Protein AF-0000000084446158 (afdb_homodimer)

Structure (mmCIF, N/CA/C/O backbone):
data_AF-0000000084446158-model_v1
#
loop_
_entity.id
_entity.type
_entity.pdbx_description
1 polymer 'Amino acid ABC transporter'
#
loop_
_atom_site.group_PDB
_atom_site.id
_atom_site.type_symbol
_atom_site.label_atom_id
_atom_site.label_alt_id
_atom_site.label_comp_id
_atom_site.label_asym_id
_atom_site.label_entity_id
_atom_site.label_seq_id
_atom_site.pdbx_PDB_ins_code
_atom_site.Cartn_x
_atom_site.Cartn_y
_atom_site.Cartn_z
_atom_site.occupancy
_atom_site.B_iso_or_equiv
_atom_site.auth_seq_id
_atom_site.auth_comp_id
_atom_site.auth_asym_id
_atom_site.auth_atom_id
_atom_site.pdbx_PDB_model_num
ATOM 1 N N . MET A 1 1 ? 21.828 -7.801 -21.734 1 71.94 1 MET A N 1
ATOM 2 C CA . MET A 1 1 ? 20.5 -8.109 -22.266 1 71.94 1 MET A CA 1
ATOM 3 C C . MET A 1 1 ? 20.578 -8.398 -23.766 1 71.94 1 MET A C 1
ATOM 5 O O . MET A 1 1 ? 21.031 -7.559 -24.547 1 71.94 1 MET A O 1
ATOM 9 N N . ASP A 1 2 ? 20.297 -9.625 -24.062 1 83.06 2 ASP A N 1
ATOM 10 C CA . ASP A 1 2 ? 20.484 -10.047 -25.453 1 83.06 2 ASP A CA 1
ATOM 11 C C . ASP A 1 2 ? 19.312 -9.594 -26.328 1 83.06 2 ASP A C 1
ATOM 13 O O . ASP A 1 2 ? 18.234 -9.32 -25.828 1 83.06 2 ASP A O 1
ATOM 17 N N . ALA A 1 3 ? 19.578 -9.367 -27.562 1 87.44 3 ALA A N 1
ATOM 18 C CA . ALA A 1 3 ? 18.609 -8.898 -28.562 1 87.44 3 ALA A CA 1
ATOM 19 C C . ALA A 1 3 ? 17.406 -9.82 -28.609 1 87.44 3 ALA A C 1
ATOM 21 O O . ALA A 1 3 ? 16.266 -9.359 -28.781 1 87.44 3 ALA A O 1
ATOM 22 N N . ALA A 1 4 ? 17.641 -11.031 -28.5 1 87 4 ALA A N 1
ATOM 23 C CA . ALA A 1 4 ? 16.562 -12.016 -28.531 1 87 4 ALA A CA 1
ATOM 24 C C . ALA A 1 4 ? 15.609 -11.82 -27.344 1 87 4 ALA A C 1
ATOM 26 O O . ALA A 1 4 ? 14.391 -11.922 -27.516 1 87 4 ALA A O 1
ATOM 27 N N . PHE A 1 5 ? 16.125 -11.531 -26.203 1 91.12 5 PHE A N 1
ATOM 28 C CA . PHE A 1 5 ? 15.328 -11.266 -25 1 91.12 5 PHE A CA 1
ATOM 29 C C . PHE A 1 5 ? 14.453 -10.039 -25.203 1 91.12 5 PHE A C 1
ATOM 31 O O . PHE A 1 5 ? 13.25 -10.078 -24.906 1 91.12 5 PHE A O 1
ATOM 38 N N . LEU A 1 6 ? 15.031 -9.008 -25.719 1 89.94 6 LEU A N 1
ATOM 39 C CA . LEU A 1 6 ? 14.289 -7.766 -25.906 1 89.94 6 LEU A CA 1
ATOM 40 C C . LEU A 1 6 ? 13.164 -7.938 -26.922 1 89.94 6 LEU A C 1
ATOM 42 O O . LEU A 1 6 ? 12.102 -7.336 -26.781 1 89.94 6 LEU A O 1
ATOM 46 N N . ALA A 1 7 ? 13.422 -8.75 -27.922 1 89.31 7 ALA A N 1
ATOM 47 C CA . ALA A 1 7 ? 12.422 -9 -28.953 1 89.31 7 ALA A CA 1
ATOM 48 C C . ALA A 1 7 ? 11.188 -9.68 -28.359 1 89.31 7 ALA A C 1
ATOM 50 O O . ALA A 1 7 ? 10.062 -9.438 -28.812 1 89.31 7 ALA A O 1
ATOM 51 N N . GLU A 1 8 ? 11.375 -10.43 -27.438 1 89.5 8 GLU A N 1
ATOM 52 C CA . GLU A 1 8 ? 10.273 -11.125 -26.781 1 89.5 8 GLU A CA 1
ATOM 53 C C . GLU A 1 8 ? 9.664 -10.273 -25.672 1 89.5 8 GLU A C 1
ATOM 55 O O . GLU A 1 8 ? 8.438 -10.172 -25.562 1 89.5 8 GLU A O 1
ATOM 60 N N . ALA A 1 9 ? 10.492 -9.695 -24.906 1 92.75 9 ALA A N 1
ATOM 61 C CA . ALA A 1 9 ? 10.086 -9.039 -23.672 1 92.75 9 ALA A CA 1
ATOM 62 C C . ALA A 1 9 ? 9.375 -7.723 -23.953 1 92.75 9 ALA A C 1
ATOM 64 O O . ALA A 1 9 ? 8.336 -7.426 -23.359 1 92.75 9 ALA A O 1
ATOM 65 N N . TRP A 1 10 ? 9.844 -7.051 -24.906 1 93.31 10 TRP A N 1
ATOM 66 C CA . TRP A 1 10 ? 9.383 -5.684 -25.125 1 93.31 10 TRP A CA 1
ATOM 67 C C . TRP A 1 10 ? 7.922 -5.66 -25.547 1 93.31 10 TRP A C 1
ATOM 69 O O . TRP A 1 10 ? 7.102 -4.973 -24.938 1 93.31 10 TRP A O 1
ATOM 79 N N . PRO A 1 11 ? 7.547 -6.426 -26.594 1 94.25 11 PRO A N 1
ATOM 80 C CA . PRO A 1 11 ? 6.137 -6.395 -26.984 1 94.25 11 PRO A CA 1
ATOM 81 C C . PRO A 1 11 ? 5.211 -6.91 -25.891 1 94.25 11 PRO A C 1
ATOM 83 O O . PRO A 1 11 ? 4.109 -6.383 -25.703 1 94.25 11 PRO A O 1
ATOM 86 N N . ALA A 1 12 ? 5.625 -7.922 -25.219 1 95.44 12 ALA A N 1
ATOM 87 C CA . ALA A 1 12 ? 4.816 -8.508 -24.156 1 95.44 12 ALA A CA 1
ATOM 88 C C . ALA A 1 12 ? 4.609 -7.516 -23.016 1 95.44 12 ALA A C 1
ATOM 90 O O . ALA A 1 12 ? 3.506 -7.402 -22.469 1 95.44 12 ALA A O 1
ATOM 91 N N . LEU A 1 13 ? 5.637 -6.777 -22.672 1 97.06 13 LEU A N 1
ATOM 92 C CA . LEU A 1 13 ? 5.547 -5.836 -21.562 1 97.06 13 LEU A CA 1
ATOM 93 C C . LEU A 1 13 ? 4.781 -4.582 -21.969 1 97.06 13 LEU A C 1
ATOM 95 O O . LEU A 1 13 ? 4.078 -3.986 -21.156 1 97.06 13 LEU A O 1
ATOM 99 N N . LEU A 1 14 ? 4.875 -4.215 -23.219 1 96.5 14 LEU A N 1
ATOM 100 C CA . LEU A 1 14 ? 4.102 -3.076 -23.703 1 96.5 14 LEU A CA 1
ATOM 101 C C . LEU A 1 14 ? 2.609 -3.387 -23.688 1 96.5 14 LEU A C 1
ATOM 103 O O . LEU A 1 14 ? 1.801 -2.545 -23.281 1 96.5 14 LEU A O 1
ATOM 107 N N . ARG A 1 15 ? 2.303 -4.574 -24.125 1 96.44 15 ARG A N 1
ATOM 108 C CA . ARG A 1 15 ? 0.91 -5 -24.047 1 96.44 15 ARG A CA 1
ATOM 109 C C . ARG A 1 15 ? 0.457 -5.094 -22.594 1 96.44 15 ARG A C 1
ATOM 111 O O . ARG A 1 15 ? -0.66 -4.695 -22.25 1 96.44 15 ARG A O 1
ATOM 118 N N . GLY A 1 16 ? 1.32 -5.66 -21.75 1 98.31 16 GLY A N 1
ATOM 119 C CA . GLY A 1 16 ? 1.039 -5.719 -20.328 1 98.31 16 GLY A CA 1
ATOM 120 C C . GLY A 1 16 ? 0.826 -4.352 -19.703 1 98.31 16 GLY A C 1
ATOM 121 O O . GLY A 1 16 ? -0.018 -4.191 -18.828 1 98.31 16 GLY A O 1
ATOM 122 N N . ALA A 1 17 ? 1.606 -3.383 -20.203 1 98.56 17 ALA A N 1
ATOM 123 C CA . ALA A 1 17 ? 1.463 -2.014 -19.719 1 98.56 17 ALA A CA 1
ATOM 124 C C . ALA A 1 17 ? 0.073 -1.465 -20.016 1 98.56 17 ALA A C 1
ATOM 126 O O . ALA A 1 17 ? -0.506 -0.738 -19.203 1 98.56 17 ALA A O 1
ATOM 127 N N . GLY A 1 18 ? -0.433 -1.786 -21.156 1 98.44 18 GLY A N 1
ATOM 128 C CA . GLY A 1 18 ? -1.796 -1.401 -21.5 1 98.44 18 GLY A CA 1
ATOM 129 C C . GLY A 1 18 ? -2.82 -1.917 -20.5 1 98.44 18 GLY A C 1
ATOM 130 O O . GLY A 1 18 ? -3.67 -1.159 -20.031 1 98.44 18 GLY A O 1
ATOM 131 N N . ASN A 1 19 ? -2.748 -3.191 -20.172 1 98.56 19 ASN A N 1
ATOM 132 C CA . ASN A 1 19 ? -3.676 -3.785 -19.219 1 98.56 19 ASN A CA 1
ATOM 133 C C . ASN A 1 19 ? -3.473 -3.221 -17.812 1 98.56 19 ASN A C 1
ATOM 135 O O . ASN A 1 19 ? -4.434 -3.062 -17.062 1 98.56 19 ASN A O 1
ATOM 139 N N . THR A 1 20 ? -2.189 -2.967 -17.453 1 98.81 20 THR A N 1
ATOM 140 C CA . THR A 1 20 ? -1.894 -2.324 -16.172 1 98.81 20 THR A CA 1
ATOM 141 C C . THR A 1 20 ? -2.57 -0.96 -16.078 1 98.81 20 THR A C 1
ATOM 143 O O . THR A 1 20 ? -3.219 -0.646 -15.086 1 98.81 20 THR A O 1
ATOM 146 N N . ILE A 1 21 ? -2.475 -0.165 -17.141 1 98.69 21 ILE A N 1
ATOM 147 C CA . ILE A 1 21 ? -3.076 1.163 -17.188 1 98.69 21 ILE A CA 1
ATOM 148 C C . ILE A 1 21 ? -4.598 1.045 -17.094 1 98.69 21 ILE A C 1
ATOM 150 O O . ILE A 1 21 ? -5.242 1.761 -16.328 1 98.69 21 ILE A O 1
ATOM 154 N N . LEU A 1 22 ? -5.129 0.111 -17.797 1 98.62 22 LEU A N 1
ATOM 155 C CA . LEU A 1 22 ? -6.578 -0.047 -17.859 1 98.62 22 LEU A CA 1
ATOM 156 C C . LEU A 1 22 ? -7.137 -0.478 -16.5 1 98.62 22 LEU A C 1
ATOM 158 O O . LEU A 1 22 ? -8.125 0.086 -16.031 1 98.62 22 LEU A O 1
ATOM 162 N N . VAL A 1 23 ? -6.551 -1.466 -15.93 1 98.69 23 VAL A N 1
ATOM 163 C CA . VAL A 1 23 ? -7.035 -1.961 -14.641 1 98.69 23 VAL A CA 1
ATOM 164 C C . VAL A 1 23 ? -6.879 -0.877 -13.578 1 98.69 23 VAL A C 1
ATOM 166 O O . VAL A 1 23 ? -7.754 -0.705 -12.727 1 98.69 23 VAL A O 1
ATOM 169 N N . SER A 1 24 ? -5.777 -0.161 -13.609 1 98.81 24 SER A N 1
ATOM 170 C CA . SER A 1 24 ? -5.527 0.897 -12.633 1 98.81 24 SER A CA 1
ATOM 171 C C . SER A 1 24 ? -6.527 2.039 -12.789 1 98.81 24 SER A C 1
ATOM 173 O O . SER A 1 24 ? -7.113 2.494 -11.805 1 98.81 24 SER A O 1
ATOM 175 N N . LEU A 1 25 ? -6.719 2.506 -14 1 98.62 25 LEU A N 1
ATOM 176 C CA . LEU A 1 25 ? -7.629 3.617 -14.25 1 98.62 25 LEU A CA 1
ATOM 177 C C . LEU A 1 25 ? -9.062 3.242 -13.883 1 98.62 25 LEU A C 1
ATOM 179 O O . LEU A 1 25 ? -9.797 4.059 -13.32 1 98.62 25 LEU A O 1
ATOM 183 N N . ALA A 1 26 ? -9.438 2.057 -14.25 1 98.88 26 ALA A N 1
ATOM 184 C CA . ALA A 1 26 ? -10.781 1.596 -13.898 1 98.88 26 ALA A CA 1
ATOM 185 C C . ALA A 1 26 ? -10.945 1.49 -12.391 1 98.88 26 ALA A C 1
ATOM 187 O O . ALA A 1 26 ? -11.969 1.908 -11.844 1 98.88 26 ALA A O 1
ATOM 188 N N . GLY A 1 27 ? -9.953 0.885 -11.711 1 98.88 27 GLY A N 1
ATOM 189 C CA . GLY A 1 27 ? -9.992 0.81 -10.258 1 98.88 27 GLY A CA 1
ATOM 190 C C . GLY A 1 27 ? -10.047 2.172 -9.594 1 98.88 27 GLY A C 1
ATOM 191 O O . GLY A 1 27 ? -10.805 2.375 -8.648 1 98.88 27 GLY A O 1
ATOM 192 N N . ILE A 1 28 ? -9.258 3.113 -10.094 1 98.69 28 ILE A N 1
ATOM 193 C CA . ILE A 1 28 ? -9.219 4.473 -9.562 1 98.69 28 ILE A CA 1
ATOM 194 C C . ILE A 1 28 ? -10.562 5.156 -9.781 1 98.69 28 ILE A C 1
ATOM 196 O O . ILE A 1 28 ? -11.094 5.801 -8.875 1 98.69 28 ILE A O 1
ATOM 200 N N . ALA A 1 29 ? -11.117 5.012 -10.969 1 98.75 29 ALA A N 1
ATOM 201 C CA . ALA A 1 29 ? -12.398 5.633 -11.289 1 98.75 29 ALA A CA 1
ATOM 202 C C . ALA A 1 29 ? -13.5 5.133 -10.359 1 98.75 29 ALA A C 1
ATOM 204 O O . ALA A 1 29 ? -14.258 5.93 -9.805 1 98.75 29 ALA A O 1
ATOM 205 N N . ILE A 1 30 ? -13.547 3.875 -10.203 1 98.81 30 ILE A N 1
ATOM 206 C CA . ILE A 1 30 ? -14.531 3.281 -9.305 1 98.81 30 ILE A CA 1
ATOM 207 C C . ILE A 1 30 ? -14.258 3.723 -7.867 1 98.81 30 ILE A C 1
ATOM 209 O O . ILE A 1 30 ? -15.172 4.145 -7.152 1 98.81 30 ILE A O 1
ATOM 213 N N . GLY A 1 31 ? -13.031 3.611 -7.492 1 98.88 31 GLY A N 1
ATOM 214 C CA . GLY A 1 31 ? -12.633 3.938 -6.133 1 98.88 31 GLY A CA 1
ATOM 215 C C . GLY A 1 31 ? -12.914 5.379 -5.758 1 98.88 31 GLY A C 1
ATOM 216 O O . GLY A 1 31 ? -13.445 5.652 -4.68 1 98.88 31 GLY A O 1
ATOM 217 N N . PHE A 1 32 ? -12.562 6.293 -6.621 1 98.25 32 PHE A N 1
ATOM 218 C CA . PHE A 1 32 ? -12.766 7.707 -6.32 1 98.25 32 PHE A CA 1
ATOM 219 C C . PHE A 1 32 ? -14.25 8.055 -6.312 1 98.25 32 PHE A C 1
ATOM 221 O O . PHE A 1 32 ? -14.703 8.844 -5.48 1 98.25 32 PHE A O 1
ATOM 228 N N . SER A 1 33 ? -15 7.48 -7.191 1 98.06 33 SER A N 1
ATOM 229 C CA . SER A 1 33 ? -16.438 7.703 -7.219 1 98.06 33 SER A CA 1
ATOM 230 C C . SER A 1 33 ? -17.109 7.16 -5.961 1 98.06 33 SER A C 1
ATOM 232 O O . SER A 1 33 ? -17.859 7.871 -5.289 1 98.06 33 SER A O 1
ATOM 234 N N . LEU A 1 34 ? -16.781 5.949 -5.652 1 98.69 34 LEU A N 1
ATOM 235 C CA . LEU A 1 34 ? -17.375 5.328 -4.473 1 98.69 34 LEU A CA 1
ATOM 236 C C . LEU A 1 34 ? -16.812 5.941 -3.195 1 98.69 34 LEU A C 1
ATOM 238 O O . LEU A 1 34 ? -17.469 5.957 -2.16 1 98.69 34 LEU A O 1
ATOM 242 N N . GLY A 1 35 ? -15.523 6.371 -3.281 1 98.69 35 GLY A N 1
ATOM 243 C CA . GLY A 1 35 ? -14.914 7.027 -2.137 1 98.69 35 GLY A CA 1
ATOM 244 C C . GLY A 1 35 ? -15.664 8.266 -1.691 1 98.69 35 GLY A C 1
ATOM 245 O O . GLY A 1 35 ? -15.812 8.516 -0.493 1 98.69 35 GLY A O 1
ATOM 246 N N . ALA A 1 36 ? -16.156 9.008 -2.619 1 97.38 36 ALA A N 1
ATOM 247 C CA . ALA A 1 36 ? -16.969 10.18 -2.311 1 97.38 36 ALA A CA 1
ATOM 248 C C . ALA A 1 36 ? -18.25 9.773 -1.577 1 97.38 36 ALA A C 1
ATOM 250 O O . ALA A 1 36 ? -18.672 10.453 -0.633 1 97.38 36 ALA A O 1
ATOM 251 N N . LEU A 1 37 ? -18.797 8.695 -2.012 1 97.88 37 LEU A N 1
ATOM 252 C CA . LEU A 1 37 ? -20 8.203 -1.374 1 97.88 37 LEU A CA 1
ATOM 253 C C . LEU A 1 37 ? -19.719 7.715 0.041 1 97.88 37 LEU A C 1
ATOM 255 O O . LEU A 1 37 ? -20.516 7.938 0.954 1 97.88 37 LEU A O 1
ATOM 259 N N . ILE A 1 38 ? -18.625 7.082 0.22 1 98.5 38 ILE A N 1
ATOM 260 C CA . ILE A 1 38 ? -18.234 6.59 1.538 1 98.5 38 ILE A CA 1
ATOM 261 C C . ILE A 1 38 ? -17.984 7.77 2.475 1 98.5 38 ILE A C 1
ATOM 263 O O . ILE A 1 38 ? -18.375 7.742 3.643 1 98.5 38 ILE A O 1
ATOM 267 N N . ALA A 1 39 ? -17.328 8.773 1.952 1 97.88 39 ALA A N 1
ATOM 268 C CA . ALA A 1 39 ? -17.094 9.977 2.752 1 97.88 39 ALA A CA 1
ATOM 269 C C . ALA A 1 39 ? -18.406 10.625 3.162 1 97.88 39 ALA A C 1
ATOM 271 O O . ALA A 1 39 ? -18.562 11.07 4.301 1 97.88 39 ALA A O 1
ATOM 272 N N . ALA A 1 40 ? -19.344 10.664 2.264 1 96.44 40 ALA A N 1
ATOM 273 C CA . ALA A 1 40 ? -20.672 11.203 2.561 1 96.44 40 ALA A CA 1
ATOM 274 C C . ALA A 1 40 ? -21.359 10.383 3.646 1 96.44 40 ALA A C 1
ATOM 276 O O . ALA A 1 40 ? -21.938 10.945 4.578 1 96.44 40 ALA A O 1
ATOM 277 N N . ALA A 1 41 ? -21.297 9.133 3.514 1 97.5 41 ALA A N 1
ATOM 278 C CA . ALA A 1 41 ? -21.922 8.242 4.488 1 97.5 41 ALA A CA 1
ATOM 279 C C . ALA A 1 41 ? -21.281 8.391 5.863 1 97.5 41 ALA A C 1
ATOM 281 O O . ALA A 1 41 ? -21.969 8.367 6.883 1 97.5 41 ALA A O 1
ATOM 282 N N . ALA A 1 42 ? -20.016 8.57 5.855 1 97.12 42 ALA A N 1
ATOM 283 C CA . ALA A 1 42 ? -19.266 8.648 7.109 1 97.12 42 ALA A CA 1
ATOM 284 C C . ALA A 1 42 ? -19.625 9.914 7.879 1 97.12 42 ALA A C 1
ATOM 286 O O . ALA A 1 42 ? -19.422 9.992 9.094 1 97.12 42 ALA A O 1
ATOM 287 N N . THR A 1 43 ? -20.125 10.906 7.176 1 93.69 43 THR A N 1
ATOM 288 C CA . THR A 1 43 ? -20.422 12.18 7.82 1 93.69 43 THR A CA 1
ATOM 289 C C . THR A 1 43 ? -21.922 12.453 7.801 1 93.69 43 THR A C 1
ATOM 291 O O . THR A 1 43 ? -22.359 13.578 8.039 1 93.69 43 THR A O 1
ATOM 294 N N . ALA A 1 44 ? -22.688 11.484 7.473 1 93.69 44 ALA A N 1
ATOM 295 C CA . ALA A 1 44 ? -24.141 11.625 7.398 1 93.69 44 ALA A CA 1
ATOM 296 C C . ALA A 1 44 ? -24.75 11.727 8.789 1 93.69 44 ALA A C 1
ATOM 298 O O . ALA A 1 44 ? -24.109 11.398 9.789 1 93.69 44 ALA A O 1
ATOM 299 N N . ARG A 1 45 ? -25.969 12.234 8.867 1 91.06 45 ARG A N 1
ATOM 300 C CA . ARG A 1 45 ? -26.703 12.312 10.125 1 91.06 45 ARG A CA 1
ATOM 301 C C . ARG A 1 45 ? -27.172 10.938 10.578 1 91.06 45 ARG A C 1
ATOM 303 O O . ARG A 1 45 ? -27.234 10.648 11.773 1 91.06 45 ARG A O 1
ATOM 310 N N . SER A 1 46 ? -27.422 10.109 9.695 1 95.25 46 SER A N 1
ATOM 311 C CA . SER A 1 46 ? -27.922 8.773 9.969 1 95.25 46 SER A CA 1
ATOM 312 C C . SER A 1 46 ? -26.844 7.895 10.594 1 95.25 46 SER A C 1
ATOM 314 O O . SER A 1 46 ? -25.766 7.734 10.031 1 95.25 46 SER A O 1
ATOM 316 N N . ALA A 1 47 ? -27.203 7.305 11.664 1 97.25 47 ALA A N 1
ATOM 317 C CA . ALA A 1 47 ? -26.281 6.398 12.344 1 97.25 47 ALA A CA 1
ATOM 318 C C . ALA A 1 47 ? -26 5.16 11.5 1 97.25 47 ALA A C 1
ATOM 320 O O . ALA A 1 47 ? -24.891 4.617 11.531 1 97.25 47 ALA A O 1
ATOM 321 N N . GLY A 1 48 ? -26.984 4.738 10.844 1 98.06 48 GLY A N 1
ATOM 322 C CA . GLY A 1 48 ? -26.812 3.586 9.977 1 98.06 48 GLY A CA 1
ATOM 323 C C . GLY A 1 48 ? -25.812 3.816 8.859 1 98.06 48 GLY A C 1
ATOM 324 O O . GLY A 1 48 ? -25 2.939 8.562 1 98.06 48 GLY A O 1
ATOM 325 N N . ALA A 1 49 ? -25.859 4.949 8.312 1 97.75 49 ALA A N 1
ATOM 326 C CA . ALA A 1 49 ? -24.906 5.309 7.254 1 97.75 49 ALA A CA 1
ATOM 327 C C . ALA A 1 49 ? -23.484 5.398 7.797 1 97.75 49 ALA A C 1
ATOM 329 O O . ALA A 1 49 ? -22.547 4.926 7.16 1 97.75 49 ALA A O 1
ATOM 330 N N . ARG A 1 50 ? -23.344 5.922 8.898 1 97.94 50 ARG A N 1
ATOM 331 C CA . ARG A 1 50 ? -22.031 6.051 9.523 1 97.94 50 ARG A CA 1
ATOM 332 C C . ARG A 1 50 ? -21.453 4.68 9.875 1 97.94 50 ARG A C 1
ATOM 334 O O . ARG A 1 50 ? -20.266 4.438 9.695 1 97.94 50 ARG A O 1
ATOM 341 N N . LEU A 1 51 ? -22.328 3.859 10.367 1 98.12 51 LEU A N 1
ATOM 342 C CA . LEU A 1 51 ? -21.906 2.512 10.719 1 98.12 51 LEU A CA 1
ATOM 343 C C . LEU A 1 51 ? -21.469 1.735 9.477 1 98.12 51 LEU A C 1
ATOM 345 O O . LEU A 1 51 ? -20.469 1.009 9.516 1 98.12 51 LEU A O 1
ATOM 349 N N . PHE A 1 52 ? -22.219 1.879 8.461 1 98.38 52 PHE A N 1
ATOM 350 C CA . PHE A 1 52 ? -21.859 1.218 7.215 1 98.38 52 PHE A CA 1
ATOM 351 C C . PHE A 1 52 ? -20.484 1.67 6.742 1 98.38 52 PHE A C 1
ATOM 353 O O . PHE A 1 52 ? -19.625 0.843 6.395 1 98.38 52 PHE A O 1
ATOM 360 N N . ALA A 1 53 ? -20.266 2.955 6.699 1 98.62 53 ALA A N 1
ATOM 361 C CA . ALA A 1 53 ? -18.984 3.496 6.266 1 98.62 53 ALA A CA 1
ATOM 362 C C . ALA A 1 53 ? -17.844 2.979 7.141 1 98.62 53 ALA A C 1
ATOM 364 O O . ALA A 1 53 ? -16.781 2.602 6.633 1 98.62 53 ALA A O 1
ATOM 365 N N . ARG A 1 54 ? -18.078 2.908 8.383 1 97.69 54 ARG A N 1
ATOM 366 C CA . ARG A 1 54 ? -17.062 2.449 9.32 1 97.69 54 ARG A CA 1
ATOM 367 C C . ARG A 1 54 ? -16.719 0.986 9.07 1 97.69 54 ARG A C 1
ATOM 369 O O . ARG A 1 54 ? -15.539 0.616 9.078 1 97.69 54 ARG A O 1
ATOM 376 N N . LEU A 1 55 ? -17.688 0.163 8.898 1 97.69 55 LEU A N 1
ATOM 377 C CA . LEU A 1 55 ? -17.469 -1.259 8.664 1 97.69 55 LEU A CA 1
ATOM 378 C C . LEU A 1 55 ? -16.797 -1.487 7.316 1 97.69 55 LEU A C 1
ATOM 380 O O . LEU A 1 55 ? -15.898 -2.332 7.203 1 97.69 55 LEU A O 1
ATOM 384 N N . TYR A 1 56 ? -17.281 -0.757 6.352 1 98.38 56 TYR A N 1
ATOM 385 C CA . TYR A 1 56 ? -16.703 -0.843 5.02 1 98.38 56 TYR A CA 1
ATOM 386 C C . TYR A 1 56 ? -15.219 -0.503 5.047 1 98.38 56 TYR A C 1
ATOM 388 O O . TYR A 1 56 ? -14.391 -1.27 4.551 1 98.38 56 TYR A O 1
ATOM 396 N N . VAL A 1 57 ? -14.875 0.602 5.656 1 98.38 57 VAL A N 1
ATOM 397 C CA . VAL A 1 57 ? -13.5 1.087 5.711 1 98.38 57 VAL A CA 1
ATOM 398 C C . VAL A 1 57 ? -12.648 0.135 6.555 1 98.38 57 VAL A C 1
ATOM 400 O O . VAL A 1 57 ? -11.516 -0.173 6.195 1 98.38 57 VAL A O 1
ATOM 403 N N . SER A 1 58 ? -13.195 -0.343 7.656 1 96.94 58 SER A N 1
ATOM 404 C CA . SER A 1 58 ? -12.469 -1.263 8.523 1 96.94 58 SER A CA 1
ATOM 405 C C . SER A 1 58 ? -12.07 -2.533 7.777 1 96.94 58 SER A C 1
ATOM 407 O O . SER A 1 58 ? -10.945 -3.018 7.922 1 96.94 58 SER A O 1
ATOM 409 N N . PHE A 1 59 ? -12.945 -3.02 6.969 1 97.38 59 PHE A N 1
ATOM 410 C CA . PHE A 1 59 ? -12.68 -4.246 6.23 1 97.38 59 PHE A CA 1
ATOM 411 C C . PHE A 1 59 ? -11.648 -4.004 5.133 1 97.38 59 PHE A C 1
ATOM 413 O O . PHE A 1 59 ? -10.609 -4.664 5.09 1 97.38 59 PHE A O 1
ATOM 420 N N . PHE A 1 60 ? -11.883 -3.035 4.293 1 98.5 60 PHE A N 1
ATOM 421 C CA . PHE A 1 60 ? -11.094 -2.875 3.078 1 98.5 60 PHE A CA 1
ATOM 422 C C . PHE A 1 60 ? -9.734 -2.277 3.395 1 98.5 60 PHE A C 1
ATOM 424 O O . PHE A 1 60 ? -8.773 -2.471 2.643 1 98.5 60 PHE A O 1
ATOM 431 N N . ARG A 1 61 ? -9.586 -1.59 4.508 1 97.88 61 ARG A N 1
ATOM 432 C CA . ARG A 1 61 ? -8.281 -1.063 4.895 1 97.88 61 ARG A CA 1
ATOM 433 C C . ARG A 1 61 ? -7.594 -1.985 5.898 1 97.88 61 ARG A C 1
ATOM 435 O O . ARG A 1 61 ? -6.402 -1.826 6.184 1 97.88 61 ARG A O 1
ATOM 442 N N . GLY A 1 62 ? -8.344 -2.973 6.41 1 97.5 62 GLY A N 1
ATOM 443 C CA . GLY A 1 62 ? -7.789 -3.857 7.422 1 97.5 62 GLY A CA 1
ATOM 444 C C . GLY A 1 62 ? -7.32 -5.188 6.855 1 97.5 62 GLY A C 1
ATOM 445 O O . GLY A 1 62 ? -6.465 -5.852 7.445 1 97.5 62 GLY A O 1
ATOM 446 N N . VAL A 1 63 ? -7.895 -5.613 5.789 1 98.44 63 VAL A N 1
ATOM 447 C CA . VAL A 1 63 ? -7.547 -6.867 5.125 1 98.44 63 VAL A CA 1
ATOM 448 C C . VAL A 1 63 ? -6.586 -6.59 3.971 1 98.44 63 VAL A C 1
ATOM 450 O O . VAL A 1 63 ? -6.816 -5.684 3.164 1 98.44 63 VAL A O 1
ATOM 453 N N . PRO A 1 64 ? -5.488 -7.348 3.91 1 98.75 64 PRO A N 1
ATOM 454 C CA . PRO A 1 64 ? -4.57 -7.141 2.789 1 98.75 64 PRO A CA 1
ATOM 455 C C . PRO A 1 64 ? -5.262 -7.242 1.432 1 98.75 64 PRO A C 1
ATOM 457 O O . PRO A 1 64 ? -6.121 -8.109 1.237 1 98.75 64 PRO A O 1
ATOM 460 N N . LEU A 1 65 ? -4.898 -6.371 0.542 1 98.69 65 LEU A N 1
ATOM 461 C CA . LEU A 1 65 ? -5.512 -6.336 -0.78 1 98.69 65 LEU A CA 1
ATOM 462 C C . LEU A 1 65 ? -5.336 -7.672 -1.495 1 98.69 65 LEU A C 1
ATOM 464 O O . LEU A 1 65 ? -6.234 -8.117 -2.213 1 98.69 65 LEU A O 1
ATOM 468 N N . LEU A 1 66 ? -4.176 -8.297 -1.332 1 98.69 66 LEU A N 1
ATOM 469 C CA . LEU A 1 66 ? -3.963 -9.609 -1.929 1 98.69 66 LEU A CA 1
ATOM 470 C C . LEU A 1 66 ? -5.027 -10.594 -1.462 1 98.69 66 LEU A C 1
ATOM 472 O O . LEU A 1 66 ? -5.586 -11.344 -2.27 1 98.69 66 LEU A O 1
ATOM 476 N N . VAL A 1 67 ? -5.344 -10.586 -0.21 1 98.62 67 VAL A N 1
ATOM 477 C CA . VAL A 1 67 ? -6.336 -11.5 0.356 1 98.62 67 VAL A CA 1
ATOM 478 C C . VAL A 1 67 ? -7.723 -11.148 -0.179 1 98.62 67 VAL A C 1
ATOM 480 O O . VAL A 1 67 ? -8.523 -12.039 -0.465 1 98.62 67 VAL A O 1
ATOM 483 N N . GLN A 1 68 ? -8.008 -9.891 -0.298 1 98.62 68 GLN A N 1
ATOM 484 C CA . GLN A 1 68 ? -9.266 -9.453 -0.89 1 98.62 68 GLN A CA 1
ATOM 485 C C . GLN A 1 68 ? -9.422 -9.984 -2.311 1 98.62 68 GLN A C 1
ATOM 487 O O . GLN A 1 68 ? -10.508 -10.43 -2.695 1 98.62 68 GLN A O 1
ATOM 492 N N . LEU A 1 69 ? -8.359 -9.922 -3.014 1 98.31 69 LEU A N 1
ATOM 493 C CA . LEU A 1 69 ? -8.375 -10.383 -4.398 1 98.31 69 LEU A CA 1
ATOM 494 C C . LEU A 1 69 ? -8.586 -11.891 -4.465 1 98.31 69 LEU A C 1
ATOM 496 O O . LEU A 1 69 ? -9.359 -12.375 -5.293 1 98.31 69 LEU A O 1
ATOM 500 N N . LEU A 1 70 ? -7.918 -12.625 -3.611 1 97.81 70 LEU A N 1
ATOM 501 C CA . LEU A 1 70 ? -8.086 -14.07 -3.555 1 97.81 70 LEU A CA 1
ATOM 502 C C . LEU A 1 70 ? -9.516 -14.438 -3.17 1 97.81 70 LEU A C 1
ATOM 504 O O . LEU A 1 70 ? -10.102 -15.367 -3.736 1 97.81 70 LEU A O 1
ATOM 508 N N . LEU A 1 71 ? -10.055 -13.695 -2.258 1 97.5 71 LEU A N 1
ATOM 509 C CA . LEU A 1 71 ? -11.438 -13.891 -1.845 1 97.5 71 LEU A CA 1
ATOM 510 C C . LEU A 1 71 ? -12.391 -13.648 -3.008 1 97.5 71 LEU A C 1
ATOM 512 O O . LEU A 1 71 ? -13.281 -14.461 -3.27 1 97.5 71 LEU A O 1
ATOM 516 N N . SER A 1 72 ? -12.188 -12.586 -3.691 1 97.31 72 SER A N 1
ATOM 517 C CA . SER A 1 72 ? -13.102 -12.164 -4.746 1 97.31 72 SER A CA 1
ATOM 518 C C . SER A 1 72 ? -13.07 -13.133 -5.926 1 97.31 72 SER A C 1
ATOM 520 O O . SER A 1 72 ? -14.109 -13.43 -6.52 1 97.31 72 SER A O 1
ATOM 522 N N . TYR A 1 73 ? -11.875 -13.656 -6.262 1 97.19 73 TYR A N 1
ATOM 523 C CA . TYR A 1 73 ? -11.75 -14.445 -7.48 1 97.19 73 TYR A CA 1
ATOM 524 C C . TYR A 1 73 ? -11.922 -15.93 -7.191 1 97.19 73 TYR A C 1
ATOM 526 O O . TYR A 1 73 ? -12.562 -16.656 -7.957 1 97.19 73 TYR A O 1
ATOM 534 N N . TYR A 1 74 ? -11.438 -16.391 -6.102 1 95.75 74 TYR A N 1
ATOM 535 C CA . TYR A 1 74 ? -11.383 -17.828 -5.887 1 95.75 74 TYR A CA 1
ATOM 536 C C . TYR A 1 74 ? -12.438 -18.266 -4.879 1 95.75 74 TYR A C 1
ATOM 538 O O . TYR A 1 74 ? -12.805 -19.438 -4.824 1 95.75 74 TYR A O 1
ATOM 546 N N . ALA A 1 75 ? -12.969 -17.391 -4.066 1 95.12 75 ALA A N 1
ATOM 547 C CA . ALA A 1 75 ? -13.844 -17.781 -2.967 1 95.12 75 ALA A CA 1
ATOM 548 C C . ALA A 1 75 ? -15.305 -17.5 -3.307 1 95.12 75 ALA A C 1
ATOM 550 O O . ALA A 1 75 ? -16.188 -18.297 -2.98 1 95.12 75 ALA A O 1
ATOM 551 N N . LEU A 1 76 ? -15.594 -16.484 -4.031 1 94.56 76 LEU A N 1
ATOM 552 C CA . 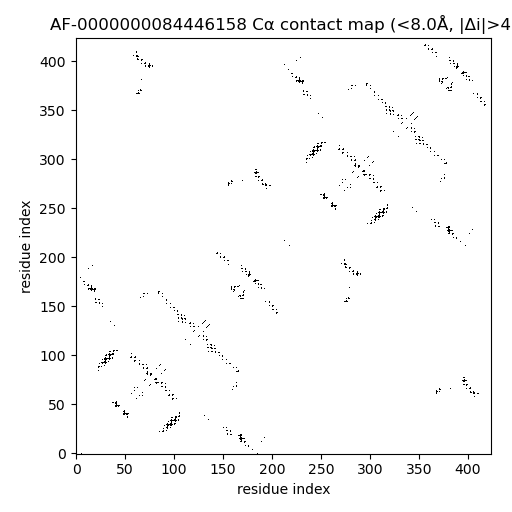LEU A 1 76 ? -16.969 -16.047 -4.277 1 94.56 76 LEU A CA 1
ATOM 553 C C . LEU A 1 76 ? -17.719 -17.062 -5.129 1 94.56 76 LEU A C 1
ATOM 555 O O . LEU A 1 76 ? -18.938 -17.188 -5.02 1 94.56 76 LEU A O 1
ATOM 559 N N . PRO A 1 77 ? -17.016 -17.812 -5.98 1 92.88 77 PRO A N 1
ATOM 560 C CA . PRO A 1 77 ? -17.734 -18.844 -6.738 1 92.88 77 PRO A CA 1
ATOM 561 C C . PRO A 1 77 ? -18.469 -19.828 -5.836 1 92.88 77 PRO A C 1
ATOM 563 O O . PRO A 1 77 ? -19.5 -20.391 -6.223 1 92.88 77 PRO A O 1
ATOM 566 N N . PHE A 1 78 ? -18.016 -20.016 -4.668 1 92.12 78 PHE A N 1
ATOM 567 C CA . PHE A 1 78 ? -18.625 -20.969 -3.74 1 92.12 78 PHE A CA 1
ATOM 568 C C . PHE A 1 78 ? -19.875 -20.391 -3.1 1 92.12 78 PHE A C 1
ATOM 570 O O . PHE A 1 78 ? -20.641 -21.109 -2.461 1 92.12 78 PHE A O 1
ATOM 577 N N . LEU A 1 79 ? -20.094 -19.141 -3.346 1 93.62 79 LEU A N 1
ATOM 578 C CA . LEU A 1 79 ? -21.359 -18.5 -2.982 1 93.62 79 LEU A CA 1
ATOM 579 C C . LEU A 1 79 ? -22.25 -18.328 -4.203 1 93.62 79 LEU A C 1
ATOM 581 O O . LEU A 1 79 ? -23.281 -17.656 -4.137 1 93.62 79 LEU A O 1
ATOM 585 N N . GLY A 1 80 ? -21.781 -18.859 -5.34 1 94.31 80 GLY A N 1
ATOM 586 C CA . GLY A 1 80 ? -22.562 -18.797 -6.559 1 94.31 80 GLY A CA 1
ATOM 587 C C . GLY A 1 80 ? -22.234 -17.594 -7.426 1 94.31 80 GLY A C 1
ATOM 588 O O . GLY A 1 80 ? -22.859 -17.391 -8.469 1 94.31 80 GLY A O 1
ATOM 589 N N . LEU A 1 81 ? -21.219 -16.812 -7.066 1 94.88 81 LEU A N 1
ATOM 590 C CA . LEU A 1 81 ? -20.828 -15.625 -7.809 1 94.88 81 LEU A CA 1
ATOM 591 C C . LEU A 1 81 ? -19.547 -15.867 -8.586 1 94.88 81 LEU A C 1
ATOM 593 O O . LEU A 1 81 ? -18.453 -15.812 -8.016 1 94.88 81 LEU A O 1
ATOM 597 N N . HIS A 1 82 ? -19.703 -16.062 -9.883 1 94.94 82 HIS A N 1
ATOM 598 C CA . HIS A 1 82 ? -18.547 -16.297 -10.758 1 94.94 82 HIS A CA 1
ATOM 599 C C . HIS A 1 82 ? -18.141 -15.016 -11.469 1 94.94 82 HIS A C 1
ATOM 601 O O . HIS A 1 82 ? -18.766 -14.625 -12.469 1 94.94 82 HIS A O 1
ATOM 607 N N . LEU A 1 83 ? -17.125 -14.469 -11.008 1 95.94 83 LEU A N 1
ATOM 608 C CA . LEU A 1 83 ? -16.625 -13.234 -11.602 1 95.94 83 LEU A CA 1
ATOM 609 C C . LEU A 1 83 ? -15.531 -13.523 -12.617 1 95.94 83 LEU A C 1
ATOM 611 O O . LEU A 1 83 ? -14.695 -14.406 -12.398 1 95.94 83 LEU A O 1
ATOM 615 N N . SER A 1 84 ? -15.586 -12.852 -13.758 1 97.56 84 SER A N 1
ATOM 616 C CA . SER A 1 84 ? -14.422 -12.891 -14.641 1 97.56 84 SER A CA 1
ATOM 617 C C . SER A 1 84 ? -13.188 -12.305 -13.961 1 97.56 84 SER A C 1
ATOM 619 O O . SER A 1 84 ? -13.312 -11.539 -13 1 97.56 84 SER A O 1
ATOM 621 N N . PRO A 1 85 ? -11.992 -12.695 -14.414 1 97.56 85 PRO A N 1
ATOM 622 C CA . PRO A 1 85 ? -10.766 -12.117 -13.844 1 97.56 85 PRO A CA 1
ATOM 623 C C . PRO A 1 85 ? -10.781 -10.586 -13.852 1 97.56 85 PRO A C 1
ATOM 625 O O . PRO A 1 85 ? -10.383 -9.961 -12.867 1 97.56 85 PRO A O 1
ATOM 628 N N . TRP A 1 86 ? -11.289 -9.984 -14.859 1 98.12 86 TRP A N 1
ATOM 629 C CA . TRP A 1 86 ? -11.312 -8.531 -15.008 1 98.12 86 TRP A CA 1
ATOM 630 C C . TRP A 1 86 ? -12.234 -7.891 -13.977 1 98.12 86 TRP A C 1
ATOM 632 O O . TRP A 1 86 ? -11.859 -6.902 -13.336 1 98.12 86 TRP A O 1
ATOM 642 N N . VAL A 1 87 ? -13.391 -8.43 -13.773 1 98.19 87 VAL A N 1
ATOM 643 C CA . VAL A 1 87 ? -14.352 -7.883 -12.82 1 98.19 87 VAL A CA 1
ATOM 644 C C . VAL A 1 87 ? -13.812 -8.047 -11.398 1 98.19 87 VAL A C 1
ATOM 646 O O . VAL A 1 87 ? -13.93 -7.137 -10.578 1 98.19 87 VAL A O 1
ATOM 649 N N . ALA A 1 88 ? -13.219 -9.234 -11.141 1 98.31 88 ALA A N 1
ATOM 650 C CA . ALA A 1 88 ? -12.648 -9.469 -9.82 1 98.31 88 ALA A CA 1
ATOM 651 C C . ALA A 1 88 ? -11.516 -8.492 -9.531 1 98.31 88 ALA A C 1
ATOM 653 O O . ALA A 1 88 ? -11.43 -7.926 -8.438 1 98.31 88 ALA A O 1
ATOM 654 N N . ALA A 1 89 ? -10.664 -8.312 -10.547 1 98.56 89 ALA A N 1
ATOM 655 C CA . ALA A 1 89 ? -9.5 -7.441 -10.398 1 98.56 89 ALA A CA 1
ATOM 656 C C . ALA A 1 89 ? -9.914 -5.984 -10.203 1 98.56 89 ALA A C 1
ATOM 658 O O . ALA A 1 89 ? -9.602 -5.375 -9.18 1 98.56 89 ALA A O 1
ATOM 659 N N . VAL A 1 90 ? -10.695 -5.457 -11.109 1 98.75 90 VAL A N 1
ATOM 660 C CA . VAL A 1 90 ? -11.102 -4.055 -11.109 1 98.75 90 VAL A CA 1
ATOM 661 C C . VAL A 1 90 ? -12.023 -3.781 -9.922 1 98.75 90 VAL A C 1
ATOM 663 O O . VAL A 1 90 ? -11.914 -2.744 -9.266 1 98.75 90 VAL A O 1
ATOM 666 N N . GLY A 1 91 ? -12.914 -4.66 -9.711 1 98.75 91 GLY A N 1
ATOM 667 C CA . GLY A 1 91 ? -13.82 -4.504 -8.586 1 98.75 91 GLY A CA 1
ATOM 668 C C . GLY A 1 91 ? -13.102 -4.445 -7.25 1 98.75 91 GLY A C 1
ATOM 669 O O . GLY A 1 91 ? -13.367 -3.562 -6.43 1 98.75 91 GLY A O 1
ATOM 670 N N . THR A 1 92 ? -12.195 -5.41 -7.043 1 98.81 92 THR A N 1
ATOM 671 C CA . THR A 1 92 ? -11.469 -5.473 -5.777 1 98.81 92 THR A CA 1
ATOM 672 C C . THR A 1 92 ? -10.586 -4.238 -5.605 1 98.81 92 THR A C 1
ATOM 674 O O . THR A 1 92 ? -10.578 -3.621 -4.539 1 98.81 92 THR A O 1
ATOM 677 N N . LEU A 1 93 ? -9.836 -3.84 -6.645 1 98.88 93 LEU A N 1
ATOM 678 C CA . LEU A 1 93 ? -9.008 -2.637 -6.602 1 98.88 93 LEU A CA 1
ATOM 679 C C . LEU A 1 93 ? -9.859 -1.402 -6.324 1 98.88 93 LEU A C 1
ATOM 681 O O . LEU A 1 93 ? -9.492 -0.557 -5.508 1 98.88 93 LEU A O 1
ATOM 685 N N . GLY A 1 94 ? -10.953 -1.328 -7.008 1 98.94 94 GLY A N 1
ATOM 686 C CA . GLY A 1 94 ? -11.836 -0.18 -6.859 1 98.94 94 GLY A CA 1
ATOM 687 C C . GLY A 1 94 ? -12.453 -0.076 -5.48 1 98.94 94 GLY A C 1
ATOM 688 O O . GLY A 1 94 ? -12.492 1.007 -4.891 1 98.94 94 GLY A O 1
ATOM 689 N N . LEU A 1 95 ? -12.969 -1.166 -5 1 98.94 95 LEU A N 1
ATOM 690 C CA . LEU A 1 95 ? -13.602 -1.164 -3.684 1 98.94 95 LEU A CA 1
ATOM 691 C C . LEU A 1 95 ? -12.586 -0.846 -2.594 1 98.94 95 LEU A C 1
ATOM 693 O O . LEU A 1 95 ? -12.891 -0.129 -1.64 1 98.94 95 LEU A O 1
ATOM 697 N N . CYS A 1 96 ? -11.383 -1.387 -2.752 1 98.88 96 CYS A N 1
ATOM 698 C CA . CYS A 1 96 ? -10.32 -1.056 -1.813 1 98.88 96 CYS A CA 1
ATOM 699 C C . CYS A 1 96 ? -9.953 0.422 -1.901 1 98.88 96 CYS A C 1
ATOM 701 O O . CYS A 1 96 ? -9.875 1.106 -0.88 1 98.88 96 CYS A O 1
ATOM 703 N N . CYS A 1 97 ? -9.766 0.888 -3.07 1 98.94 97 CYS A N 1
ATOM 704 C CA . CYS A 1 97 ? -9.461 2.295 -3.309 1 98.94 97 CYS A CA 1
ATOM 705 C C . CYS A 1 97 ? -10.531 3.193 -2.695 1 98.94 97 CYS A C 1
ATOM 707 O O . CYS A 1 97 ? -10.219 4.258 -2.162 1 98.94 97 CYS A O 1
ATOM 709 N N . ALA A 1 98 ? -11.742 2.801 -2.781 1 98.94 98 ALA A N 1
ATOM 710 C CA . ALA A 1 98 ? -12.852 3.588 -2.254 1 98.94 98 ALA A CA 1
ATOM 711 C C . ALA A 1 98 ? -12.711 3.801 -0.75 1 98.94 98 ALA A C 1
ATOM 713 O O . ALA A 1 98 ? -13.031 4.875 -0.235 1 98.94 98 ALA A O 1
ATOM 714 N N . ALA A 1 99 ? -12.312 2.795 -0.086 1 98.88 99 ALA A N 1
ATOM 715 C CA . ALA A 1 99 ? -12.133 2.908 1.359 1 98.88 99 ALA A CA 1
ATOM 716 C C . ALA A 1 99 ? -11.055 3.934 1.698 1 98.88 99 ALA A C 1
ATOM 718 O O . ALA A 1 99 ? -11.25 4.785 2.568 1 98.88 99 ALA A O 1
ATOM 719 N N . TYR A 1 100 ? -9.977 3.854 1.006 1 98.62 100 TYR A N 1
ATOM 720 C CA . TYR A 1 100 ? -8.883 4.789 1.25 1 98.62 100 TYR A CA 1
ATOM 721 C C . TYR A 1 100 ? -9.266 6.195 0.808 1 98.62 100 TYR A C 1
ATOM 723 O O . TYR A 1 100 ? -9.055 7.164 1.545 1 98.62 100 TYR A O 1
ATOM 731 N N . ALA A 1 101 ? -9.828 6.281 -0.342 1 98.75 101 ALA A N 1
ATOM 732 C CA . ALA A 1 101 ? -10.258 7.582 -0.851 1 98.75 101 ALA A CA 1
ATOM 733 C C . ALA A 1 101 ? -11.32 8.203 0.055 1 98.75 101 ALA A C 1
ATOM 735 O O . ALA A 1 101 ? -11.305 9.406 0.3 1 98.75 101 ALA A O 1
ATOM 736 N N . GLY A 1 102 ? -12.242 7.383 0.492 1 98.62 102 GLY A N 1
ATOM 737 C CA . GLY A 1 102 ? -13.258 7.859 1.411 1 98.62 102 GLY A CA 1
ATOM 738 C C . GLY A 1 102 ? -12.688 8.445 2.686 1 98.62 102 GLY A C 1
ATOM 739 O O . GLY A 1 102 ? -13.133 9.5 3.15 1 98.62 102 GLY A O 1
ATOM 740 N N . GLU A 1 103 ? -11.719 7.797 3.236 1 97.81 103 GLU A N 1
ATOM 741 C CA . GLU A 1 103 ? -11.086 8.289 4.457 1 97.81 103 GLU A CA 1
ATOM 742 C C . GLU A 1 103 ? -10.312 9.578 4.195 1 97.81 103 GLU A C 1
ATOM 744 O O . GLU A 1 103 ? -10.305 10.484 5.031 1 97.81 103 GLU A O 1
ATOM 749 N N . ILE A 1 104 ? -9.609 9.625 3.084 1 97.69 104 ILE A N 1
ATOM 750 C CA . ILE A 1 104 ? -8.898 10.836 2.693 1 97.69 104 ILE A CA 1
ATOM 751 C C . ILE A 1 104 ? -9.883 12.008 2.598 1 97.69 104 ILE A C 1
ATOM 753 O O . ILE A 1 104 ? -9.641 13.078 3.164 1 97.69 104 ILE A O 1
ATOM 757 N N . LEU A 1 105 ? -10.984 11.734 1.988 1 98 105 LEU A N 1
ATOM 758 C CA . LEU A 1 105 ? -11.977 12.789 1.781 1 98 105 LEU A CA 1
ATOM 759 C C . LEU A 1 105 ? -12.672 13.148 3.09 1 98 105 LEU A C 1
ATOM 761 O O . LEU A 1 105 ? -12.977 14.312 3.34 1 98 105 LEU A O 1
ATOM 765 N N . ARG A 1 106 ? -12.992 12.148 3.834 1 96.94 106 ARG A N 1
ATOM 766 C CA . ARG A 1 106 ? -13.578 12.43 5.145 1 96.94 106 ARG A CA 1
ATOM 767 C C . ARG A 1 106 ? -12.688 13.375 5.945 1 96.94 106 ARG A C 1
ATOM 769 O O . ARG A 1 106 ? -13.18 14.32 6.57 1 96.94 106 ARG A O 1
ATOM 776 N N . GLY A 1 107 ? -11.375 13.102 5.918 1 95.38 107 GLY A N 1
ATOM 777 C CA . GLY A 1 107 ? -10.438 13.992 6.582 1 95.38 107 GLY A CA 1
ATOM 778 C C . GLY A 1 107 ? -10.422 15.391 6.004 1 95.38 107 GLY A C 1
ATOM 779 O O . GLY A 1 107 ? -10.273 16.375 6.734 1 95.38 107 GLY A O 1
ATOM 780 N N . GLY A 1 108 ? -10.617 15.477 4.734 1 95.81 108 GLY A N 1
ATOM 781 C CA . GLY A 1 108 ? -10.633 16.766 4.051 1 95.81 108 GLY A CA 1
ATOM 782 C C . GLY A 1 108 ? -11.898 17.562 4.301 1 95.81 108 GLY A C 1
ATOM 783 O O . GLY A 1 108 ? -11.898 18.781 4.168 1 95.81 108 GLY A O 1
ATOM 784 N N . LEU A 1 109 ? -12.906 16.938 4.629 1 95.19 109 LEU A N 1
ATOM 785 C CA . LEU A 1 109 ? -14.18 17.609 4.844 1 95.19 109 LEU A CA 1
ATOM 786 C C . LEU A 1 109 ? -14.125 18.516 6.078 1 95.19 109 LEU A C 1
ATOM 788 O O . LEU A 1 109 ? -14.867 19.484 6.172 1 95.19 109 LEU A O 1
ATOM 792 N N . SER A 1 110 ? -13.258 18.156 6.902 1 91.19 110 SER A N 1
ATOM 793 C CA . SER A 1 110 ? -13.109 18.938 8.117 1 91.19 110 SER A CA 1
ATOM 794 C C . SER A 1 110 ? -12.383 20.25 7.844 1 91.19 110 SER A C 1
ATOM 796 O O . SER A 1 110 ? -12.406 21.172 8.672 1 91.19 110 SER A O 1
ATOM 798 N N . THR A 1 111 ? -11.766 20.328 6.707 1 92.19 111 THR A N 1
ATOM 799 C CA . THR A 1 111 ? -11 21.516 6.379 1 92.19 111 THR A CA 1
ATOM 800 C C . THR A 1 111 ? -11.906 22.594 5.77 1 92.19 111 THR A C 1
ATOM 802 O O . THR A 1 111 ? -11.484 23.734 5.578 1 92.19 111 THR A O 1
ATOM 805 N N . VAL A 1 112 ? -13.125 22.328 5.492 1 94.38 112 VAL A N 1
ATOM 806 C CA . VAL A 1 112 ? -14.047 23.266 4.863 1 94.38 112 VAL A CA 1
ATOM 807 C C . VAL A 1 112 ? -14.367 24.406 5.832 1 94.38 112 VAL A C 1
ATOM 809 O O . VAL A 1 112 ? -14.828 24.172 6.949 1 94.38 112 VAL A O 1
ATOM 812 N N . PRO A 1 113 ? -14.156 25.656 5.352 1 95.88 113 PRO A N 1
ATOM 813 C CA . PRO A 1 113 ? -14.367 26.797 6.25 1 95.88 113 PRO A CA 1
ATOM 814 C C . PRO A 1 113 ? -15.836 26.969 6.648 1 95.88 113 PRO A C 1
ATOM 816 O O . PRO A 1 113 ? -16.734 26.781 5.816 1 95.88 113 PRO A O 1
ATOM 819 N N . ARG A 1 114 ? -16.031 27.375 7.77 1 94.5 114 ARG A N 1
ATOM 820 C CA . ARG A 1 114 ? -17.359 27.562 8.336 1 94.5 114 ARG A CA 1
ATOM 821 C C . ARG A 1 114 ? -18.141 28.625 7.566 1 94.5 114 ARG A C 1
ATOM 823 O O . ARG A 1 114 ? -19.328 28.453 7.305 1 94.5 114 ARG A O 1
ATOM 830 N N . PRO A 1 115 ? -17.422 29.688 7.211 1 95.69 115 PRO A N 1
ATOM 831 C CA . PRO A 1 115 ? -18.172 30.719 6.477 1 95.69 115 PRO A CA 1
ATOM 832 C C . PRO A 1 115 ? -18.797 30.172 5.191 1 95.69 115 PRO A C 1
ATOM 834 O O . PRO A 1 115 ? -19.891 30.594 4.816 1 95.69 115 PRO A O 1
ATOM 837 N N . ALA A 1 116 ? -18.094 29.266 4.527 1 95.44 116 ALA A N 1
ATOM 838 C CA . ALA A 1 116 ? -18.625 28.688 3.303 1 95.44 116 ALA A CA 1
ATOM 839 C C . ALA A 1 116 ? -19.906 27.891 3.59 1 95.44 116 ALA A C 1
ATOM 841 O O . ALA A 1 116 ? -20.859 27.922 2.816 1 95.44 116 ALA A O 1
ATOM 842 N N . LEU A 1 117 ? -19.938 27.297 4.684 1 94.38 117 LEU A N 1
ATOM 843 C CA . LEU A 1 117 ? -21.094 26.484 5.07 1 94.38 117 LEU A CA 1
ATOM 844 C C . LEU A 1 117 ? -22.25 27.391 5.516 1 94.38 117 LEU A C 1
ATOM 846 O O . LEU A 1 117 ? -23.406 27.094 5.227 1 94.38 117 LEU A O 1
ATOM 850 N N . GLU A 1 118 ? -21.859 28.422 6.199 1 95.75 118 GLU A N 1
ATOM 851 C CA . GLU A 1 118 ? -22.875 29.391 6.633 1 95.75 118 GLU A CA 1
ATOM 852 C C . GLU A 1 118 ? -23.516 30.078 5.434 1 95.75 118 GLU A C 1
ATOM 854 O O . GLU A 1 118 ? -24.734 30.281 5.418 1 95.75 118 GLU A O 1
ATOM 859 N N . ALA A 1 119 ? -22.719 30.406 4.504 1 96.75 119 ALA A N 1
ATOM 860 C CA . ALA A 1 119 ? -23.234 31.031 3.285 1 96.75 119 ALA A CA 1
ATOM 861 C C . ALA A 1 119 ? -24.188 30.094 2.545 1 96.75 119 ALA A C 1
ATOM 863 O O . ALA A 1 119 ? -25.188 30.547 1.99 1 96.75 119 ALA A O 1
ATOM 864 N N . ALA A 1 120 ? -23.828 28.844 2.535 1 95.25 120 ALA A N 1
ATOM 865 C CA . ALA A 1 120 ? -24.688 27.859 1.887 1 95.25 120 ALA A CA 1
ATOM 866 C C . ALA A 1 120 ? -26.047 27.781 2.578 1 95.25 120 ALA A C 1
ATOM 868 O O . ALA A 1 120 ? -27.094 27.688 1.917 1 95.25 120 ALA A O 1
ATOM 869 N N . LEU A 1 121 ? -26.016 27.797 3.854 1 93.38 121 LEU A N 1
ATOM 870 C CA . LEU A 1 121 ? -27.234 27.75 4.645 1 93.38 121 LEU A CA 1
ATOM 871 C C . LEU A 1 121 ? -28.094 28.984 4.375 1 93.38 121 LEU A C 1
ATOM 873 O O . LEU A 1 121 ? -29.312 28.875 4.23 1 93.38 121 LEU A O 1
ATOM 877 N N . LEU A 1 122 ? -27.438 30.094 4.359 1 96.88 122 LEU A N 1
ATOM 878 C CA . LEU A 1 122 ? -28.141 31.359 4.117 1 96.88 122 LEU A CA 1
ATOM 879 C C . LEU A 1 122 ? -28.75 31.375 2.721 1 96.88 122 LEU A C 1
ATOM 881 O O . LEU A 1 122 ? -29.812 31.969 2.512 1 96.88 122 LEU A O 1
ATOM 885 N N . ALA A 1 123 ? -28.094 30.75 1.755 1 97.06 123 ALA A N 1
ATOM 886 C CA . ALA A 1 123 ? -28.562 30.688 0.373 1 97.06 123 ALA A CA 1
ATOM 887 C C . ALA A 1 123 ? -29.703 29.672 0.222 1 97.06 123 ALA A C 1
ATOM 889 O O . ALA A 1 123 ? -30.297 29.562 -0.848 1 97.06 123 ALA A O 1
ATOM 890 N N . GLY A 1 124 ? -29.984 28.906 1.307 1 96.44 124 GLY A N 1
ATOM 891 C CA . GLY A 1 124 ? -31.109 27.969 1.295 1 96.44 124 GLY A CA 1
ATOM 892 C C . GLY A 1 124 ? -30.766 26.641 0.67 1 96.44 124 GLY A C 1
ATOM 893 O O . GLY A 1 124 ? -31.641 25.906 0.219 1 96.44 124 GLY A O 1
ATOM 894 N N . LEU A 1 125 ? -29.547 26.312 0.626 1 96.44 125 LEU A N 1
ATOM 895 C CA . LEU A 1 125 ? -29.156 25.031 0.056 1 96.44 125 LEU A CA 1
ATOM 896 C C . LEU A 1 125 ? -29.5 23.891 1 1 96.44 125 LEU A C 1
ATOM 898 O O . LEU A 1 125 ? -29.359 24.016 2.219 1 96.44 125 LEU A O 1
ATOM 902 N N . THR A 1 126 ? -29.938 22.797 0.407 1 95.06 126 THR A N 1
ATOM 903 C CA . THR A 1 126 ? -30.172 21.578 1.174 1 95.06 126 THR A CA 1
ATOM 904 C C . THR A 1 126 ? -28.844 20.922 1.587 1 95.06 126 THR A C 1
ATOM 906 O O . THR A 1 126 ? -27.797 21.25 1.039 1 95.06 126 THR A O 1
ATOM 909 N N . PRO A 1 127 ? -28.922 20.031 2.537 1 91.5 127 PRO A N 1
ATOM 910 C CA . PRO A 1 127 ? -27.688 19.328 2.947 1 91.5 127 PRO A CA 1
ATOM 911 C C . PRO A 1 127 ? -27.016 18.594 1.793 1 91.5 127 PRO A C 1
ATOM 913 O O . PRO A 1 127 ? -25.781 18.594 1.698 1 91.5 127 PRO A O 1
ATOM 916 N N . ARG A 1 128 ? -27.781 18.016 0.99 1 92.62 128 ARG A N 1
ATOM 917 C CA . ARG A 1 128 ? -27.234 17.312 -0.168 1 92.62 128 ARG A CA 1
ATOM 918 C C . ARG A 1 128 ? -26.578 18.281 -1.136 1 92.62 128 ARG A C 1
ATOM 920 O O . ARG A 1 128 ? -25.484 18.016 -1.646 1 92.62 128 ARG A O 1
ATOM 927 N N . GLN A 1 129 ? -27.203 19.391 -1.345 1 95.44 129 GLN A N 1
ATOM 928 C CA . GLN A 1 129 ? -26.641 20.406 -2.215 1 95.44 129 GLN A CA 1
ATOM 929 C C . GLN A 1 129 ? -25.359 20.984 -1.631 1 95.44 129 GLN A C 1
ATOM 931 O O . GLN A 1 129 ? -24.375 21.188 -2.352 1 95.44 129 GLN A O 1
ATOM 936 N N . THR A 1 130 ? -25.438 21.25 -0.34 1 95.25 130 THR A N 1
ATOM 937 C CA . THR A 1 130 ? -24.266 21.781 0.345 1 95.25 130 THR A CA 1
ATOM 938 C C . THR A 1 130 ? -23.094 20.812 0.238 1 95.25 130 THR A C 1
ATOM 940 O O . THR A 1 130 ? -21.953 21.234 -0.009 1 95.25 130 THR A O 1
ATOM 943 N N . PHE A 1 131 ? -23.359 19.562 0.39 1 94.44 131 PHE A N 1
ATOM 944 C CA . PHE A 1 131 ? -22.312 18.547 0.312 1 94.44 131 PHE A CA 1
ATOM 945 C C . PHE A 1 131 ? -21.719 18.484 -1.093 1 94.44 131 PHE A C 1
ATOM 947 O O . PHE A 1 131 ? -20.5 18.547 -1.264 1 94.44 131 PHE A O 1
ATOM 954 N N . LEU A 1 132 ? -22.516 18.359 -2.129 1 94.69 132 LEU A N 1
ATOM 955 C CA . LEU A 1 132 ? -22.094 18.062 -3.49 1 94.69 132 LEU A CA 1
ATOM 956 C C . LEU A 1 132 ? -21.484 19.312 -4.141 1 94.69 132 LEU A C 1
ATOM 958 O O . LEU A 1 132 ? -20.562 19.203 -4.957 1 94.69 132 LEU A O 1
ATOM 962 N N . ARG A 1 133 ? -21.953 20.531 -3.678 1 96.06 133 ARG A N 1
ATOM 963 C CA . ARG A 1 133 ? -21.578 21.734 -4.41 1 96.06 133 ARG A CA 1
ATOM 964 C C . ARG A 1 133 ? -20.531 22.531 -3.65 1 96.06 133 ARG A C 1
ATOM 966 O O . ARG A 1 133 ? -19.828 23.375 -4.234 1 96.06 133 ARG A O 1
ATOM 973 N N . ILE A 1 134 ? -20.375 22.281 -2.389 1 96.25 134 ILE A N 1
ATOM 974 C CA . ILE A 1 134 ? -19.484 23.125 -1.594 1 96.25 134 ILE A CA 1
ATOM 975 C C . ILE A 1 134 ? -18.453 22.266 -0.871 1 96.25 134 ILE A C 1
ATOM 977 O O . ILE A 1 134 ? -17.281 22.281 -1.216 1 96.25 134 ILE A O 1
ATOM 981 N N . ARG A 1 135 ? -18.969 21.375 -0.022 1 96.12 135 ARG A N 1
ATOM 982 C CA . ARG A 1 135 ? -18.078 20.625 0.856 1 96.12 135 ARG A CA 1
ATOM 983 C C . ARG A 1 135 ? -17.156 19.719 0.053 1 96.12 135 ARG A C 1
ATOM 985 O O . ARG A 1 135 ? -15.945 19.719 0.242 1 96.12 135 ARG A O 1
ATOM 992 N N . LEU A 1 136 ? -17.719 19 -0.843 1 96.31 136 LEU A N 1
ATOM 993 C CA . LEU A 1 136 ? -16.984 17.969 -1.571 1 96.31 136 LEU A CA 1
ATOM 994 C C . LEU A 1 136 ? -15.961 18.609 -2.508 1 96.31 136 LEU A C 1
ATOM 996 O O . LEU A 1 136 ? -14.789 18.203 -2.512 1 96.31 136 LEU A O 1
ATOM 1000 N N . PRO A 1 137 ? -16.375 19.594 -3.281 1 96.38 137 PRO A N 1
ATOM 1001 C CA . PRO A 1 137 ? -15.391 20.219 -4.164 1 96.38 137 PRO A CA 1
ATOM 1002 C C . PRO A 1 137 ? -14.227 20.844 -3.396 1 96.38 137 PRO A C 1
ATOM 1004 O O . PRO A 1 137 ? -13.078 20.75 -3.83 1 96.38 137 PRO A O 1
ATOM 1007 N N . ILE A 1 138 ? -14.469 21.453 -2.285 1 96.75 138 ILE A N 1
ATOM 1008 C CA . ILE A 1 138 ? -13.422 22.062 -1.479 1 96.75 138 ILE A CA 1
ATOM 1009 C C . ILE A 1 138 ? -12.516 20.984 -0.904 1 96.75 138 ILE A C 1
ATOM 1011 O O . ILE A 1 138 ? -11.289 21.094 -0.953 1 96.75 138 ILE A O 1
ATOM 1015 N N . ALA A 1 139 ? -13.133 19.922 -0.449 1 96.62 139 ALA A N 1
ATOM 1016 C CA . ALA A 1 139 ? -12.367 18.812 0.11 1 96.62 139 ALA A CA 1
ATOM 1017 C C . ALA A 1 139 ? -11.508 18.141 -0.96 1 96.62 139 ALA A C 1
ATOM 1019 O O . ALA A 1 139 ? -10.359 17.781 -0.707 1 96.62 139 ALA A O 1
ATOM 1020 N N . LEU A 1 140 ? -12.078 17.953 -2.148 1 96.31 140 LEU A N 1
ATOM 1021 C CA . LEU A 1 140 ? -11.359 17.344 -3.262 1 96.31 140 LEU A CA 1
ATOM 1022 C C . LEU A 1 140 ? -10.117 18.156 -3.621 1 96.31 140 LEU A C 1
ATOM 1024 O O . LEU A 1 140 ? -9.047 17.594 -3.848 1 96.31 140 LEU A O 1
ATOM 1028 N N . ALA A 1 141 ? -10.297 19.422 -3.639 1 94.94 141 ALA A N 1
ATOM 1029 C CA . ALA A 1 141 ? -9.18 20.312 -3.967 1 94.94 141 ALA A CA 1
ATOM 1030 C C . ALA A 1 141 ? -8.117 20.297 -2.871 1 94.94 141 ALA A C 1
ATOM 1032 O O . ALA A 1 141 ? -6.922 20.234 -3.16 1 94.94 141 ALA A O 1
ATOM 1033 N N . ALA A 1 142 ? -8.617 20.281 -1.67 1 94.94 142 ALA A N 1
ATOM 1034 C CA . ALA A 1 142 ? -7.707 20.312 -0.528 1 94.94 142 ALA A CA 1
ATOM 1035 C C . ALA A 1 142 ? -6.93 19.016 -0.397 1 94.94 142 ALA A C 1
ATOM 1037 O O . ALA A 1 142 ? -5.777 19 0.044 1 94.94 142 ALA A O 1
ATOM 1038 N N . MET A 1 143 ? -7.496 17.891 -0.858 1 96.38 143 MET A N 1
ATOM 1039 C CA . MET A 1 143 ? -6.895 16.578 -0.63 1 96.38 143 MET A CA 1
ATOM 1040 C C . MET A 1 143 ? -6.254 16.047 -1.907 1 96.38 143 MET A C 1
ATOM 1042 O O . MET A 1 143 ? -5.941 14.859 -1.999 1 96.38 143 MET A O 1
ATOM 1046 N N . ARG A 1 144 ? -6.062 16.891 -2.803 1 95.88 144 ARG A N 1
ATOM 1047 C CA . ARG A 1 144 ? -5.559 16.484 -4.109 1 95.88 144 ARG A CA 1
ATOM 1048 C C . ARG A 1 144 ? -4.25 15.719 -3.977 1 95.88 144 ARG A C 1
ATOM 1050 O O . ARG A 1 144 ? -4.09 14.648 -4.57 1 95.88 144 ARG A O 1
ATOM 1057 N N . PRO A 1 145 ? -3.238 16.188 -3.203 1 94.19 145 PRO A N 1
ATOM 1058 C CA . PRO A 1 145 ? -1.985 15.438 -3.096 1 94.19 145 PRO A CA 1
ATOM 1059 C C . PRO A 1 145 ? -2.184 14.031 -2.533 1 94.19 145 PRO A C 1
ATOM 1061 O O . PRO A 1 145 ? -1.583 13.078 -3.027 1 94.19 145 PRO A O 1
ATOM 1064 N N . ALA A 1 146 ? -3.037 13.906 -1.56 1 95.62 146 ALA A N 1
ATOM 1065 C CA . ALA A 1 146 ? -3.305 12.602 -0.953 1 95.62 146 ALA A CA 1
ATOM 1066 C C . ALA A 1 146 ? -4.012 11.672 -1.937 1 95.62 146 ALA A C 1
ATOM 1068 O O . ALA A 1 146 ? -3.75 10.469 -1.956 1 95.62 146 ALA A O 1
ATOM 1069 N N . LEU A 1 147 ? -4.875 12.25 -2.738 1 97.31 147 LEU A N 1
ATOM 1070 C CA . LEU A 1 147 ? -5.602 11.453 -3.719 1 97.31 147 LEU A CA 1
ATOM 1071 C C . LEU A 1 147 ? -4.68 11 -4.848 1 97.31 147 LEU A C 1
ATOM 1073 O O . LEU A 1 147 ? -4.836 9.898 -5.375 1 97.31 147 LEU A O 1
ATOM 1077 N N . VAL A 1 148 ? -3.758 11.859 -5.211 1 96.88 148 VAL A N 1
ATOM 1078 C CA . VAL A 1 148 ? -2.748 11.461 -6.188 1 96.88 148 VAL A CA 1
ATOM 1079 C C . VAL A 1 148 ? -1.905 10.32 -5.625 1 96.88 148 VAL A C 1
ATOM 1081 O O . VAL A 1 148 ? -1.577 9.367 -6.34 1 96.88 148 VAL A O 1
ATOM 1084 N N . GLY A 1 149 ? -1.572 10.414 -4.336 1 96.5 149 GLY A N 1
ATOM 1085 C CA . GLY A 1 149 ? -0.887 9.32 -3.672 1 96.5 149 GLY A CA 1
ATOM 1086 C C . GLY A 1 149 ? -1.659 8.016 -3.725 1 96.5 149 GLY A C 1
ATOM 1087 O O . GLY A 1 149 ? -1.079 6.953 -3.969 1 96.5 149 GLY A O 1
ATOM 1088 N N . GLU A 1 150 ? -2.945 8.156 -3.496 1 97.94 150 GLU A N 1
ATOM 1089 C CA . GLU A 1 150 ? -3.795 6.973 -3.547 1 97.94 150 GLU A CA 1
ATOM 1090 C C . GLU A 1 150 ? -3.842 6.387 -4.957 1 97.94 150 GLU A C 1
ATOM 1092 O O . GLU A 1 150 ? -3.832 5.168 -5.129 1 97.94 150 GLU A O 1
ATOM 1097 N N . ALA A 1 151 ? -3.875 7.199 -5.934 1 98.31 151 ALA A N 1
ATOM 1098 C CA . ALA A 1 151 ? -3.869 6.738 -7.32 1 98.31 151 ALA A CA 1
ATOM 1099 C C . ALA A 1 151 ? -2.586 5.973 -7.637 1 98.31 151 ALA A C 1
ATOM 1101 O O . ALA A 1 151 ? -2.623 4.93 -8.289 1 98.31 151 ALA A O 1
ATOM 1102 N N . THR A 1 152 ? -1.463 6.492 -7.219 1 97.94 152 THR A N 1
ATOM 1103 C CA . THR A 1 152 ? -0.194 5.816 -7.465 1 97.94 152 THR A CA 1
ATOM 1104 C C . THR A 1 152 ? -0.133 4.488 -6.719 1 97.94 152 THR A C 1
ATOM 1106 O O . THR A 1 152 ? 0.472 3.525 -7.199 1 97.94 152 THR A O 1
ATOM 1109 N N . MET A 1 153 ? -0.755 4.457 -5.594 1 98.06 153 MET A N 1
ATOM 1110 C CA . MET A 1 153 ? -0.822 3.209 -4.836 1 98.06 153 MET A CA 1
ATOM 1111 C C . MET A 1 153 ? -1.616 2.154 -5.602 1 98.06 153 MET A C 1
ATOM 1113 O O . MET A 1 153 ? -1.241 0.98 -5.617 1 98.06 153 MET A O 1
ATOM 1117 N N . ILE A 1 154 ? -2.684 2.564 -6.199 1 98.81 154 ILE A N 1
ATOM 1118 C CA . ILE A 1 154 ? -3.51 1.622 -6.945 1 98.81 154 ILE A CA 1
ATOM 1119 C C . ILE A 1 154 ? -2.746 1.128 -8.172 1 98.81 154 ILE A C 1
ATOM 1121 O O . ILE A 1 154 ? -2.834 -0.048 -8.531 1 98.81 154 ILE A O 1
ATOM 1125 N N . LEU A 1 155 ? -2.035 2.018 -8.812 1 98.75 155 LEU A N 1
ATOM 1126 C CA . LEU A 1 155 ? -1.195 1.608 -9.93 1 98.75 155 LEU A CA 1
ATOM 1127 C C . LEU A 1 155 ? -0.205 0.531 -9.5 1 98.75 155 LEU A C 1
ATOM 1129 O O . LEU A 1 155 ? -0.061 -0.49 -10.18 1 98.75 155 LEU A O 1
ATOM 1133 N N . LYS A 1 156 ? 0.425 0.732 -8.43 1 98.56 156 LYS A N 1
ATOM 1134 C CA . LYS A 1 156 ? 1.378 -0.254 -7.93 1 98.56 156 LYS A CA 1
ATOM 1135 C C . LYS A 1 156 ? 0.666 -1.524 -7.473 1 98.56 156 LYS A C 1
ATOM 1137 O O . LYS A 1 156 ? 1.155 -2.633 -7.699 1 98.56 156 LYS A O 1
ATOM 1142 N N . ALA A 1 157 ? -0.477 -1.325 -6.883 1 98.62 157 ALA A N 1
ATOM 1143 C CA . ALA A 1 157 ? -1.256 -2.467 -6.41 1 98.62 157 ALA A CA 1
ATOM 1144 C C . ALA A 1 157 ? -1.763 -3.307 -7.582 1 98.62 157 ALA A C 1
ATOM 1146 O O . ALA A 1 157 ? -2.09 -4.484 -7.414 1 98.62 157 ALA A O 1
ATOM 1147 N N . SER A 1 158 ? -1.814 -2.715 -8.734 1 98.75 158 SER A N 1
ATOM 1148 C CA . SER A 1 158 ? -2.273 -3.447 -9.914 1 98.75 158 SER A CA 1
ATOM 1149 C C . SER A 1 158 ? -1.366 -4.637 -10.219 1 98.75 158 SER A C 1
ATOM 1151 O O . SER A 1 158 ? -1.772 -5.574 -10.898 1 98.75 158 SER A O 1
ATOM 1153 N N . ALA A 1 159 ? -0.147 -4.586 -9.742 1 98.81 159 ALA A N 1
ATOM 1154 C CA . ALA A 1 159 ? 0.743 -5.73 -9.922 1 98.81 159 ALA A CA 1
ATOM 1155 C C . ALA A 1 159 ? 0.139 -6.992 -9.32 1 98.81 159 ALA A C 1
ATOM 1157 O O . ALA A 1 159 ? 0.411 -8.102 -9.781 1 98.81 159 ALA A O 1
ATOM 1158 N N . LEU A 1 160 ? -0.739 -6.875 -8.367 1 98.69 160 LEU A N 1
ATOM 1159 C CA . LEU A 1 160 ? -1.315 -7.992 -7.633 1 98.69 160 LEU A CA 1
ATOM 1160 C C . LEU A 1 160 ? -2.309 -8.758 -8.5 1 98.69 160 LEU A C 1
ATOM 1162 O O . LEU A 1 160 ? -2.584 -9.938 -8.25 1 98.69 160 LEU A O 1
ATOM 1166 N N . VAL A 1 161 ? -2.885 -8.133 -9.5 1 98.5 161 VAL A N 1
ATOM 1167 C CA . VAL A 1 161 ? -3.912 -8.812 -10.289 1 98.5 161 VAL A CA 1
ATOM 1168 C C . VAL A 1 161 ? -3.271 -9.898 -11.141 1 98.5 161 VAL A C 1
ATOM 1170 O O . VAL A 1 161 ? -3.973 -10.727 -11.734 1 98.5 161 VAL A O 1
ATOM 1173 N N . SER A 1 162 ? -1.943 -9.961 -11.172 1 97.75 162 SER A N 1
ATOM 1174 C CA . SER A 1 162 ? -1.223 -11.055 -11.812 1 97.75 162 SER A CA 1
ATOM 1175 C C . SER A 1 162 ? -1.655 -12.406 -11.25 1 97.75 162 SER A C 1
ATOM 1177 O O . SER A 1 162 ? -1.617 -13.422 -11.953 1 97.75 162 SER A O 1
ATOM 1179 N N . VAL A 1 163 ? -2.137 -12.422 -10.016 1 94.75 163 VAL A N 1
ATOM 1180 C CA . VAL A 1 163 ? -2.434 -13.672 -9.32 1 94.75 163 VAL A CA 1
ATOM 1181 C C . VAL A 1 163 ? -3.768 -14.234 -9.812 1 94.75 163 VAL A C 1
ATOM 1183 O O . VAL A 1 163 ? -4.082 -15.398 -9.57 1 94.75 163 VAL A O 1
ATOM 1186 N N . VAL A 1 164 ? -4.531 -13.398 -10.453 1 95.44 164 VAL A N 1
ATOM 1187 C CA . VAL A 1 164 ? -5.82 -13.883 -10.93 1 95.44 164 VAL A CA 1
ATOM 1188 C C . VAL A 1 164 ? -5.797 -14.008 -12.453 1 95.44 164 VAL A C 1
ATOM 1190 O O . VAL A 1 164 ? -6.848 -14.07 -13.094 1 95.44 164 VAL A O 1
ATOM 1193 N N . GLY A 1 165 ? -4.656 -13.891 -13.055 1 94 165 GLY A N 1
ATOM 1194 C CA . GLY A 1 165 ? -4.48 -14.328 -14.43 1 94 165 GLY A CA 1
ATOM 1195 C C . GLY A 1 165 ? -4.566 -13.195 -15.43 1 94 165 GLY A C 1
ATOM 1196 O O . GLY A 1 165 ? -4.68 -13.43 -16.641 1 94 165 GLY A O 1
ATOM 1197 N N . ILE A 1 166 ? -4.613 -11.969 -14.992 1 97.25 166 ILE A N 1
ATOM 1198 C CA . ILE A 1 166 ? -4.598 -10.836 -15.914 1 97.25 166 ILE A CA 1
ATOM 1199 C C . ILE A 1 166 ? -3.191 -10.656 -16.484 1 97.25 166 ILE A C 1
ATOM 1201 O O . ILE A 1 166 ? -2.213 -10.625 -15.727 1 97.25 166 ILE A O 1
ATOM 1205 N N . SER A 1 167 ? -3.115 -10.562 -17.812 1 97.75 167 SER A N 1
ATOM 1206 C CA . SER A 1 167 ? -1.825 -10.414 -18.484 1 97.75 167 SER A CA 1
ATOM 1207 C C . SER A 1 167 ? -1.364 -8.961 -18.469 1 97.75 167 SER A C 1
ATOM 1209 O O . SER A 1 167 ? -1.37 -8.297 -19.5 1 97.75 167 SER A O 1
ATOM 1211 N N . GLU A 1 168 ? -0.989 -8.547 -17.312 1 98.56 168 GLU A N 1
ATOM 1212 C CA . GLU A 1 168 ? -0.413 -7.219 -17.125 1 98.56 168 GLU A CA 1
ATOM 1213 C C . GLU A 1 168 ? 1.097 -7.297 -16.922 1 98.56 168 GLU A C 1
ATOM 1215 O O . GLU A 1 168 ? 1.72 -8.312 -17.234 1 98.56 168 GLU A O 1
ATOM 1220 N N . ILE A 1 169 ? 1.793 -6.27 -16.547 1 98.69 169 ILE A N 1
ATOM 1221 C CA . ILE A 1 169 ? 3.246 -6.152 -16.562 1 98.69 169 ILE A CA 1
ATOM 1222 C C . ILE A 1 169 ? 3.865 -7.273 -15.734 1 98.69 169 ILE A C 1
ATOM 1224 O O . ILE A 1 169 ? 4.742 -7.996 -16.219 1 98.69 169 ILE A O 1
ATOM 1228 N N . THR A 1 170 ? 3.436 -7.438 -14.539 1 98.56 170 THR A N 1
ATOM 1229 C CA . THR A 1 170 ? 4.039 -8.414 -13.633 1 98.56 170 THR A CA 1
ATOM 1230 C C . THR A 1 170 ? 3.82 -9.828 -14.148 1 98.56 170 THR A C 1
ATOM 1232 O O . THR A 1 170 ? 4.758 -10.633 -14.203 1 98.56 170 THR A O 1
ATOM 1235 N N . ARG A 1 171 ? 2.621 -10.141 -14.539 1 98.12 171 ARG A N 1
ATOM 1236 C CA . ARG A 1 171 ? 2.32 -11.469 -15.062 1 98.12 171 ARG A CA 1
ATOM 1237 C C . ARG A 1 171 ? 3.168 -11.781 -16.281 1 98.12 171 ARG A C 1
ATOM 1239 O O . ARG A 1 171 ? 3.721 -12.875 -16.406 1 98.12 171 ARG A O 1
ATOM 1246 N N . ASN A 1 172 ? 3.191 -10.852 -17.172 1 98.19 172 ASN A N 1
ATOM 1247 C CA . ASN A 1 172 ? 3.984 -11.055 -18.375 1 98.19 172 ASN A CA 1
ATOM 1248 C C . ASN A 1 172 ? 5.469 -11.203 -18.047 1 98.19 172 ASN A C 1
ATOM 1250 O O . ASN A 1 172 ? 6.176 -11.984 -18.688 1 98.19 172 ASN A O 1
ATOM 1254 N N . SER A 1 173 ? 5.93 -10.43 -17.109 1 97.81 173 SER A N 1
ATOM 1255 C CA . SER A 1 173 ? 7.328 -10.531 -16.719 1 97.81 173 SER A CA 1
ATOM 1256 C C . SER A 1 173 ? 7.637 -11.891 -16.109 1 97.81 173 SER A C 1
ATOM 1258 O O . SER A 1 173 ? 8.719 -12.438 -16.312 1 97.81 173 SER A O 1
ATOM 1260 N N . GLN A 1 174 ? 6.707 -12.422 -15.352 1 96.94 174 GLN A N 1
ATOM 1261 C CA . GLN A 1 174 ? 6.867 -13.766 -14.805 1 96.94 174 GLN A CA 1
ATOM 1262 C C . GLN A 1 174 ? 6.938 -14.805 -15.914 1 96.94 174 GLN A C 1
ATOM 1264 O O . GLN A 1 174 ? 7.758 -15.727 -15.867 1 96.94 174 GLN A O 1
ATOM 1269 N N . ALA A 1 175 ? 6.082 -14.672 -16.859 1 96.81 175 ALA A N 1
ATOM 1270 C CA . ALA A 1 175 ? 6.066 -15.602 -17.984 1 96.81 175 ALA A CA 1
ATOM 1271 C C . ALA A 1 175 ? 7.375 -15.531 -18.766 1 96.81 175 ALA A C 1
ATOM 1273 O O . ALA A 1 175 ? 7.93 -16.562 -19.156 1 96.81 175 ALA A O 1
ATOM 1274 N N . ILE A 1 176 ? 7.84 -14.328 -19.047 1 96.31 176 ILE A N 1
ATOM 1275 C CA . ILE A 1 176 ? 9.086 -14.125 -19.766 1 96.31 176 ILE A CA 1
ATOM 1276 C C . ILE A 1 176 ? 10.25 -14.719 -18.984 1 96.31 176 ILE A C 1
ATOM 1278 O O . ILE A 1 176 ? 11.125 -15.375 -19.547 1 96.31 176 ILE A O 1
ATOM 1282 N N . ALA A 1 177 ? 10.289 -14.484 -17.656 1 95.75 177 ALA A N 1
ATOM 1283 C CA . ALA A 1 177 ? 11.328 -15.047 -16.797 1 95.75 177 ALA A CA 1
ATOM 1284 C C . ALA A 1 177 ? 11.344 -16.578 -16.891 1 95.75 177 ALA A C 1
ATOM 1286 O O . ALA A 1 177 ? 12.414 -17.188 -16.953 1 95.75 177 ALA A O 1
ATOM 1287 N N . ALA A 1 178 ? 10.219 -17.156 -16.938 1 94.06 178 ALA A N 1
ATOM 1288 C CA . ALA A 1 178 ? 10.094 -18.609 -16.969 1 94.06 178 ALA A CA 1
ATOM 1289 C C . ALA A 1 178 ? 10.516 -19.172 -18.328 1 94.06 178 ALA A C 1
ATOM 1291 O O . ALA A 1 178 ? 11.156 -20.234 -18.391 1 94.06 178 ALA A O 1
ATOM 1292 N N . SER A 1 179 ? 10.164 -18.469 -19.375 1 93.69 179 SER A N 1
ATOM 1293 C CA . SER A 1 179 ? 10.422 -18.984 -20.719 1 93.69 179 SER A CA 1
ATOM 1294 C C . SER A 1 179 ? 11.852 -18.703 -21.141 1 93.69 179 SER A C 1
ATOM 1296 O O . SER A 1 179 ? 12.438 -19.469 -21.906 1 93.69 179 SER A O 1
ATOM 1298 N N . THR A 1 180 ? 12.445 -17.609 -20.641 1 92.56 180 THR A N 1
ATOM 1299 C CA . THR A 1 180 ? 13.773 -17.203 -21.109 1 92.56 180 THR A CA 1
ATOM 1300 C C . THR A 1 180 ? 14.836 -17.578 -20.078 1 92.56 180 THR A C 1
ATOM 1302 O O . THR A 1 180 ? 16.031 -17.531 -20.359 1 92.56 180 THR A O 1
ATOM 1305 N N . PHE A 1 181 ? 14.391 -17.844 -18.844 1 92.69 181 PHE A N 1
ATOM 1306 C CA . PHE A 1 181 ? 15.273 -18.141 -17.719 1 92.69 181 PHE A CA 1
ATOM 1307 C C . PHE A 1 181 ? 16.156 -16.938 -17.391 1 92.69 181 PHE A C 1
ATOM 1309 O O . PHE A 1 181 ? 17.328 -17.094 -17.062 1 92.69 181 PHE A O 1
ATOM 1316 N N . MET A 1 182 ? 15.641 -15.812 -17.688 1 94.44 182 MET A N 1
ATOM 1317 C CA . MET A 1 182 ? 16.328 -14.562 -17.375 1 94.44 182 MET A CA 1
ATOM 1318 C C . MET A 1 182 ? 15.5 -13.711 -16.422 1 94.44 182 MET A C 1
ATOM 1320 O O . MET A 1 182 ? 15.039 -12.625 -16.781 1 94.44 182 MET A O 1
ATOM 1324 N N . PRO A 1 183 ? 15.43 -14.148 -15.156 1 95.38 183 PRO A N 1
ATOM 1325 C CA . PRO A 1 183 ? 14.594 -13.438 -14.18 1 95.38 183 PRO A CA 1
ATOM 1326 C C . PRO A 1 183 ? 15.109 -12.039 -13.859 1 95.38 183 PRO A C 1
ATOM 1328 O O . PRO A 1 183 ? 14.32 -11.117 -13.648 1 95.38 183 PRO A O 1
ATOM 1331 N N . LEU A 1 184 ? 16.391 -11.836 -13.836 1 95.5 184 LEU A N 1
ATOM 1332 C CA . LEU A 1 184 ? 16.953 -10.523 -13.531 1 95.5 184 LEU A CA 1
ATOM 1333 C C . LEU A 1 184 ? 16.484 -9.484 -14.539 1 95.5 184 LEU A C 1
ATOM 1335 O O . LEU A 1 184 ? 15.945 -8.438 -14.156 1 95.5 184 LEU A O 1
ATOM 1339 N N . GLU A 1 185 ? 16.672 -9.805 -15.773 1 95.62 185 GLU A N 1
ATOM 1340 C CA . GLU A 1 185 ? 16.281 -8.883 -16.828 1 95.62 185 GLU A CA 1
ATOM 1341 C C . GLU A 1 185 ? 14.766 -8.672 -16.859 1 95.62 185 GLU A C 1
ATOM 1343 O O . GLU A 1 185 ? 14.289 -7.551 -17.062 1 95.62 185 GLU A O 1
ATOM 1348 N N . SER A 1 186 ? 14.008 -9.789 -16.672 1 97.12 186 SER A N 1
ATOM 1349 C CA . SER A 1 186 ? 12.547 -9.742 -16.766 1 97.12 186 SER A CA 1
ATOM 1350 C C . SER A 1 186 ? 11.961 -8.859 -15.672 1 97.12 186 SER A C 1
ATOM 1352 O O . SER A 1 186 ? 11.172 -7.953 -15.953 1 97.12 186 SER A O 1
ATOM 1354 N N . TYR A 1 187 ? 12.383 -9.039 -14.453 1 97.19 187 TYR A N 1
ATOM 1355 C CA . TYR A 1 187 ? 11.797 -8.305 -13.344 1 97.19 187 TYR A CA 1
ATOM 1356 C C . TYR A 1 187 ? 12.375 -6.895 -13.258 1 97.19 187 TYR A C 1
ATOM 1358 O O . TYR A 1 187 ? 11.695 -5.965 -12.82 1 97.19 187 TYR A O 1
ATOM 1366 N N . ALA A 1 188 ? 13.602 -6.676 -13.633 1 96.38 188 ALA A N 1
ATOM 1367 C CA . ALA A 1 188 ? 14.148 -5.324 -13.719 1 96.38 188 ALA A CA 1
ATOM 1368 C C . ALA A 1 188 ? 13.367 -4.48 -14.719 1 96.38 188 ALA A C 1
ATOM 1370 O O . ALA A 1 188 ? 13.07 -3.314 -14.461 1 96.38 188 ALA A O 1
ATOM 1371 N N . LEU A 1 189 ? 13.07 -5.094 -15.828 1 96.62 189 LEU A N 1
ATOM 1372 C CA . LEU A 1 189 ? 12.297 -4.383 -16.844 1 96.62 189 LEU A CA 1
ATOM 1373 C C . LEU A 1 189 ? 10.898 -4.07 -16.344 1 96.62 189 LEU A C 1
ATOM 1375 O O . LEU A 1 189 ? 10.359 -2.994 -16.609 1 96.62 189 LEU A O 1
ATOM 1379 N N . ALA A 1 190 ? 10.273 -5.035 -15.656 1 98.06 190 ALA A N 1
ATOM 1380 C CA . ALA A 1 190 ? 8.977 -4.777 -15.039 1 98.06 190 ALA A CA 1
ATOM 1381 C C . ALA A 1 190 ? 9.039 -3.566 -14.109 1 98.06 190 ALA A C 1
ATOM 1383 O O . ALA A 1 190 ? 8.172 -2.689 -14.164 1 98.06 190 ALA A O 1
ATOM 1384 N N . GLY A 1 191 ? 10.094 -3.574 -13.25 1 98.12 191 GLY A N 1
ATOM 1385 C CA . GLY A 1 191 ? 10.289 -2.443 -12.352 1 98.12 191 GLY A CA 1
ATOM 1386 C C . GLY A 1 191 ? 10.406 -1.119 -13.086 1 98.12 191 GLY A C 1
ATOM 1387 O O . GLY A 1 191 ? 9.828 -0.117 -12.664 1 98.12 191 GLY A O 1
ATOM 1388 N N . LEU A 1 192 ? 11.133 -1.108 -14.148 1 97.38 192 LEU A N 1
ATOM 1389 C CA . LEU A 1 192 ? 11.328 0.107 -14.93 1 97.38 192 LEU A CA 1
ATOM 1390 C C . LEU A 1 192 ? 10.016 0.574 -15.555 1 97.38 192 LEU A C 1
ATOM 1392 O O . LEU A 1 192 ? 9.75 1.776 -15.617 1 97.38 192 LEU A O 1
ATOM 1396 N N . PHE A 1 193 ? 9.25 -0.354 -16.047 1 98.38 193 PHE A N 1
ATOM 1397 C CA . PHE A 1 193 ? 7.949 -0.01 -16.609 1 98.38 193 PHE A CA 1
ATOM 1398 C C . PHE A 1 193 ? 7.055 0.625 -15.555 1 98.38 193 PHE A C 1
ATOM 1400 O O . PHE A 1 193 ? 6.426 1.656 -15.805 1 98.38 193 PHE A O 1
ATOM 1407 N N . TYR A 1 194 ? 7.012 0.033 -14.414 1 98.56 194 TYR A N 1
ATOM 1408 C CA . TYR A 1 194 ? 6.184 0.583 -13.344 1 98.56 194 TYR A CA 1
ATOM 1409 C C . TYR A 1 194 ? 6.684 1.958 -12.922 1 98.56 194 TYR A C 1
ATOM 1411 O O . TYR A 1 194 ? 5.883 2.857 -12.648 1 98.56 194 TYR A O 1
ATOM 1419 N N . LEU A 1 195 ? 7.992 2.117 -12.797 1 97.88 195 LEU A N 1
ATOM 1420 C CA . LEU A 1 195 ? 8.562 3.406 -12.43 1 97.88 195 LEU A CA 1
ATOM 1421 C C . LEU A 1 195 ? 8.164 4.488 -13.43 1 97.88 195 LEU A C 1
ATOM 1423 O O . LEU A 1 195 ? 7.801 5.598 -13.031 1 97.88 195 LEU A O 1
ATOM 1427 N N . ALA A 1 196 ? 8.219 4.148 -14.648 1 97.69 196 ALA A N 1
ATOM 1428 C CA . ALA A 1 196 ? 7.84 5.094 -15.695 1 97.69 196 ALA A CA 1
ATOM 1429 C C . ALA A 1 196 ? 6.367 5.477 -15.578 1 97.69 196 ALA A C 1
ATOM 1431 O O . ALA A 1 196 ? 6.02 6.66 -15.664 1 97.69 196 ALA A O 1
ATOM 1432 N N . LEU A 1 197 ? 5.523 4.504 -15.422 1 98.19 197 LEU A N 1
ATOM 1433 C CA . LEU A 1 197 ? 4.094 4.758 -15.297 1 98.19 197 LEU A CA 1
ATOM 1434 C C . LEU A 1 197 ? 3.791 5.59 -14.062 1 98.19 197 LEU A C 1
ATOM 1436 O O . LEU A 1 197 ? 2.939 6.48 -14.094 1 98.19 197 LEU A O 1
ATOM 1440 N N . ASN A 1 198 ? 4.492 5.25 -13.016 1 96.81 198 ASN A N 1
ATOM 1441 C CA . ASN A 1 198 ? 4.312 6.016 -11.781 1 96.81 198 ASN A CA 1
ATOM 1442 C C . ASN A 1 198 ? 4.727 7.473 -11.961 1 96.81 198 ASN A C 1
ATOM 1444 O O . ASN A 1 198 ? 4.062 8.375 -11.453 1 96.81 198 ASN A O 1
ATOM 1448 N N . LEU A 1 199 ? 5.816 7.711 -12.633 1 94.5 199 LEU A N 1
ATOM 1449 C CA . LEU A 1 199 ? 6.297 9.062 -12.883 1 94.5 199 LEU A CA 1
ATOM 1450 C C . LEU A 1 199 ? 5.305 9.844 -13.734 1 94.5 199 LEU A C 1
ATOM 1452 O O . LEU A 1 199 ? 5.074 11.031 -13.5 1 94.5 199 LEU A O 1
ATOM 1456 N N . VAL A 1 200 ? 4.754 9.164 -14.656 1 95.88 200 VAL A N 1
ATOM 1457 C CA . VAL A 1 200 ? 3.756 9.805 -15.508 1 95.88 200 VAL A CA 1
ATOM 1458 C C . VAL A 1 200 ? 2.535 10.188 -14.672 1 95.88 200 VAL A C 1
ATOM 1460 O O . VAL A 1 200 ? 2.031 11.305 -14.781 1 95.88 200 VAL A O 1
ATOM 1463 N N . LEU A 1 201 ? 2.1 9.266 -13.844 1 95.44 201 LEU A N 1
ATOM 1464 C CA . LEU A 1 201 ? 0.924 9.523 -13.016 1 95.44 201 LEU A CA 1
ATOM 1465 C C . LEU A 1 201 ? 1.186 10.656 -12.031 1 95.44 201 LEU A C 1
ATOM 1467 O O . LEU A 1 201 ? 0.323 11.508 -11.82 1 95.44 201 LEU A O 1
ATOM 1471 N N . LEU A 1 202 ? 2.352 10.695 -11.484 1 92.81 202 LEU A N 1
ATOM 1472 C CA . LEU A 1 202 ? 2.727 11.766 -10.562 1 92.81 202 LEU A CA 1
ATOM 1473 C C . LEU A 1 202 ? 2.775 13.109 -11.289 1 92.81 202 LEU A C 1
ATOM 1475 O O . LEU A 1 202 ? 2.365 14.133 -10.734 1 92.81 202 LEU A O 1
ATOM 1479 N N . GLY A 1 203 ? 3.307 13.141 -12.484 1 91.81 203 GLY A N 1
ATOM 1480 C CA . GLY A 1 203 ? 3.365 14.352 -13.289 1 91.81 203 GLY A CA 1
ATOM 1481 C C . GLY A 1 203 ? 1.996 14.922 -13.609 1 91.81 203 GLY A C 1
ATOM 1482 O O . GLY A 1 203 ? 1.781 16.125 -13.523 1 91.81 203 GLY A O 1
ATOM 1483 N N . ILE A 1 204 ? 1.089 14.07 -13.852 1 89.19 204 ILE A N 1
ATOM 1484 C CA . ILE A 1 204 ? -0.274 14.484 -14.172 1 89.19 204 ILE A CA 1
ATOM 1485 C C . ILE A 1 204 ? -0.948 15.055 -12.922 1 89.19 204 ILE A C 1
ATOM 1487 O O . ILE A 1 204 ? -1.659 16.062 -13 1 89.19 204 ILE A O 1
ATOM 1491 N N . GLY A 1 205 ? -0.715 14.445 -11.828 1 86.12 205 GLY A N 1
ATOM 1492 C CA . GLY A 1 205 ? -1.341 14.859 -10.586 1 86.12 205 GLY A CA 1
ATOM 1493 C C . GLY A 1 205 ? -0.791 16.172 -10.039 1 86.12 205 GLY A C 1
ATOM 1494 O O . GLY A 1 205 ? -1.514 16.922 -9.398 1 86.12 205 GLY A O 1
ATOM 1495 N N . SER A 1 206 ? 0.521 16.406 -10.25 1 77.69 206 SER A N 1
ATOM 1496 C CA . SER A 1 206 ? 1.166 17.625 -9.734 1 77.69 206 SER A CA 1
ATOM 1497 C C . SER A 1 206 ? 0.951 18.797 -10.672 1 77.69 206 SER A C 1
ATOM 1499 O O . SER A 1 206 ? 1.023 19.953 -10.242 1 77.69 206 SER A O 1
ATOM 1501 N N . ALA A 1 207 ? 0.927 18.672 -11.859 1 66.06 207 ALA A N 1
ATOM 1502 C CA . ALA A 1 207 ? 0.746 19.75 -12.828 1 66.06 207 ALA A CA 1
ATOM 1503 C C . ALA A 1 207 ? -0.553 20.5 -12.57 1 66.06 207 ALA A C 1
ATOM 1505 O O . ALA A 1 207 ? -0.629 21.719 -12.797 1 66.06 207 ALA A O 1
ATOM 1506 N N . ARG A 1 208 ? -1.503 20 -12.055 1 56.22 208 ARG A N 1
ATOM 1507 C CA . ARG A 1 208 ? -2.758 20.703 -11.852 1 56.22 208 ARG A CA 1
ATOM 1508 C C . ARG A 1 208 ? -2.674 21.625 -10.633 1 56.22 208 ARG A C 1
ATOM 1510 O O . ARG A 1 208 ? -3.549 22.469 -10.422 1 56.22 208 ARG A O 1
ATOM 1517 N N . ARG A 1 209 ? -1.721 21.5 -9.734 1 52.72 209 ARG A N 1
ATOM 1518 C CA . ARG A 1 209 ? -1.543 22.484 -8.672 1 52.72 209 ARG A CA 1
ATOM 1519 C C . ARG A 1 209 ? -1.178 23.844 -9.234 1 52.72 209 ARG A C 1
ATOM 1521 O O . ARG A 1 209 ? -1.304 24.859 -8.547 1 52.72 209 ARG A O 1
ATOM 1528 N N . ARG A 1 210 ? -0.406 23.969 -10.367 1 42.88 210 ARG A N 1
ATOM 1529 C CA . ARG A 1 210 ? 0.041 25.297 -10.805 1 42.88 210 ARG A CA 1
ATOM 1530 C C . ARG A 1 210 ? -1.099 26.062 -11.453 1 42.88 210 ARG A C 1
ATOM 1532 O O . ARG A 1 210 ? -0.865 27.062 -12.156 1 42.88 210 ARG A O 1
ATOM 1539 N N . VAL A 1 211 ? -2.295 25.656 -11.312 1 34 211 VAL A N 1
ATOM 1540 C CA . VAL A 1 211 ? -3.137 26.719 -11.867 1 34 211 VAL A CA 1
ATOM 1541 C C . VAL A 1 211 ? -3.234 27.859 -10.867 1 34 211 VAL A C 1
ATOM 1543 O O . VAL A 1 211 ? -3.588 27.656 -9.703 1 34 211 VAL A O 1
ATOM 1546 N N . PRO A 1 212 ? -2.74 29.062 -11.156 1 34.44 212 PRO A N 1
ATOM 1547 C CA . PRO A 1 212 ? -2.924 30.328 -10.43 1 34.44 212 PRO A CA 1
ATOM 1548 C C . PRO A 1 212 ? -4.387 30.594 -10.086 1 34.44 212 PRO A C 1
ATOM 1550 O O . PRO A 1 212 ? -5.289 30.172 -10.805 1 34.44 212 PRO A O 1
ATOM 1553 N N . MET B 1 1 ? -19.062 -23.906 8.398 1 72.12 1 MET B N 1
ATOM 1554 C CA . MET B 1 1 ? -17.672 -24.328 8.609 1 72.12 1 MET B CA 1
ATOM 1555 C C . MET B 1 1 ? -17.609 -25.609 9.43 1 72.12 1 MET B C 1
ATOM 1557 O O . MET B 1 1 ? -18.109 -25.656 10.555 1 72.12 1 MET B O 1
ATOM 1561 N N . ASP B 1 2 ? -17.141 -26.625 8.781 1 82.88 2 ASP B N 1
ATOM 1562 C CA . ASP B 1 2 ? -17.172 -27.938 9.422 1 82.88 2 ASP B CA 1
ATOM 1563 C C . ASP B 1 2 ? -16.031 -28.078 10.438 1 82.88 2 ASP B C 1
ATOM 1565 O O . ASP B 1 2 ? -15.039 -27.375 10.359 1 82.88 2 ASP B O 1
ATOM 1569 N N . ALA B 1 3 ? -16.266 -28.859 11.453 1 87.25 3 ALA B N 1
ATOM 1570 C CA . ALA B 1 3 ? -15.32 -29.094 12.539 1 87.25 3 ALA B CA 1
ATOM 1571 C C . ALA B 1 3 ? -13.984 -29.609 12 1 87.25 3 ALA B C 1
ATOM 1573 O O . ALA B 1 3 ? -12.922 -29.25 12.516 1 87.25 3 ALA B O 1
ATOM 1574 N N . ALA B 1 4 ? -14.031 -30.391 11.031 1 86.44 4 ALA B N 1
ATOM 1575 C CA . ALA B 1 4 ? -12.82 -30.922 10.422 1 86.44 4 ALA B CA 1
ATOM 1576 C C . ALA B 1 4 ? -11.977 -29.812 9.797 1 86.44 4 ALA B C 1
ATOM 1578 O O . ALA B 1 4 ? -10.75 -29.828 9.906 1 86.44 4 ALA B O 1
ATOM 1579 N N . PHE B 1 5 ? -12.609 -28.859 9.172 1 91.06 5 PHE B N 1
ATOM 1580 C CA . PHE B 1 5 ? -11.93 -27.719 8.57 1 91.06 5 PHE B CA 1
ATOM 1581 C C . PHE B 1 5 ? -11.227 -26.891 9.633 1 91.06 5 PHE B C 1
ATOM 1583 O O . PHE B 1 5 ? -10.055 -26.531 9.477 1 91.06 5 PHE B O 1
ATOM 1590 N N . LEU B 1 6 ? -11.914 -26.625 10.703 1 89.88 6 LEU B N 1
ATOM 1591 C CA . LEU B 1 6 ? -11.344 -25.797 11.758 1 89.88 6 LEU B CA 1
ATOM 1592 C C . LEU B 1 6 ? -10.148 -26.469 12.414 1 89.88 6 LEU B C 1
ATOM 1594 O O . LEU B 1 6 ? -9.195 -25.812 12.812 1 89.88 6 LEU B O 1
ATOM 1598 N N . ALA B 1 7 ? -10.219 -27.781 12.523 1 89.12 7 ALA B N 1
ATOM 1599 C CA . ALA B 1 7 ? -9.125 -28.547 13.125 1 89.12 7 ALA B CA 1
ATOM 1600 C C . ALA B 1 7 ? -7.848 -28.422 12.305 1 89.12 7 ALA B C 1
ATOM 1602 O O . ALA B 1 7 ? -6.746 -28.406 12.859 1 89.12 7 ALA B O 1
ATOM 1603 N N . GLU B 1 8 ? -7.988 -28.297 11.102 1 89.44 8 GLU B N 1
ATOM 1604 C CA . GLU B 1 8 ? -6.84 -28.156 10.211 1 89.44 8 GLU B CA 1
ATOM 1605 C C . GLU B 1 8 ? -6.434 -26.688 10.078 1 89.44 8 GLU B C 1
ATOM 1607 O O . GLU B 1 8 ? -5.246 -26.359 10.156 1 89.44 8 GLU B O 1
ATOM 1612 N N . ALA B 1 9 ? -7.375 -25.875 9.906 1 92.81 9 ALA B N 1
ATOM 1613 C CA . ALA B 1 9 ? -7.141 -24.484 9.531 1 92.81 9 ALA B CA 1
ATOM 1614 C C . ALA B 1 9 ? -6.605 -23.672 10.711 1 92.81 9 ALA B C 1
ATOM 1616 O O . ALA B 1 9 ? -5.66 -22.906 10.57 1 92.81 9 ALA B O 1
ATOM 1617 N N . TRP B 1 10 ? -7.117 -23.953 11.844 1 93.31 10 TRP B N 1
ATOM 1618 C CA . TRP B 1 10 ? -6.844 -23.094 12.992 1 93.31 10 TRP B CA 1
ATOM 1619 C C . TRP B 1 10 ? -5.379 -23.188 13.398 1 93.31 10 TRP B C 1
ATOM 1621 O O . TRP B 1 10 ? -4.699 -22.156 13.508 1 93.31 10 TRP B O 1
ATOM 1631 N N . PRO B 1 11 ? -4.832 -24.391 1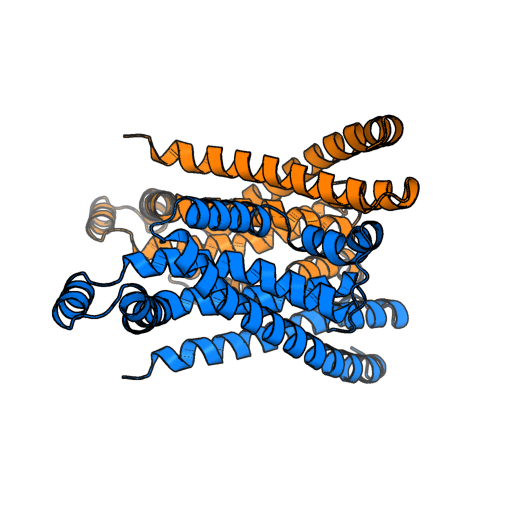3.594 1 94.25 11 PRO B N 1
ATOM 1632 C CA . PRO B 1 11 ? -3.42 -24.453 13.977 1 94.25 11 PRO B CA 1
ATOM 1633 C C . PRO B 1 11 ? -2.494 -23.906 12.891 1 94.25 11 PRO B C 1
ATOM 1635 O O . PRO B 1 11 ? -1.493 -23.25 13.203 1 94.25 11 PRO B O 1
ATOM 1638 N N . ALA B 1 12 ? -2.809 -24.188 11.688 1 95.38 12 ALA B N 1
ATOM 1639 C CA . ALA B 1 12 ? -1.991 -23.719 10.57 1 95.38 12 ALA B CA 1
ATOM 1640 C C . ALA B 1 12 ? -1.99 -22.203 10.492 1 95.38 12 ALA B C 1
ATOM 1642 O O . ALA B 1 12 ? -0.947 -21.578 10.258 1 95.38 12 ALA B O 1
ATOM 1643 N N . LEU B 1 13 ? -3.129 -21.594 10.711 1 97.06 13 LEU B N 1
ATOM 1644 C CA . LEU B 1 13 ? -3.238 -20.141 10.617 1 97.06 13 LEU B CA 1
ATOM 1645 C C . LEU B 1 13 ? -2.629 -19.469 11.836 1 97.06 13 LEU B C 1
ATOM 1647 O O . LEU B 1 13 ? -2.066 -18.375 11.727 1 97.06 13 LEU B O 1
ATOM 1651 N N . LEU B 1 14 ? -2.705 -20.094 12.969 1 96.56 14 LEU B N 1
ATOM 1652 C CA . LEU B 1 14 ? -2.068 -19.547 14.164 1 96.56 14 LEU B CA 1
ATOM 1653 C C . LEU B 1 14 ? -0.551 -19.547 14.016 1 96.56 14 LEU B C 1
ATOM 1655 O O . LEU B 1 14 ? 0.107 -18.562 14.383 1 96.56 14 LEU B O 1
ATOM 1659 N N . ARG B 1 15 ? -0.051 -20.641 13.508 1 96.44 15 ARG B N 1
ATOM 1660 C CA . ARG B 1 15 ? 1.38 -20.672 13.219 1 96.44 15 ARG B CA 1
ATOM 1661 C C . ARG B 1 15 ? 1.752 -19.641 12.164 1 96.44 15 ARG B C 1
ATOM 1663 O O . ARG B 1 15 ? 2.781 -18.969 12.273 1 96.44 15 ARG B O 1
ATOM 1670 N N . GLY B 1 16 ? 0.925 -19.562 11.125 1 98.31 16 GLY B N 1
ATOM 1671 C CA . GLY B 1 16 ? 1.127 -18.547 10.102 1 98.31 16 GLY B CA 1
ATOM 1672 C C . GLY B 1 16 ? 1.109 -17.125 10.656 1 98.31 16 GLY B C 1
ATOM 1673 O O . GLY B 1 16 ? 1.869 -16.281 10.195 1 98.31 16 GLY B O 1
ATOM 1674 N N . ALA B 1 17 ? 0.237 -16.938 11.648 1 98.56 17 ALA B N 1
ATOM 1675 C CA . ALA B 1 17 ? 0.157 -15.617 12.289 1 98.56 17 ALA B CA 1
ATOM 1676 C C . ALA B 1 17 ? 1.472 -15.266 12.977 1 98.56 17 ALA B C 1
ATOM 1678 O O . ALA B 1 17 ? 1.893 -14.102 12.961 1 98.56 17 ALA B O 1
ATOM 1679 N N . GLY B 1 18 ? 2.084 -16.234 13.57 1 98.44 18 GLY B N 1
ATOM 1680 C CA . GLY B 1 18 ? 3.396 -16 14.156 1 98.44 18 GLY B CA 1
ATOM 1681 C C . GLY B 1 18 ? 4.422 -15.508 13.148 1 98.44 18 GLY B C 1
ATOM 1682 O O . GLY B 1 18 ? 5.129 -14.531 13.414 1 98.44 18 GLY B O 1
ATOM 1683 N N . ASN B 1 19 ? 4.508 -16.172 12.016 1 98.56 19 ASN B N 1
ATOM 1684 C CA . ASN B 1 19 ? 5.449 -15.766 10.977 1 98.56 19 ASN B CA 1
ATOM 1685 C C . ASN B 1 19 ? 5.086 -14.406 10.391 1 98.56 19 ASN B C 1
ATOM 1687 O O . ASN B 1 19 ? 5.969 -13.625 10.031 1 98.56 19 ASN B O 1
ATOM 1691 N N . THR B 1 20 ? 3.76 -14.148 10.242 1 98.81 20 THR B N 1
ATOM 1692 C CA . THR B 1 20 ? 3.301 -12.844 9.789 1 98.81 20 THR B CA 1
ATOM 1693 C C . THR B 1 20 ? 3.773 -11.742 10.734 1 98.81 20 THR B C 1
ATOM 1695 O O . THR B 1 20 ? 4.309 -10.727 10.297 1 98.81 20 THR B O 1
ATOM 1698 N N . ILE B 1 21 ? 3.635 -11.961 12.031 1 98.69 21 ILE B N 1
ATOM 1699 C CA . ILE B 1 21 ? 4.047 -10.992 13.039 1 98.69 21 ILE B CA 1
ATOM 1700 C C . ILE B 1 21 ? 5.559 -10.805 12.992 1 98.69 21 ILE B C 1
ATOM 1702 O O . ILE B 1 21 ? 6.051 -9.672 13 1 98.69 21 ILE B O 1
ATOM 1706 N N . LEU B 1 22 ? 6.262 -11.867 12.844 1 98.62 22 LEU B N 1
ATOM 1707 C CA . LEU B 1 22 ? 7.719 -11.82 12.859 1 98.62 22 LEU B CA 1
ATOM 1708 C C . LEU B 1 22 ? 8.25 -11.07 11.641 1 98.62 22 LEU B C 1
ATOM 1710 O O . LEU B 1 22 ? 9.125 -10.211 11.766 1 98.62 22 LEU B O 1
ATOM 1714 N N . VAL B 1 23 ? 7.77 -11.422 10.5 1 98.69 23 VAL B N 1
ATOM 1715 C CA . VAL B 1 23 ? 8.234 -10.781 9.273 1 98.69 23 VAL B CA 1
ATOM 1716 C C . VAL B 1 23 ? 7.871 -9.297 9.297 1 98.69 23 VAL B C 1
ATOM 1718 O O . VAL B 1 23 ? 8.656 -8.445 8.875 1 98.69 23 VAL B O 1
ATOM 1721 N N . SER B 1 24 ? 6.691 -8.977 9.758 1 98.81 24 SER B N 1
ATOM 1722 C CA . SER B 1 24 ? 6.238 -7.594 9.82 1 98.81 24 SER B CA 1
ATOM 1723 C C . SER B 1 24 ? 7.078 -6.781 10.797 1 98.81 24 SER B C 1
ATOM 1725 O O . SER B 1 24 ? 7.535 -5.684 10.469 1 98.81 24 SER B O 1
ATOM 1727 N N . LEU B 1 25 ? 7.273 -7.297 12 1 98.62 25 LEU B N 1
ATOM 1728 C CA . LEU B 1 25 ? 8.039 -6.586 13.023 1 98.62 25 LEU B CA 1
ATOM 1729 C C . LEU B 1 25 ? 9.477 -6.375 12.578 1 98.62 25 LEU B C 1
ATOM 1731 O O . LEU B 1 25 ? 10.055 -5.312 12.812 1 98.62 25 LEU B O 1
ATOM 1735 N N . ALA B 1 26 ? 10.039 -7.406 12 1 98.88 26 ALA B N 1
ATOM 1736 C CA . ALA B 1 26 ? 11.406 -7.285 11.508 1 98.88 26 ALA B CA 1
ATOM 1737 C C . ALA B 1 26 ? 11.5 -6.258 10.383 1 98.88 26 ALA B C 1
ATOM 1739 O O . ALA B 1 26 ? 12.414 -5.434 10.359 1 98.88 26 ALA B O 1
ATOM 1740 N N . GLY B 1 27 ? 10.555 -6.328 9.43 1 98.88 27 GLY B N 1
ATOM 1741 C CA . GLY B 1 27 ? 10.516 -5.34 8.359 1 98.88 27 GLY B CA 1
ATOM 1742 C C . GLY B 1 27 ? 10.336 -3.922 8.867 1 98.88 27 GLY B C 1
ATOM 1743 O O . GLY B 1 27 ? 11.008 -3 8.391 1 98.88 27 GLY B O 1
ATOM 1744 N N . ILE B 1 28 ? 9.469 -3.74 9.844 1 98.69 28 ILE B N 1
ATOM 1745 C CA . ILE B 1 28 ? 9.195 -2.434 10.438 1 98.69 28 ILE B CA 1
ATOM 1746 C C . ILE B 1 28 ? 10.445 -1.927 11.156 1 98.69 28 ILE B C 1
ATOM 1748 O O . ILE B 1 28 ? 10.828 -0.762 11.008 1 98.69 28 ILE B O 1
ATOM 1752 N N . ALA B 1 29 ? 11.078 -2.791 11.914 1 98.75 29 ALA B N 1
ATOM 1753 C CA . ALA B 1 29 ? 12.281 -2.416 12.656 1 98.75 29 ALA B CA 1
ATOM 1754 C C . ALA B 1 29 ? 13.383 -1.942 11.711 1 98.75 29 ALA B C 1
ATOM 1756 O O . ALA B 1 29 ? 13.992 -0.893 11.938 1 98.75 29 ALA B O 1
ATOM 1757 N N . ILE B 1 30 ? 13.609 -2.686 10.711 1 98.81 30 ILE B N 1
ATOM 1758 C CA . ILE B 1 30 ? 14.609 -2.318 9.719 1 98.81 30 ILE B CA 1
ATOM 1759 C C . ILE B 1 30 ? 14.188 -1.032 9.008 1 98.81 30 ILE B C 1
ATOM 1761 O O . ILE B 1 30 ? 14.992 -0.108 8.859 1 98.81 30 ILE B O 1
ATOM 1765 N N . GLY B 1 31 ? 12.969 -1.011 8.594 1 98.88 31 GLY B N 1
ATOM 1766 C CA . GLY B 1 31 ? 12.445 0.125 7.852 1 98.88 31 GLY B CA 1
ATOM 1767 C C . GLY B 1 31 ? 12.508 1.425 8.633 1 98.88 31 GLY B C 1
ATOM 1768 O O . GLY B 1 31 ? 12.93 2.455 8.102 1 98.88 31 GLY B O 1
ATOM 1769 N N . PHE B 1 32 ? 12.078 1.386 9.867 1 98.25 32 PHE B N 1
ATOM 1770 C CA . PHE B 1 32 ? 12.062 2.602 10.68 1 98.25 32 PHE B CA 1
ATOM 1771 C C . PHE B 1 32 ? 13.484 3.051 11.008 1 98.25 32 PHE B C 1
ATOM 1773 O O . PHE B 1 32 ? 13.773 4.25 11.008 1 98.25 32 PHE B O 1
ATOM 1780 N N . SER B 1 33 ? 14.352 2.135 11.266 1 98.06 33 SER B N 1
ATOM 1781 C CA . SER B 1 33 ? 15.75 2.471 11.523 1 98.06 33 SER B CA 1
ATOM 1782 C C . SER B 1 33 ? 16.406 3.084 10.297 1 98.06 33 SER B C 1
ATOM 1784 O O . SER B 1 33 ? 17.016 4.156 10.383 1 98.06 33 SER B O 1
ATOM 1786 N N . LEU B 1 34 ? 16.25 2.424 9.195 1 98.69 34 LEU B N 1
ATOM 1787 C CA . LEU B 1 34 ? 16.844 2.92 7.961 1 98.69 34 LEU B CA 1
ATOM 1788 C C . LEU B 1 34 ? 16.125 4.168 7.465 1 98.69 34 LEU B C 1
ATOM 1790 O O . LEU B 1 34 ? 16.719 5.012 6.797 1 98.69 34 LEU B O 1
ATOM 1794 N N . GLY B 1 35 ? 14.797 4.227 7.762 1 98.69 35 GLY B N 1
ATOM 1795 C CA . GLY B 1 35 ? 14.039 5.41 7.391 1 98.69 35 GLY B CA 1
ATOM 1796 C C . GLY B 1 35 ? 14.578 6.688 8.008 1 98.69 35 GLY B C 1
ATOM 1797 O O . GLY B 1 35 ? 14.617 7.73 7.352 1 98.69 35 GLY B O 1
ATOM 1798 N N . ALA B 1 36 ? 15.016 6.609 9.211 1 97.31 36 ALA B N 1
ATOM 1799 C CA . ALA B 1 36 ? 15.641 7.75 9.875 1 97.31 36 ALA B CA 1
ATOM 1800 C C . ALA B 1 36 ? 16.922 8.172 9.148 1 97.31 36 ALA B C 1
ATOM 1802 O O . ALA B 1 36 ? 17.188 9.367 8.992 1 97.31 36 ALA B O 1
ATOM 1803 N N . LEU B 1 37 ? 17.641 7.199 8.719 1 97.88 37 LEU B N 1
ATOM 1804 C CA . LEU B 1 37 ? 18.875 7.48 7.988 1 97.88 37 LEU B CA 1
ATOM 1805 C C . LEU B 1 37 ? 18.562 8.109 6.633 1 97.88 37 LEU B C 1
ATOM 1807 O O . LEU B 1 37 ? 19.281 9.016 6.195 1 97.88 37 LEU B O 1
ATOM 1811 N N . ILE B 1 38 ? 17.562 7.645 5.996 1 98.5 38 ILE B N 1
ATOM 1812 C CA . ILE B 1 38 ? 17.172 8.188 4.703 1 98.5 38 ILE B CA 1
ATOM 1813 C C . ILE B 1 38 ? 16.703 9.633 4.871 1 98.5 38 ILE B C 1
ATOM 1815 O O . ILE B 1 38 ? 17.031 10.5 4.055 1 98.5 38 ILE B O 1
ATOM 1819 N N . ALA B 1 39 ? 15.938 9.859 5.914 1 97.88 39 ALA B N 1
ATOM 1820 C CA . ALA B 1 39 ? 15.492 11.227 6.191 1 97.88 39 ALA B CA 1
ATOM 1821 C C . ALA B 1 39 ? 16.688 12.148 6.441 1 97.88 39 ALA B C 1
ATOM 1823 O O . ALA B 1 39 ? 16.703 13.289 5.973 1 97.88 39 ALA B O 1
ATOM 1824 N N . ALA B 1 40 ? 17.641 11.656 7.152 1 96.44 40 ALA B N 1
ATOM 1825 C CA . ALA B 1 40 ? 18.859 12.422 7.402 1 96.44 40 ALA B CA 1
ATOM 1826 C C . ALA B 1 40 ? 19.594 12.727 6.102 1 96.44 40 ALA B C 1
ATOM 1828 O O . ALA B 1 40 ? 20.047 13.859 5.879 1 96.44 40 ALA B O 1
ATOM 1829 N N . ALA B 1 41 ? 19.703 11.766 5.297 1 97.5 41 ALA B N 1
ATOM 1830 C CA . ALA B 1 41 ? 20.391 11.938 4.02 1 97.5 41 ALA B CA 1
ATOM 1831 C C . ALA B 1 41 ? 19.656 12.93 3.127 1 97.5 41 ALA B C 1
ATOM 1833 O O . ALA B 1 41 ? 20.281 13.734 2.436 1 97.5 41 ALA B O 1
ATOM 1834 N N . ALA B 1 42 ? 18.391 12.875 3.188 1 97.12 42 ALA B N 1
ATOM 1835 C CA . ALA B 1 42 ? 17.562 13.719 2.326 1 97.12 42 ALA B CA 1
ATOM 1836 C C . ALA B 1 42 ? 17.688 15.188 2.711 1 97.12 42 ALA B C 1
ATOM 1838 O O . ALA B 1 42 ? 17.406 16.078 1.904 1 97.12 42 ALA B O 1
ATOM 1839 N N . THR B 1 43 ? 18.094 15.438 3.936 1 93.75 43 THR B N 1
ATOM 1840 C CA . THR B 1 43 ? 18.172 16.812 4.41 1 93.75 43 THR B CA 1
ATOM 1841 C C . THR B 1 43 ? 19.625 17.203 4.703 1 93.75 43 THR B C 1
ATOM 1843 O O . THR B 1 43 ? 19.875 18.203 5.371 1 93.75 43 THR B O 1
ATOM 1846 N N . ALA B 1 44 ? 20.516 16.406 4.293 1 93.75 44 ALA B N 1
ATOM 1847 C CA . ALA B 1 44 ? 21.938 16.656 4.523 1 93.75 44 ALA B CA 1
ATOM 1848 C C . ALA B 1 44 ? 22.453 17.797 3.658 1 93.75 44 ALA B C 1
ATOM 1850 O O . ALA B 1 44 ? 21.797 18.188 2.688 1 93.75 44 ALA B O 1
ATOM 1851 N N . ARG B 1 45 ? 23.594 18.391 4.035 1 91.12 45 ARG B N 1
ATOM 1852 C CA . ARG B 1 45 ? 24.234 19.438 3.256 1 91.12 45 ARG B CA 1
ATOM 1853 C C . ARG B 1 45 ? 24.859 18.875 1.985 1 91.12 45 ARG B C 1
ATOM 1855 O O . ARG B 1 45 ? 24.875 19.547 0.948 1 91.12 45 ARG B O 1
ATOM 1862 N N . SER B 1 46 ? 25.25 17.703 2.033 1 95.19 46 SER B N 1
ATOM 1863 C CA . SER B 1 46 ? 25.922 17.047 0.914 1 95.19 46 SER B CA 1
ATOM 1864 C C . SER B 1 46 ? 24.938 16.734 -0.212 1 95.19 46 SER B C 1
ATOM 1866 O O . SER B 1 46 ? 23.922 16.078 0.007 1 95.19 46 SER B O 1
ATOM 1868 N N . ALA B 1 47 ? 25.312 17.141 -1.365 1 97.25 47 ALA B N 1
ATOM 1869 C CA . ALA B 1 47 ? 24.484 16.875 -2.539 1 97.25 47 ALA B CA 1
ATOM 1870 C C . ALA B 1 47 ? 24.438 15.375 -2.848 1 97.25 47 ALA B C 1
ATOM 1872 O O . ALA B 1 47 ? 23.422 14.867 -3.316 1 97.25 47 ALA B O 1
ATOM 1873 N N . GLY B 1 48 ? 25.516 14.758 -2.619 1 98.06 48 GLY B N 1
ATOM 1874 C CA . GLY B 1 48 ? 25.562 13.32 -2.838 1 98.06 48 GLY B CA 1
ATOM 1875 C C . GLY B 1 48 ? 24.609 12.547 -1.958 1 98.06 48 GLY B C 1
ATOM 1876 O O . GLY B 1 48 ? 23.938 11.625 -2.422 1 98.06 48 GLY B O 1
ATOM 1877 N N . ALA B 1 49 ? 24.516 12.945 -0.768 1 97.75 49 ALA B N 1
ATOM 1878 C CA . ALA B 1 49 ? 23.609 12.305 0.172 1 97.75 49 ALA B CA 1
ATOM 1879 C C . ALA B 1 49 ? 22.156 12.555 -0.223 1 97.75 49 ALA B C 1
ATOM 1881 O O . ALA B 1 49 ? 21.328 11.641 -0.169 1 97.75 49 ALA B O 1
ATOM 1882 N N . ARG B 1 50 ? 21.859 13.68 -0.628 1 97.94 50 ARG B N 1
ATOM 1883 C CA . ARG B 1 50 ? 20.516 14.031 -1.052 1 97.94 50 ARG B CA 1
ATOM 1884 C C . ARG B 1 50 ? 20.109 13.258 -2.305 1 97.94 50 ARG B C 1
ATOM 1886 O O . ARG B 1 50 ? 18.984 12.797 -2.422 1 97.94 50 ARG B O 1
ATOM 1893 N N . LEU B 1 51 ? 21.062 13.156 -3.186 1 98.12 51 LEU B N 1
ATOM 1894 C CA . LEU B 1 51 ? 20.812 12.422 -4.418 1 98.12 51 LEU B CA 1
ATOM 1895 C C . LEU B 1 51 ? 20.562 10.945 -4.129 1 98.12 51 LEU B C 1
ATOM 1897 O O . LEU B 1 51 ? 19.672 10.336 -4.727 1 98.12 51 LEU B O 1
ATOM 1901 N N . PHE B 1 52 ? 21.344 10.43 -3.277 1 98.38 52 PHE B N 1
ATOM 1902 C CA . PHE B 1 52 ? 21.156 9.039 -2.893 1 98.38 52 PHE B CA 1
ATOM 1903 C C . PHE B 1 52 ? 19.766 8.82 -2.318 1 98.38 52 PHE B C 1
ATOM 1905 O O . PHE B 1 52 ? 19.062 7.883 -2.711 1 98.38 52 PHE B O 1
ATOM 1912 N N . ALA B 1 53 ? 19.375 9.641 -1.39 1 98.62 53 ALA B N 1
ATOM 1913 C CA . ALA B 1 53 ? 18.047 9.523 -0.773 1 98.62 53 ALA B CA 1
ATOM 1914 C C . ALA B 1 53 ? 16.938 9.625 -1.819 1 98.62 53 ALA B C 1
ATOM 1916 O O . ALA B 1 53 ? 15.984 8.852 -1.795 1 98.62 53 ALA B O 1
ATOM 1917 N N . ARG B 1 54 ? 17.125 10.5 -2.719 1 97.69 54 ARG B N 1
ATOM 1918 C CA . ARG B 1 54 ? 16.125 10.711 -3.76 1 97.69 54 ARG B CA 1
ATOM 1919 C C . ARG B 1 54 ? 15.992 9.477 -4.648 1 97.69 54 ARG B C 1
ATOM 1921 O O . ARG B 1 54 ? 14.883 9.055 -4.98 1 97.69 54 ARG B O 1
ATOM 1928 N N . LEU B 1 55 ? 17.094 8.93 -5.059 1 97.69 55 LEU B N 1
ATOM 1929 C CA . LEU B 1 55 ? 17.094 7.746 -5.918 1 97.69 55 LEU B CA 1
ATOM 1930 C C . LEU B 1 55 ? 16.531 6.535 -5.176 1 97.69 55 LEU B C 1
ATOM 1932 O O . LEU B 1 55 ? 15.773 5.75 -5.75 1 97.69 55 LEU B O 1
ATOM 1936 N N . TYR B 1 56 ? 16.969 6.422 -3.949 1 98.44 56 TYR B N 1
ATOM 1937 C CA . TYR B 1 56 ? 16.484 5.328 -3.109 1 98.44 56 TYR B CA 1
ATOM 1938 C C . TYR B 1 56 ? 14.969 5.375 -2.973 1 98.44 56 TYR B C 1
ATOM 1940 O O . TYR B 1 56 ? 14.289 4.375 -3.221 1 98.44 56 TYR B O 1
ATOM 1948 N N . VAL B 1 57 ? 14.438 6.523 -2.641 1 98.38 57 VAL B N 1
ATOM 1949 C CA . VAL B 1 57 ? 13.008 6.703 -2.416 1 98.38 57 VAL B CA 1
ATOM 1950 C C . VAL B 1 57 ? 12.25 6.527 -3.73 1 98.38 57 VAL B C 1
ATOM 1952 O O . VAL B 1 57 ? 11.188 5.898 -3.766 1 98.38 57 VAL B O 1
ATOM 1955 N N . SER B 1 58 ? 12.789 7.062 -4.812 1 96.94 58 SER B N 1
ATOM 1956 C CA . SER B 1 58 ? 12.148 6.949 -6.117 1 96.94 58 SER B CA 1
ATOM 1957 C C . SER B 1 58 ? 11.977 5.488 -6.523 1 96.94 58 SER B C 1
ATOM 1959 O O . SER B 1 58 ? 10.93 5.098 -7.035 1 96.94 58 SER B O 1
ATOM 1961 N N . PHE B 1 59 ? 12.969 4.707 -6.254 1 97.44 59 PHE B N 1
ATOM 1962 C CA . PHE B 1 59 ? 12.922 3.297 -6.625 1 97.44 59 PHE B CA 1
ATOM 1963 C C . PHE B 1 59 ? 11.938 2.537 -5.746 1 97.44 59 PHE B C 1
ATOM 1965 O O . PHE B 1 59 ? 11 1.908 -6.25 1 97.44 59 PHE B O 1
ATOM 1972 N N . PHE B 1 60 ? 12.078 2.635 -4.453 1 98.5 60 PHE B N 1
ATOM 1973 C CA . PHE B 1 60 ? 11.344 1.769 -3.535 1 98.5 60 PHE B CA 1
ATOM 1974 C C . PHE B 1 60 ? 9.891 2.211 -3.416 1 98.5 60 PHE B C 1
ATOM 1976 O O . PHE B 1 60 ? 9.023 1.407 -3.082 1 98.5 60 PHE B O 1
ATOM 1983 N N . ARG B 1 61 ? 9.586 3.453 -3.717 1 97.88 61 ARG B N 1
ATOM 1984 C CA . ARG B 1 61 ? 8.195 3.906 -3.689 1 97.88 61 ARG B CA 1
ATOM 1985 C C . ARG B 1 61 ? 7.59 3.889 -5.09 1 97.88 61 ARG B C 1
ATOM 1987 O O . ARG B 1 61 ? 6.375 4.035 -5.246 1 97.88 61 ARG B O 1
ATOM 1994 N N . GLY B 1 62 ? 8.445 3.686 -6.102 1 97.56 62 GLY B N 1
ATOM 1995 C CA . GLY B 1 62 ? 7.953 3.717 -7.469 1 97.56 62 GLY B CA 1
ATOM 1996 C C . GLY B 1 62 ? 7.715 2.336 -8.047 1 97.56 62 GLY B C 1
ATOM 1997 O O . GLY B 1 62 ? 6.926 2.178 -8.984 1 97.56 62 GLY B O 1
ATOM 1998 N N . VAL B 1 63 ? 8.398 1.363 -7.582 1 98.44 63 VAL B N 1
ATOM 1999 C CA . VAL B 1 63 ? 8.266 -0.02 -8.023 1 98.44 63 VAL B CA 1
ATOM 2000 C C . VAL B 1 63 ? 7.352 -0.785 -7.074 1 98.44 63 VAL B C 1
ATOM 2002 O O . VAL B 1 63 ? 7.504 -0.707 -5.855 1 98.44 63 VAL B O 1
ATOM 2005 N N . PRO B 1 64 ? 6.371 -1.498 -7.629 1 98.75 64 PRO B N 1
ATOM 2006 C CA . PRO B 1 64 ? 5.5 -2.281 -6.75 1 98.75 64 PRO B CA 1
ATOM 2007 C C . PRO B 1 64 ? 6.277 -3.223 -5.832 1 98.75 64 PRO B C 1
ATOM 2009 O O . PRO B 1 64 ? 7.258 -3.838 -6.262 1 98.75 64 PRO B O 1
ATOM 2012 N N . LEU B 1 65 ? 5.852 -3.316 -4.617 1 98.69 65 LEU B N 1
ATOM 2013 C CA . LEU B 1 65 ? 6.527 -4.148 -3.631 1 98.69 65 LEU B CA 1
ATOM 2014 C C . LEU B 1 65 ? 6.582 -5.602 -4.09 1 98.69 65 LEU B C 1
ATOM 2016 O O . LEU B 1 65 ? 7.57 -6.297 -3.852 1 98.69 65 LEU B O 1
ATOM 2020 N N . LEU B 1 66 ? 5.512 -6.07 -4.719 1 98.69 66 LEU B N 1
ATOM 2021 C CA . LEU B 1 66 ? 5.523 -7.43 -5.25 1 98.69 66 LEU B CA 1
ATOM 2022 C C . LEU B 1 66 ? 6.684 -7.629 -6.215 1 98.69 66 LEU B C 1
ATOM 2024 O O . LEU B 1 66 ? 7.387 -8.641 -6.148 1 98.69 66 LEU B O 1
ATOM 2028 N N . VAL B 1 67 ? 6.93 -6.688 -7.07 1 98.62 67 VAL B N 1
ATOM 2029 C CA . VAL B 1 67 ? 8 -6.77 -8.055 1 98.62 67 VAL B CA 1
ATOM 2030 C C . VAL B 1 67 ? 9.352 -6.719 -7.348 1 98.62 67 VAL B C 1
ATOM 2032 O O . VAL B 1 67 ? 10.289 -7.426 -7.73 1 98.62 67 VAL B O 1
ATOM 2035 N N . GLN B 1 68 ? 9.469 -5.902 -6.348 1 98.62 68 GLN B N 1
ATOM 2036 C CA . GLN B 1 68 ? 10.688 -5.844 -5.551 1 98.62 68 GLN B CA 1
ATOM 2037 C C . GLN B 1 68 ? 11 -7.203 -4.926 1 98.62 68 GLN B C 1
ATOM 2039 O O . GLN B 1 68 ? 12.156 -7.629 -4.906 1 98.62 68 GLN B O 1
ATOM 2044 N N . LEU B 1 69 ? 9.977 -7.809 -4.457 1 98.25 69 LEU B N 1
ATOM 2045 C CA . LEU B 1 69 ? 10.141 -9.109 -3.816 1 98.25 69 LEU B CA 1
ATOM 2046 C C . LEU B 1 69 ? 10.562 -10.164 -4.832 1 98.25 69 LEU B C 1
ATOM 2048 O O . LEU B 1 69 ? 11.445 -10.977 -4.551 1 98.25 69 LEU B O 1
ATOM 2052 N N . LEU B 1 70 ? 9.961 -10.148 -5.988 1 97.81 70 LEU B N 1
ATOM 2053 C CA . LEU B 1 70 ? 10.328 -11.078 -7.051 1 97.81 70 LEU B CA 1
ATOM 2054 C C . LEU B 1 70 ? 11.773 -10.859 -7.492 1 97.81 70 LEU B C 1
ATOM 2056 O O . LEU B 1 70 ? 12.516 -11.812 -7.723 1 97.81 70 LEU B O 1
ATOM 2060 N N . LEU B 1 71 ? 12.148 -9.609 -7.562 1 97.5 71 LEU B N 1
ATOM 2061 C CA . LEU B 1 71 ? 13.516 -9.258 -7.91 1 97.5 71 LEU B CA 1
ATOM 2062 C C . LEU B 1 71 ? 14.5 -9.781 -6.867 1 97.5 71 LEU B C 1
ATOM 2064 O O . LEU B 1 71 ? 15.508 -10.406 -7.211 1 97.5 71 LEU B O 1
ATOM 2068 N N . SER B 1 72 ? 14.188 -9.57 -5.641 1 97.31 72 SER B N 1
ATOM 2069 C CA . SER B 1 72 ? 15.094 -9.906 -4.551 1 97.31 72 SER B CA 1
ATOM 2070 C C . SER B 1 72 ? 15.266 -11.414 -4.414 1 97.31 72 SER B C 1
ATOM 2072 O O . SER B 1 72 ? 16.359 -11.898 -4.148 1 97.31 72 SER B O 1
ATOM 2074 N N . TYR B 1 73 ? 14.18 -12.172 -4.625 1 97.19 73 TYR B N 1
ATOM 2075 C CA . TYR B 1 73 ? 14.234 -13.602 -4.344 1 97.19 73 TYR B CA 1
ATOM 2076 C C . TYR B 1 73 ? 14.594 -14.391 -5.594 1 97.19 73 TYR B C 1
ATOM 2078 O O . TYR B 1 73 ? 15.383 -15.344 -5.531 1 97.19 73 TYR B O 1
ATOM 2086 N N . TYR B 1 74 ? 14.125 -14.008 -6.719 1 95.62 74 TYR B N 1
ATOM 2087 C CA . TYR B 1 74 ? 14.273 -14.852 -7.898 1 95.62 74 TYR B CA 1
ATOM 2088 C C . TYR B 1 74 ? 15.312 -14.281 -8.852 1 95.62 74 TYR B C 1
ATOM 2090 O O . TYR B 1 74 ? 15.852 -15 -9.695 1 95.62 74 TYR B O 1
ATOM 2098 N N . ALA B 1 75 ? 15.648 -13.016 -8.766 1 95.06 75 ALA B N 1
ATOM 2099 C CA . ALA B 1 75 ? 16.516 -12.383 -9.758 1 95.06 75 ALA B CA 1
ATOM 2100 C C . ALA B 1 75 ? 17.938 -12.234 -9.234 1 95.06 75 ALA B C 1
ATOM 2102 O O . ALA B 1 75 ? 18.906 -12.422 -9.977 1 95.06 75 ALA B O 1
ATOM 2103 N N . LEU B 1 76 ? 18.125 -12.016 -7.977 1 94.56 76 LEU B N 1
ATOM 2104 C CA . LEU B 1 76 ? 19.438 -11.695 -7.402 1 94.56 76 LEU B CA 1
ATOM 2105 C C . LEU B 1 76 ? 20.375 -12.891 -7.488 1 94.56 76 LEU B C 1
ATOM 2107 O O . LEU B 1 76 ? 21.594 -12.727 -7.582 1 94.56 76 LEU B O 1
ATOM 2111 N N . PRO B 1 77 ? 19.828 -14.109 -7.465 1 92.81 77 PRO B N 1
ATOM 2112 C CA . PRO B 1 77 ? 20.734 -15.258 -7.629 1 92.81 77 PRO B CA 1
ATOM 2113 C C . PRO B 1 77 ? 21.531 -15.195 -8.93 1 92.81 77 PRO B C 1
ATOM 2115 O O . PRO B 1 77 ? 22.656 -15.703 -8.984 1 92.81 77 PRO B O 1
ATOM 2118 N N . PHE B 1 78 ? 21.047 -14.555 -9.898 1 92.12 78 PHE B N 1
ATOM 2119 C CA . PHE B 1 78 ? 21.719 -14.461 -11.195 1 92.12 78 PHE B CA 1
ATOM 2120 C C . PHE B 1 78 ? 22.844 -13.422 -11.148 1 92.12 78 PHE B C 1
ATOM 2122 O O . PHE B 1 78 ? 23.656 -13.344 -12.062 1 92.12 78 PHE B O 1
ATOM 2129 N N . LEU B 1 79 ? 22.906 -12.711 -10.07 1 93.62 79 LEU B N 1
ATOM 2130 C CA . LEU B 1 79 ? 24.031 -11.836 -9.797 1 93.62 79 LEU B CA 1
ATOM 2131 C C . LEU B 1 79 ? 24.969 -12.461 -8.766 1 93.62 79 LEU B C 1
ATOM 2133 O O . LEU B 1 79 ? 25.891 -11.797 -8.266 1 93.62 79 LEU B O 1
ATOM 2137 N N . GLY B 1 80 ? 24.656 -13.703 -8.375 1 94.31 80 GLY B N 1
ATOM 2138 C CA . GLY B 1 80 ? 25.5 -14.422 -7.43 1 94.31 80 GLY B CA 1
ATOM 2139 C C . GLY B 1 80 ? 25.047 -14.258 -5.988 1 94.31 80 GLY B C 1
ATOM 2140 O O . GLY B 1 80 ? 25.688 -14.773 -5.07 1 94.31 80 GLY B O 1
ATOM 2141 N N . LEU B 1 81 ? 23.906 -13.602 -5.746 1 94.88 81 LEU B N 1
ATOM 2142 C CA . LEU B 1 81 ? 23.406 -13.367 -4.402 1 94.88 81 LEU B CA 1
ATOM 2143 C C . LEU B 1 81 ? 22.203 -14.273 -4.109 1 94.88 81 LEU B C 1
ATOM 2145 O O . LEU B 1 81 ? 21.078 -13.984 -4.535 1 94.88 81 LEU B O 1
ATOM 2149 N N . HIS B 1 82 ? 22.469 -15.32 -3.334 1 94.81 82 HIS B N 1
ATOM 2150 C CA . HIS B 1 82 ? 21.422 -16.266 -2.955 1 94.81 82 HIS B CA 1
ATOM 2151 C C . HIS B 1 82 ? 20.875 -15.945 -1.564 1 94.81 82 HIS B C 1
ATOM 2153 O O . HIS B 1 82 ? 21.5 -16.281 -0.558 1 94.81 82 HIS B O 1
ATOM 2159 N N . LEU B 1 83 ? 19.766 -15.391 -1.57 1 95.88 83 LEU B N 1
ATOM 2160 C CA . LEU B 1 83 ? 19.141 -15.039 -0.3 1 95.88 83 LEU B CA 1
ATOM 2161 C C . LEU B 1 83 ? 18.156 -16.109 0.135 1 95.88 83 LEU B C 1
ATOM 2163 O O . LEU B 1 83 ? 17.438 -16.672 -0.696 1 95.88 83 LEU B O 1
ATOM 2167 N N . SER B 1 84 ? 18.172 -16.453 1.417 1 97.44 84 SER B N 1
ATOM 2168 C CA . SER B 1 84 ? 17.078 -17.281 1.932 1 97.44 84 SER B CA 1
ATOM 2169 C C . SER B 1 84 ? 15.75 -16.547 1.8 1 97.44 84 SER B C 1
ATOM 2171 O O . SER B 1 84 ? 15.703 -15.328 1.682 1 97.44 84 SER B O 1
ATOM 2173 N N . PRO B 1 85 ? 14.633 -17.312 1.783 1 97.5 85 PRO B N 1
ATOM 2174 C CA . PRO B 1 85 ? 13.312 -16.688 1.72 1 97.5 85 PRO B CA 1
ATOM 2175 C C . PRO B 1 85 ? 13.109 -15.641 2.809 1 97.5 85 PRO B C 1
ATOM 2177 O O . PRO B 1 85 ? 12.578 -14.562 2.539 1 97.5 85 PRO B O 1
ATOM 2180 N N . TRP B 1 86 ? 13.586 -15.859 3.977 1 98.12 86 TRP B N 1
ATOM 2181 C CA . TRP B 1 86 ? 13.406 -14.961 5.113 1 98.12 86 TRP B CA 1
ATOM 2182 C C . TRP B 1 86 ? 14.164 -13.656 4.902 1 98.12 86 TRP B C 1
ATOM 2184 O O . TRP B 1 86 ? 13.633 -12.57 5.137 1 98.12 86 TRP B O 1
ATOM 2194 N N . VAL B 1 87 ? 15.383 -13.727 4.449 1 98.19 87 VAL B N 1
ATOM 2195 C CA . VAL B 1 87 ? 16.203 -12.539 4.223 1 98.19 87 VAL B CA 1
ATOM 2196 C C . VAL B 1 87 ? 15.609 -11.719 3.082 1 98.19 87 VAL B C 1
ATOM 2198 O O . VAL B 1 87 ? 15.547 -10.484 3.166 1 98.19 87 VAL B O 1
ATOM 2201 N N . ALA B 1 88 ? 15.18 -12.43 2.018 1 98.31 88 ALA B N 1
ATOM 2202 C CA . ALA B 1 88 ? 14.57 -11.734 0.889 1 98.31 88 ALA B CA 1
ATOM 2203 C C . ALA B 1 88 ? 13.297 -11.016 1.316 1 98.31 88 ALA B C 1
ATOM 2205 O O . ALA B 1 88 ? 13.078 -9.859 0.949 1 98.31 88 ALA B O 1
ATOM 2206 N N . ALA B 1 89 ? 12.484 -11.727 2.105 1 98.5 89 ALA B N 1
ATOM 2207 C CA . ALA B 1 89 ? 11.203 -11.188 2.549 1 98.5 89 ALA B CA 1
ATOM 2208 C C . ALA B 1 89 ? 11.398 -9.992 3.479 1 98.5 89 ALA B C 1
ATOM 2210 O O . ALA B 1 89 ? 10.945 -8.891 3.182 1 98.5 89 ALA B O 1
ATOM 2211 N N . VAL B 1 90 ? 12.148 -10.156 4.531 1 98.75 90 VAL B N 1
ATOM 2212 C CA . VAL B 1 90 ? 12.352 -9.141 5.555 1 98.75 90 VAL B CA 1
ATOM 2213 C C . VAL B 1 90 ? 13.156 -7.977 4.977 1 98.75 90 VAL B C 1
ATOM 2215 O O . VAL B 1 90 ? 12.859 -6.812 5.246 1 98.75 90 VAL B O 1
ATOM 2218 N N . GLY B 1 91 ? 14.141 -8.312 4.262 1 98.75 91 GLY B N 1
ATOM 2219 C CA . GLY B 1 91 ? 14.945 -7.27 3.637 1 98.75 91 GLY B CA 1
ATOM 2220 C C . GLY B 1 91 ? 14.148 -6.379 2.701 1 98.75 91 GLY B C 1
ATOM 2221 O O . GLY B 1 91 ? 14.242 -5.152 2.773 1 98.75 91 GLY B O 1
ATOM 2222 N N . THR B 1 92 ? 13.391 -7.023 1.813 1 98.81 92 THR B N 1
ATOM 2223 C CA . THR B 1 92 ? 12.602 -6.27 0.841 1 98.81 92 THR B CA 1
ATOM 2224 C C . THR B 1 92 ? 1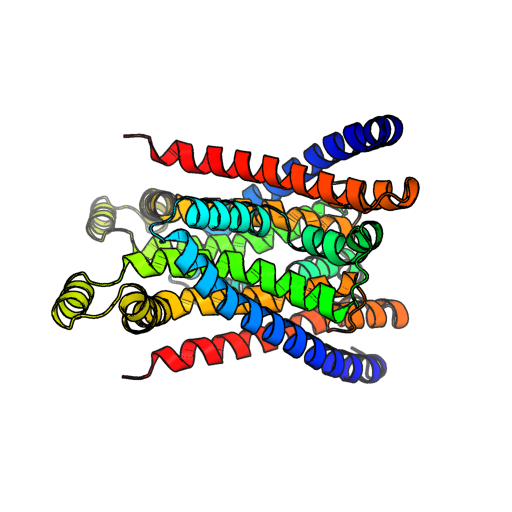1.547 -5.422 1.54 1 98.81 92 THR B C 1
ATOM 2226 O O . THR B 1 92 ? 11.391 -4.238 1.233 1 98.81 92 THR B O 1
ATOM 2229 N N . LEU B 1 93 ? 10.805 -5.988 2.514 1 98.88 93 LEU B N 1
ATOM 2230 C CA . LEU B 1 93 ? 9.82 -5.246 3.287 1 98.88 93 LEU B CA 1
ATOM 2231 C C . LEU B 1 93 ? 10.469 -4.078 4.02 1 98.88 93 LEU B C 1
ATOM 2233 O O . LEU B 1 93 ? 9.938 -2.967 4.027 1 98.88 93 LEU B O 1
ATOM 2237 N N . GLY B 1 94 ? 11.578 -4.363 4.609 1 98.94 94 GLY B N 1
ATOM 2238 C CA . GLY B 1 94 ? 12.281 -3.346 5.375 1 98.94 94 GLY B CA 1
ATOM 2239 C C . GLY B 1 94 ? 12.797 -2.203 4.52 1 98.94 94 GLY B C 1
ATOM 2240 O O . GLY B 1 94 ? 12.648 -1.035 4.883 1 98.94 94 GLY B O 1
ATOM 2241 N N . LEU B 1 95 ? 13.438 -2.541 3.445 1 98.94 95 LEU B N 1
ATOM 2242 C CA . LEU B 1 95 ? 13.984 -1.516 2.562 1 98.94 95 LEU B CA 1
ATOM 2243 C C . LEU B 1 95 ? 12.867 -0.665 1.965 1 98.94 95 LEU B C 1
ATOM 2245 O O . LEU B 1 95 ? 13.016 0.552 1.826 1 98.94 95 LEU B O 1
ATOM 2249 N N . CYS B 1 96 ? 11.766 -1.32 1.62 1 98.88 96 CYS B N 1
ATOM 2250 C CA . CYS B 1 96 ? 10.609 -0.574 1.136 1 98.88 96 CYS B CA 1
ATOM 2251 C C . CYS B 1 96 ? 10.047 0.329 2.227 1 98.88 96 CYS B C 1
ATOM 2253 O O . CYS B 1 96 ? 9.812 1.516 1.996 1 98.88 96 CYS B O 1
ATOM 2255 N N . CYS B 1 97 ? 9.867 -0.207 3.365 1 98.94 97 CYS B N 1
ATOM 2256 C CA . CYS B 1 97 ? 9.383 0.549 4.516 1 98.94 97 CYS B CA 1
ATOM 2257 C C . CYS B 1 97 ? 10.273 1.754 4.789 1 98.94 97 CYS B C 1
ATOM 2259 O O . CYS B 1 97 ? 9.789 2.822 5.16 1 98.94 97 CYS B O 1
ATOM 2261 N N . ALA B 1 98 ? 11.531 1.598 4.637 1 98.94 98 ALA B N 1
ATOM 2262 C CA . ALA B 1 98 ? 12.484 2.672 4.898 1 98.94 98 ALA B CA 1
ATOM 2263 C C . ALA B 1 98 ? 12.227 3.869 3.988 1 98.94 98 ALA B C 1
ATOM 2265 O O . ALA B 1 98 ? 12.359 5.02 4.414 1 98.94 98 ALA B O 1
ATOM 2266 N N . ALA B 1 99 ? 11.93 3.588 2.785 1 98.88 99 ALA B N 1
ATOM 2267 C CA . ALA B 1 99 ? 11.656 4.672 1.847 1 98.88 99 ALA B CA 1
ATOM 2268 C C . ALA B 1 99 ? 10.422 5.469 2.277 1 98.88 99 ALA B C 1
ATOM 2270 O O . ALA B 1 99 ? 10.453 6.703 2.289 1 98.88 99 ALA B O 1
ATOM 2271 N N . TYR B 1 100 ? 9.414 4.773 2.643 1 98.62 100 TYR B N 1
ATOM 2272 C CA . TYR B 1 100 ? 8.188 5.438 3.074 1 98.62 100 TYR B CA 1
ATOM 2273 C C . TYR B 1 100 ? 8.391 6.141 4.41 1 98.62 100 TYR B C 1
ATOM 2275 O O . TYR B 1 100 ? 8.008 7.305 4.57 1 98.62 100 TYR B O 1
ATOM 2283 N N . ALA B 1 101 ? 9.008 5.457 5.316 1 98.75 101 ALA B N 1
ATOM 2284 C CA . ALA B 1 101 ? 9.289 6.047 6.621 1 98.75 101 ALA B CA 1
ATOM 2285 C C . ALA B 1 101 ? 10.195 7.27 6.492 1 98.75 101 ALA B C 1
ATOM 2287 O O . ALA B 1 101 ? 10 8.273 7.18 1 98.75 101 ALA B O 1
ATOM 2288 N N . GLY B 1 102 ? 11.195 7.152 5.652 1 98.62 102 GLY B N 1
ATOM 2289 C CA . GLY B 1 102 ? 12.078 8.281 5.41 1 98.62 102 GLY B CA 1
ATOM 2290 C C . GLY B 1 102 ? 11.352 9.508 4.906 1 98.62 102 GLY B C 1
ATOM 2291 O O . GLY B 1 102 ? 11.617 10.625 5.355 1 98.62 102 GLY B O 1
ATOM 2292 N N . GLU B 1 103 ? 10.453 9.32 4.004 1 97.88 103 GLU B N 1
ATOM 2293 C CA . GLU B 1 103 ? 9.68 10.43 3.461 1 97.88 103 GLU B CA 1
ATOM 2294 C C . GLU B 1 103 ? 8.75 11.031 4.516 1 97.88 103 GLU B C 1
ATOM 2296 O O . GLU B 1 103 ? 8.57 12.25 4.578 1 97.88 103 GLU B O 1
ATOM 2301 N N . ILE B 1 104 ? 8.117 10.18 5.293 1 97.69 104 ILE B N 1
ATOM 2302 C CA . ILE B 1 104 ? 7.27 10.633 6.391 1 97.69 104 ILE B CA 1
ATOM 2303 C C . ILE B 1 104 ? 8.078 11.508 7.344 1 97.69 104 ILE B C 1
ATOM 2305 O O . ILE B 1 104 ? 7.664 12.609 7.691 1 97.69 104 ILE B O 1
ATOM 2309 N N . LEU B 1 105 ? 9.25 11.039 7.637 1 98 105 LEU B N 1
ATOM 2310 C CA . LEU B 1 105 ? 10.094 11.75 8.594 1 98 105 LEU B CA 1
ATOM 2311 C C . LEU B 1 105 ? 10.656 13.023 7.969 1 98 105 LEU B C 1
ATOM 2313 O O . LEU B 1 105 ? 10.773 14.047 8.641 1 98 105 LEU B O 1
ATOM 2317 N N . ARG B 1 106 ? 11.07 12.914 6.758 1 96.94 106 ARG B N 1
ATOM 2318 C CA . ARG B 1 106 ? 11.531 14.117 6.074 1 96.94 106 ARG B CA 1
ATOM 2319 C C . ARG B 1 106 ? 10.469 15.219 6.137 1 96.94 106 ARG B C 1
ATOM 2321 O O . ARG B 1 106 ? 10.789 16.375 6.398 1 96.94 106 ARG B O 1
ATOM 2328 N N . GLY B 1 107 ? 9.219 14.836 5.887 1 95.38 107 GLY B N 1
ATOM 2329 C CA . GLY B 1 107 ? 8.125 15.789 6 1 95.38 107 GLY B CA 1
ATOM 2330 C C . GLY B 1 107 ? 7.957 16.344 7.406 1 95.38 107 GLY B C 1
ATOM 2331 O O . GLY B 1 107 ? 7.629 17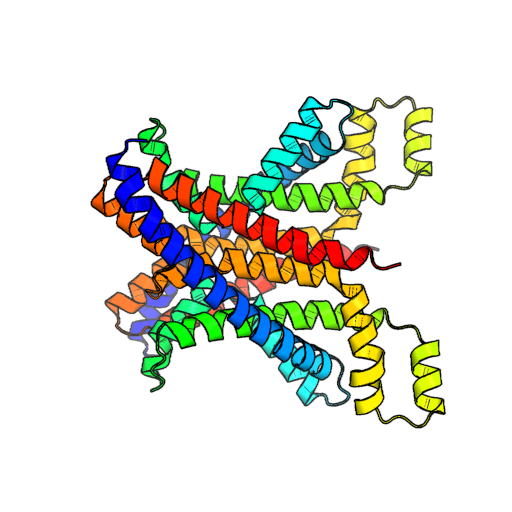.516 7.582 1 95.38 107 GLY B O 1
ATOM 2332 N N . GLY B 1 108 ? 8.211 15.531 8.367 1 95.81 108 GLY B N 1
ATOM 2333 C CA . GLY B 1 108 ? 8.086 15.93 9.758 1 95.81 108 GLY B CA 1
ATOM 2334 C C . GLY B 1 108 ? 9.219 16.828 10.227 1 95.81 108 GLY B C 1
ATOM 2335 O O . GLY B 1 108 ? 9.062 17.578 11.188 1 95.81 108 GLY B O 1
ATOM 2336 N N . LEU B 1 109 ? 10.281 16.766 9.609 1 95.19 109 LEU B N 1
ATOM 2337 C CA . LEU B 1 109 ? 11.445 17.562 10.008 1 95.19 109 LEU B CA 1
ATOM 2338 C C . LEU B 1 109 ? 11.195 19.047 9.773 1 95.19 109 LEU B C 1
ATOM 2340 O O . LEU B 1 109 ? 11.789 19.891 10.445 1 95.19 109 LEU B O 1
ATOM 2344 N N . SER B 1 110 ? 10.336 19.266 8.891 1 91.25 110 SER B N 1
ATOM 2345 C CA . SER B 1 110 ? 10.008 20.656 8.586 1 91.25 110 SER B CA 1
ATOM 2346 C C . SER B 1 110 ? 9.125 21.266 9.672 1 91.25 110 SER B C 1
ATOM 2348 O O . SER B 1 110 ? 8.977 22.484 9.742 1 91.25 110 SER B O 1
ATOM 2350 N N . THR B 1 111 ? 8.562 20.422 10.484 1 92.31 111 THR B N 1
ATOM 2351 C CA . THR B 1 111 ? 7.66 20.922 11.516 1 92.31 111 THR B CA 1
ATOM 2352 C C . THR B 1 111 ? 8.438 21.344 12.758 1 92.31 111 THR B C 1
ATOM 2354 O O . THR B 1 111 ? 7.871 21.938 13.68 1 92.31 111 THR B O 1
ATOM 2357 N N . VAL B 1 112 ? 9.703 21.141 12.836 1 94.38 112 VAL B N 1
ATOM 2358 C CA . VAL B 1 112 ? 10.516 21.469 14.008 1 94.38 112 VAL B CA 1
ATOM 2359 C C . VAL B 1 112 ? 10.617 22.984 14.156 1 94.38 112 VAL B C 1
ATOM 2361 O O . VAL B 1 112 ? 11.047 23.672 13.227 1 94.38 112 VAL B O 1
ATOM 2364 N N . PRO B 1 113 ? 10.266 23.469 15.359 1 96 113 PRO B N 1
ATOM 2365 C CA . PRO B 1 113 ? 10.258 24.922 15.547 1 96 113 PRO B CA 1
ATOM 2366 C C . PRO B 1 113 ? 11.656 25.531 15.484 1 96 113 PRO B C 1
ATOM 2368 O O . PRO B 1 113 ? 12.609 24.938 15.984 1 96 113 PRO B O 1
ATOM 2371 N N . ARG B 1 114 ? 11.711 26.641 15.008 1 94.62 114 ARG B N 1
ATOM 2372 C CA . ARG B 1 114 ? 12.969 27.359 14.82 1 94.62 114 ARG B CA 1
ATOM 2373 C C . ARG B 1 114 ? 13.641 27.656 16.156 1 94.62 114 ARG B C 1
ATOM 2375 O O . ARG B 1 114 ? 14.852 27.516 16.297 1 94.62 114 ARG B O 1
ATOM 2382 N N . PRO B 1 115 ? 12.812 28.047 17.109 1 95.88 115 PRO B N 1
ATOM 2383 C CA . PRO B 1 115 ? 13.438 28.328 18.406 1 95.88 115 PRO B CA 1
ATOM 2384 C C . PRO B 1 115 ? 14.219 27.141 18.969 1 95.88 115 PRO B C 1
ATOM 2386 O O . PRO B 1 115 ? 15.266 27.312 19.594 1 95.88 115 PRO B O 1
ATOM 2389 N N . ALA B 1 116 ? 13.688 25.938 18.75 1 95.56 116 ALA B N 1
ATOM 2390 C CA . ALA B 1 116 ? 14.375 24.734 19.219 1 95.56 116 ALA B CA 1
ATOM 2391 C C . ALA B 1 116 ? 15.727 24.578 18.516 1 95.56 116 ALA B C 1
ATOM 2393 O O . ALA B 1 116 ? 16.719 24.188 19.156 1 95.56 116 ALA B O 1
ATOM 2394 N N . LEU B 1 117 ? 15.766 24.938 17.328 1 94.5 117 LEU B N 1
ATOM 2395 C CA . LEU B 1 117 ? 17 24.828 16.562 1 94.5 117 LEU B CA 1
ATOM 2396 C C . LEU B 1 117 ? 17.984 25.922 16.953 1 94.5 117 LEU B C 1
ATOM 2398 O O . LEU B 1 117 ? 19.188 25.672 17 1 94.5 117 LEU B O 1
ATOM 2402 N N . GLU B 1 118 ? 17.422 27.078 17.188 1 95.81 118 GLU B N 1
ATOM 2403 C CA . GLU B 1 118 ? 18.266 28.188 17.641 1 95.81 118 GLU B CA 1
ATOM 2404 C C . GLU B 1 118 ? 18.875 27.906 19 1 95.81 118 GLU B C 1
ATOM 2406 O O . GLU B 1 118 ? 20.062 28.203 19.234 1 95.81 118 GLU B O 1
ATOM 2411 N N . ALA B 1 119 ? 18.109 27.359 19.828 1 96.88 119 ALA B N 1
ATOM 2412 C CA . ALA B 1 119 ? 18.594 27 21.156 1 96.88 119 ALA B CA 1
ATOM 2413 C C . ALA B 1 119 ? 19.703 25.953 21.062 1 96.88 119 ALA B C 1
ATOM 2415 O O . ALA B 1 119 ? 20.672 26.016 21.828 1 96.88 119 ALA B O 1
ATOM 2416 N N . ALA B 1 120 ? 19.547 25.031 20.156 1 95.38 120 ALA B N 1
ATOM 2417 C CA . ALA B 1 120 ? 20.562 24.016 19.969 1 95.38 120 ALA B CA 1
ATOM 2418 C C . ALA B 1 120 ? 21.875 24.641 19.5 1 95.38 120 ALA B C 1
ATOM 2420 O O . ALA B 1 120 ? 22.953 24.25 19.969 1 95.38 120 ALA B O 1
ATOM 2421 N N . LEU B 1 121 ? 21.766 25.562 18.609 1 93.44 121 LEU B N 1
ATOM 2422 C CA . LEU B 1 121 ? 22.922 26.266 18.094 1 93.44 121 LEU B CA 1
ATOM 2423 C C . LEU B 1 121 ? 23.625 27.047 19.219 1 93.44 121 LEU B C 1
ATOM 2425 O O . LEU B 1 121 ? 24.859 27.031 19.312 1 93.44 121 LEU B O 1
ATOM 2429 N N . LEU B 1 122 ? 22.812 27.703 19.984 1 97 122 LEU B N 1
ATOM 2430 C CA . LEU B 1 122 ? 23.344 28.5 21.094 1 97 122 LEU B CA 1
ATOM 2431 C C . LEU B 1 122 ? 24.031 27.609 22.125 1 97 122 LEU B C 1
ATOM 2433 O O . LEU B 1 122 ? 25 28.016 22.75 1 97 122 LEU B O 1
ATOM 2437 N N . ALA B 1 123 ? 23.531 26.391 22.312 1 97.12 123 ALA B N 1
ATOM 2438 C CA . ALA B 1 123 ? 24.094 25.422 23.266 1 97.12 123 ALA B CA 1
ATOM 2439 C C . ALA B 1 123 ? 25.359 24.781 22.719 1 97.12 123 ALA B C 1
ATOM 2441 O O . ALA B 1 123 ? 26.031 24.016 23.422 1 97.12 123 ALA B O 1
ATOM 2442 N N . GLY B 1 124 ? 25.688 25.062 21.438 1 96.5 124 GLY B N 1
ATOM 2443 C CA . GLY B 1 124 ? 26.922 24.562 20.844 1 96.5 124 GLY B CA 1
ATOM 2444 C C . GLY B 1 124 ? 26.812 23.156 20.312 1 96.5 124 GLY B C 1
ATOM 2445 O O . GLY B 1 124 ? 27.812 22.453 20.156 1 96.5 124 GLY B O 1
ATOM 2446 N N . LEU B 1 125 ? 25.656 22.734 20.031 1 96.5 125 LEU B N 1
ATOM 2447 C CA . LEU B 1 125 ? 25.469 21.391 19.484 1 96.5 125 LEU B CA 1
ATOM 2448 C C . LEU B 1 125 ? 25.906 21.312 18.031 1 96.5 125 LEU B C 1
ATOM 2450 O O . LEU B 1 125 ? 25.688 22.25 17.266 1 96.5 125 LEU B O 1
ATOM 2454 N N . THR B 1 126 ? 26.531 20.188 17.703 1 95.19 126 THR B N 1
ATOM 2455 C CA . THR B 1 126 ? 26.875 19.938 16.312 1 95.19 126 THR B CA 1
ATOM 2456 C C . THR B 1 126 ? 25.641 19.594 15.484 1 95.19 126 THR B C 1
ATOM 2458 O O . THR B 1 126 ? 24.594 19.281 16.031 1 95.19 126 THR B O 1
ATOM 2461 N N . PRO B 1 127 ? 25.797 19.656 14.188 1 91.56 127 PRO B N 1
ATOM 2462 C CA . PRO B 1 127 ? 24.656 19.297 13.336 1 91.56 127 PRO B CA 1
ATOM 2463 C C . PRO B 1 127 ? 24.156 17.875 13.586 1 91.56 127 PRO B C 1
ATOM 2465 O O . PRO B 1 127 ? 22.938 17.625 13.578 1 91.56 127 PRO B O 1
ATOM 2468 N N . ARG B 1 128 ? 25.047 17 13.781 1 92.75 128 ARG B N 1
ATOM 2469 C CA . ARG B 1 128 ? 24.672 15.625 14.062 1 92.75 128 ARG B CA 1
ATOM 2470 C C . ARG B 1 128 ? 23.938 15.516 15.398 1 92.75 128 ARG B C 1
ATOM 2472 O O . ARG B 1 128 ? 22.922 14.812 15.5 1 92.75 128 ARG B O 1
ATOM 2479 N N . GLN B 1 129 ? 24.422 16.219 16.359 1 95.56 129 GLN B N 1
ATOM 2480 C CA . GLN B 1 129 ? 23.781 16.234 17.656 1 95.56 129 GLN B CA 1
ATOM 2481 C C . GLN B 1 129 ? 22.391 16.859 17.578 1 95.56 129 GLN B C 1
ATOM 2483 O O . GLN B 1 129 ? 21.438 16.344 18.172 1 95.56 129 GLN B O 1
ATOM 2488 N N . THR B 1 130 ? 22.344 17.953 16.875 1 95.38 130 THR B N 1
ATOM 2489 C CA . THR B 1 130 ? 21.078 18.656 16.703 1 95.38 130 THR B CA 1
ATOM 2490 C C . THR B 1 130 ? 20.062 17.734 16.016 1 95.38 130 THR B C 1
ATOM 2492 O O . THR B 1 130 ? 18.891 17.688 16.422 1 95.38 130 THR B O 1
ATOM 2495 N N . PHE B 1 131 ? 20.5 17.031 15.039 1 94.56 131 PHE B N 1
ATOM 2496 C CA . PHE B 1 131 ? 19.594 16.125 14.32 1 94.56 131 PHE B CA 1
ATOM 2497 C C . PHE B 1 131 ? 19.109 15.008 15.227 1 94.56 131 PHE B C 1
ATOM 2499 O O . PHE B 1 131 ? 17.906 14.758 15.32 1 94.56 131 PHE B O 1
ATOM 2506 N N . LEU B 1 132 ? 19.984 14.289 15.906 1 94.75 132 LEU B N 1
ATOM 2507 C CA . LEU B 1 132 ? 19.672 13.062 16.641 1 94.75 132 LEU B CA 1
ATOM 2508 C C . LEU B 1 132 ? 18.953 13.367 17.938 1 94.75 132 LEU B C 1
ATOM 2510 O O . LEU B 1 132 ? 18.109 12.594 18.391 1 94.75 132 LEU B O 1
ATOM 2514 N N . ARG B 1 133 ? 19.203 14.609 18.5 1 96.12 133 ARG B N 1
ATOM 2515 C CA . ARG B 1 133 ? 18.719 14.867 19.844 1 96.12 133 ARG B CA 1
ATOM 2516 C C . ARG B 1 133 ? 17.516 15.805 19.812 1 96.12 133 ARG B C 1
ATOM 2518 O O . ARG B 1 133 ? 16.75 15.867 20.781 1 96.12 133 ARG B O 1
ATOM 2525 N N . ILE B 1 134 ? 17.328 16.516 18.75 1 96.31 134 ILE B N 1
ATOM 2526 C CA . ILE B 1 134 ? 16.281 17.531 18.75 1 96.31 134 ILE B CA 1
ATOM 2527 C C . ILE B 1 134 ? 15.344 17.297 17.562 1 96.31 134 ILE B C 1
ATOM 2529 O O . ILE B 1 134 ? 14.188 16.906 17.75 1 96.31 134 ILE B O 1
ATOM 2533 N N . ARG B 1 135 ? 15.93 17.375 16.359 1 96.25 135 ARG B N 1
ATOM 2534 C CA . ARG B 1 135 ? 15.094 17.359 15.164 1 96.25 135 ARG B CA 1
ATOM 2535 C C . ARG B 1 135 ? 14.367 16.016 15.016 1 96.25 135 ARG B C 1
ATOM 2537 O O . ARG B 1 135 ? 13.148 15.992 14.82 1 96.25 135 ARG B O 1
ATOM 2544 N N . LEU B 1 136 ? 15.078 14.969 15.18 1 96.38 136 LEU B N 1
ATOM 2545 C CA . LEU B 1 136 ? 14.531 13.641 14.914 1 96.38 136 LEU B CA 1
ATOM 2546 C C . LEU B 1 136 ? 13.484 13.266 15.961 1 96.38 136 LEU B C 1
ATOM 2548 O O . LEU B 1 136 ? 12.391 12.828 15.609 1 96.38 136 LEU B O 1
ATOM 2552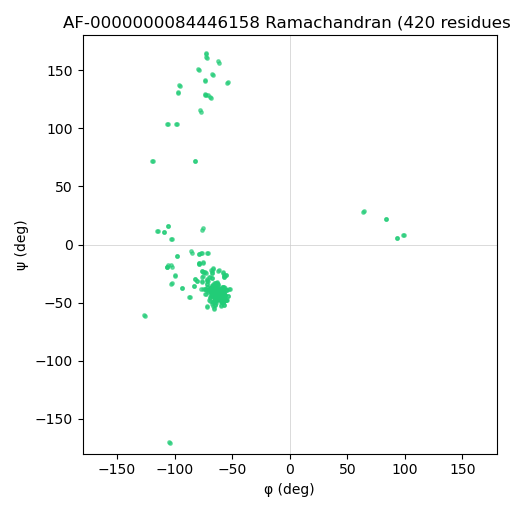 N N . PRO B 1 137 ? 13.805 13.461 17.219 1 96.44 137 PRO B N 1
ATOM 2553 C CA . PRO B 1 137 ? 12.797 13.125 18.234 1 96.44 137 PRO B CA 1
ATOM 2554 C C . PRO B 1 137 ? 11.516 13.938 18.078 1 96.44 137 PRO B C 1
ATOM 2556 O O . PRO B 1 137 ? 10.414 13.398 18.234 1 96.44 137 PRO B O 1
ATOM 2559 N N . ILE B 1 138 ? 11.609 15.18 17.734 1 96.75 138 ILE B N 1
ATOM 2560 C CA . ILE B 1 138 ? 10.438 16.031 17.547 1 96.75 138 ILE B CA 1
ATOM 2561 C C . ILE B 1 138 ? 9.648 15.562 16.312 1 96.75 138 ILE B C 1
ATOM 2563 O O . ILE B 1 138 ? 8.43 15.438 16.359 1 96.75 138 ILE B O 1
ATOM 2567 N N . ALA B 1 139 ? 10.375 15.242 15.289 1 96.62 139 ALA B N 1
ATOM 2568 C CA . ALA B 1 139 ? 9.742 14.766 14.062 1 96.62 139 ALA B CA 1
ATOM 2569 C C . ALA B 1 139 ? 9.047 13.422 14.281 1 96.62 139 ALA B C 1
ATOM 2571 O O . ALA B 1 139 ? 7.945 13.195 13.789 1 96.62 139 ALA B O 1
ATOM 2572 N N . LEU B 1 140 ? 9.703 12.539 15.023 1 96.31 140 LEU B N 1
ATOM 2573 C CA . LEU B 1 140 ? 9.148 11.219 15.328 1 96.31 140 LEU B CA 1
ATOM 2574 C C . LEU B 1 140 ? 7.832 11.352 16.078 1 96.31 140 LEU B C 1
ATOM 2576 O O . LEU B 1 140 ? 6.863 10.656 15.781 1 96.31 140 LEU B O 1
ATOM 2580 N N . ALA B 1 141 ? 7.84 12.234 17.016 1 95 141 ALA B N 1
ATOM 2581 C CA . ALA B 1 141 ? 6.637 12.461 17.812 1 95 141 ALA B CA 1
ATOM 2582 C C . ALA B 1 141 ? 5.523 13.07 16.969 1 95 141 ALA B C 1
ATOM 2584 O O . ALA B 1 141 ? 4.363 12.656 17.062 1 95 141 ALA B O 1
ATOM 2585 N N . ALA B 1 142 ? 5.941 13.992 16.141 1 94.94 142 ALA B N 1
ATOM 2586 C CA . ALA B 1 142 ? 4.965 14.703 15.32 1 94.94 142 ALA B CA 1
ATOM 2587 C C . ALA B 1 142 ? 4.375 13.781 14.25 1 94.94 142 ALA B C 1
ATOM 2589 O O . ALA B 1 142 ? 3.209 13.93 13.875 1 94.94 142 ALA B O 1
ATOM 2590 N N . MET B 1 143 ? 5.117 12.766 13.812 1 96.31 143 MET B N 1
ATOM 2591 C CA . MET B 1 143 ? 4.695 11.938 12.688 1 96.31 143 MET B CA 1
ATOM 2592 C C . MET B 1 143 ? 4.215 10.57 13.164 1 96.31 143 MET B C 1
ATOM 2594 O O . MET B 1 143 ? 4.066 9.648 12.367 1 96.31 143 MET B O 1
ATOM 2598 N N . ARG B 1 144 ? 3.961 10.484 14.383 1 95.81 144 ARG B N 1
ATOM 2599 C CA . ARG B 1 144 ? 3.6 9.203 14.977 1 95.81 144 ARG B CA 1
ATOM 2600 C C . ARG B 1 144 ? 2.402 8.586 14.266 1 95.81 144 ARG B C 1
ATOM 2602 O O . ARG B 1 144 ? 2.426 7.41 13.906 1 95.81 144 ARG B O 1
ATOM 2609 N N . PRO B 1 145 ? 1.294 9.32 14 1 94.19 145 PRO B N 1
ATOM 2610 C CA . PRO B 1 145 ? 0.15 8.711 13.32 1 94.19 145 PRO B CA 1
ATOM 2611 C C . PRO B 1 145 ? 0.505 8.172 11.938 1 94.19 145 PRO B C 1
ATOM 2613 O O . PRO B 1 145 ? 0.072 7.074 11.57 1 94.19 145 PRO B O 1
ATOM 2616 N N . ALA B 1 146 ? 1.306 8.898 11.203 1 95.69 146 ALA B N 1
ATOM 2617 C CA . ALA B 1 146 ? 1.713 8.469 9.867 1 95.69 146 ALA B CA 1
ATOM 2618 C C . ALA B 1 146 ? 2.596 7.23 9.938 1 95.69 146 ALA B C 1
ATOM 2620 O O . ALA B 1 146 ? 2.506 6.352 9.078 1 95.69 146 ALA B O 1
ATOM 2621 N N . LEU B 1 147 ? 3.424 7.168 10.961 1 97.31 147 LEU B N 1
ATOM 2622 C CA . LEU B 1 147 ? 4.312 6.02 11.117 1 97.31 147 LEU B CA 1
ATOM 2623 C C . LEU B 1 147 ? 3.531 4.777 11.523 1 97.31 147 LEU B C 1
ATOM 2625 O O . LEU B 1 147 ? 3.869 3.664 11.117 1 97.31 147 LEU B O 1
ATOM 2629 N N . VAL B 1 148 ? 2.527 4.98 12.336 1 96.88 148 VAL B N 1
ATOM 2630 C CA . VAL B 1 148 ? 1.642 3.871 12.672 1 96.88 148 VAL B CA 1
ATOM 2631 C C . VAL B 1 148 ? 0.934 3.369 11.414 1 96.88 148 VAL B C 1
ATOM 2633 O O . VAL B 1 148 ? 0.786 2.16 11.219 1 96.88 148 VAL B O 1
ATOM 2636 N N . GLY B 1 149 ? 0.508 4.305 10.57 1 96.5 149 GLY B N 1
ATOM 2637 C CA . GLY B 1 149 ? -0.058 3.928 9.281 1 96.5 149 GLY B CA 1
ATOM 2638 C C . GLY B 1 149 ? 0.889 3.1 8.438 1 96.5 149 GLY B C 1
ATOM 2639 O O . GLY B 1 149 ? 0.477 2.115 7.82 1 96.5 149 GLY B O 1
ATOM 2640 N N . GLU B 1 150 ? 2.131 3.549 8.453 1 97.94 150 GLU B N 1
ATOM 2641 C CA . GLU B 1 150 ? 3.139 2.812 7.691 1 97.94 150 GLU B CA 1
ATOM 2642 C C . GLU B 1 150 ? 3.348 1.414 8.266 1 97.94 150 GLU B C 1
ATOM 2644 O O . GLU B 1 150 ? 3.52 0.45 7.516 1 97.94 150 GLU B O 1
ATOM 2649 N N . ALA B 1 151 ? 3.324 1.275 9.531 1 98.31 151 ALA B N 1
ATOM 2650 C CA . ALA B 1 151 ? 3.465 -0.031 10.164 1 98.31 151 ALA B CA 1
ATOM 2651 C C . ALA B 1 151 ? 2.322 -0.961 9.766 1 98.31 151 ALA B C 1
ATOM 2653 O O . ALA B 1 151 ? 2.543 -2.141 9.484 1 98.31 151 ALA B O 1
ATOM 2654 N N . THR B 1 152 ? 1.116 -0.464 9.773 1 98 152 THR B N 1
ATOM 2655 C CA . THR B 1 152 ? -0.03 -1.282 9.391 1 98 152 THR B CA 1
ATOM 2656 C C . THR B 1 152 ? 0.053 -1.674 7.918 1 98 152 THR B C 1
ATOM 2658 O O . THR B 1 152 ? -0.383 -2.762 7.535 1 98 152 THR B O 1
ATOM 2661 N N . MET B 1 153 ? 0.601 -0.805 7.148 1 98.06 153 MET B N 1
ATOM 2662 C CA . MET B 1 153 ? 0.797 -1.116 5.734 1 98.06 153 MET B CA 1
ATOM 2663 C C . MET B 1 153 ? 1.773 -2.275 5.562 1 98.06 153 MET B C 1
ATOM 2665 O O . MET B 1 153 ? 1.568 -3.145 4.715 1 98.06 153 MET B O 1
ATOM 2669 N N . ILE B 1 154 ? 2.812 -2.268 6.34 1 98.81 154 ILE B N 1
ATOM 2670 C CA . ILE B 1 154 ? 3.805 -3.334 6.238 1 98.81 154 ILE B CA 1
ATOM 2671 C C . ILE B 1 154 ? 3.189 -4.652 6.703 1 98.81 154 ILE B C 1
ATOM 2673 O O . ILE B 1 154 ? 3.461 -5.707 6.121 1 98.81 154 ILE B O 1
ATOM 2677 N N . LEU B 1 155 ? 2.398 -4.594 7.734 1 98.75 155 LEU B N 1
ATOM 2678 C CA . LEU B 1 155 ? 1.692 -5.789 8.18 1 98.75 155 LEU B CA 1
ATOM 2679 C C . LEU B 1 155 ? 0.837 -6.367 7.055 1 98.75 155 LEU B C 1
ATOM 2681 O O . LEU B 1 155 ? 0.874 -7.57 6.793 1 98.75 155 LEU B O 1
ATOM 2685 N N . LYS B 1 156 ? 0.127 -5.559 6.414 1 98.56 156 LYS B N 1
ATOM 2686 C CA . LYS B 1 156 ? -0.708 -6.012 5.305 1 98.56 156 LYS B CA 1
ATOM 2687 C C . LYS B 1 156 ? 0.145 -6.461 4.121 1 98.56 156 LYS B C 1
ATOM 2689 O O . LYS B 1 156 ? -0.177 -7.445 3.457 1 98.56 156 LYS B O 1
ATOM 2694 N N . ALA B 1 157 ? 1.218 -5.734 3.916 1 98.69 157 ALA B N 1
ATOM 2695 C CA . ALA B 1 157 ? 2.119 -6.078 2.82 1 98.69 157 ALA B CA 1
ATOM 2696 C C . ALA B 1 157 ? 2.805 -7.418 3.068 1 98.69 157 ALA B C 1
ATOM 2698 O O . ALA B 1 157 ? 3.283 -8.062 2.131 1 98.69 157 ALA B O 1
ATOM 2699 N N . SER B 1 158 ? 2.836 -7.84 4.297 1 98.75 158 SER B N 1
ATOM 2700 C CA . SER B 1 158 ? 3.461 -9.117 4.625 1 98.75 158 SER B CA 1
ATOM 2701 C C . SER B 1 158 ? 2.748 -10.273 3.932 1 98.75 158 SER B C 1
ATOM 2703 O O . SER B 1 158 ? 3.32 -11.352 3.764 1 98.75 158 SER B O 1
ATOM 2705 N N . ALA B 1 159 ? 1.506 -10.07 3.566 1 98.81 159 ALA B N 1
ATOM 2706 C CA . ALA B 1 159 ? 0.796 -11.109 2.822 1 98.81 159 ALA B CA 1
ATOM 2707 C C . ALA B 1 159 ? 1.535 -11.461 1.535 1 98.81 159 ALA B C 1
ATOM 2709 O O . ALA B 1 159 ? 1.447 -12.594 1.052 1 98.81 159 ALA B O 1
ATOM 2710 N N . LEU B 1 160 ? 2.34 -10.57 1.013 1 98.69 160 LEU B N 1
ATOM 2711 C CA . LEU B 1 160 ? 3.021 -10.734 -0.266 1 98.69 160 LEU B CA 1
ATOM 2712 C C . LEU B 1 160 ? 4.168 -11.742 -0.146 1 98.69 160 LEU B C 1
ATOM 2714 O O . LEU B 1 160 ? 4.594 -12.32 -1.146 1 98.69 160 LEU B O 1
ATOM 2718 N N . VAL B 1 161 ? 4.695 -11.945 1.041 1 98.5 161 VAL B N 1
ATOM 2719 C CA . VAL B 1 161 ? 5.855 -12.828 1.166 1 98.5 161 VAL B CA 1
ATOM 2720 C C . VAL B 1 161 ? 5.426 -14.273 0.95 1 98.5 161 VAL B C 1
ATOM 2722 O O . VAL B 1 161 ? 6.27 -15.164 0.815 1 98.5 161 VAL B O 1
ATOM 2725 N N . SER B 1 162 ? 4.125 -14.531 0.846 1 97.75 162 SER B N 1
ATOM 2726 C CA . SER B 1 162 ? 3.604 -15.836 0.469 1 97.75 162 SER B CA 1
ATOM 2727 C C . SER B 1 162 ? 4.188 -16.297 -0.862 1 97.75 162 SER B C 1
ATOM 2729 O O . SER B 1 162 ? 4.332 -17.5 -1.097 1 97.75 162 SER B O 1
ATOM 2731 N N . VAL B 1 163 ? 4.59 -15.367 -1.714 1 94.75 163 VAL B N 1
ATOM 2732 C CA . VAL B 1 163 ? 5.02 -15.688 -3.07 1 94.75 163 VAL B CA 1
ATOM 2733 C C . VAL B 1 163 ? 6.445 -16.234 -3.045 1 94.75 163 VAL B C 1
ATOM 2735 O O . VAL B 1 163 ? 6.91 -16.828 -4.023 1 94.75 163 VAL B O 1
ATOM 2738 N N . VAL B 1 164 ? 7.121 -16.016 -1.955 1 95.38 164 VAL B N 1
ATOM 2739 C CA . VAL B 1 164 ? 8.492 -16.5 -1.889 1 95.38 164 VAL B CA 1
ATOM 2740 C C . VAL B 1 164 ? 8.578 -17.672 -0.913 1 95.38 164 VAL B C 1
ATOM 2742 O O . VAL B 1 164 ? 9.656 -18.031 -0.44 1 95.38 164 VAL B O 1
ATOM 2745 N N . GLY B 1 165 ? 7.469 -18.188 -0.475 1 93.94 165 GLY B N 1
ATOM 2746 C CA . GLY B 1 165 ? 7.434 -19.5 0.167 1 93.94 165 GLY B CA 1
ATOM 2747 C C . GLY B 1 165 ? 7.418 -19.422 1.682 1 93.94 165 GLY B C 1
ATOM 2748 O O . GLY B 1 165 ? 7.621 -20.422 2.363 1 93.94 165 GLY B O 1
ATOM 2749 N N . ILE B 1 166 ? 7.277 -18.25 2.244 1 97.25 166 ILE B N 1
ATOM 2750 C CA . ILE B 1 166 ? 7.156 -18.125 3.693 1 97.25 166 ILE B CA 1
ATOM 2751 C C . ILE B 1 166 ? 5.773 -18.609 4.133 1 97.25 166 ILE B C 1
ATOM 2753 O O . ILE B 1 166 ? 4.758 -18.188 3.572 1 97.25 166 ILE B O 1
ATOM 2757 N N . SER B 1 167 ? 5.766 -19.516 5.129 1 97.81 167 SER B N 1
ATOM 2758 C CA . SER B 1 167 ? 4.508 -20.062 5.621 1 97.81 167 SER B CA 1
ATOM 2759 C C . SER B 1 167 ? 3.844 -19.125 6.621 1 97.81 167 SER B C 1
ATOM 2761 O O . SER B 1 167 ? 3.811 -19.406 7.82 1 97.81 167 SER B O 1
ATOM 2763 N N . GLU B 1 168 ? 3.35 -18.062 6.094 1 98.56 168 GLU B N 1
ATOM 2764 C CA . GLU B 1 168 ? 2.582 -17.094 6.871 1 98.56 168 GLU B CA 1
ATOM 2765 C C . GLU B 1 168 ? 1.089 -17.219 6.582 1 98.56 168 GLU B C 1
ATOM 2767 O O . GLU B 1 168 ? 0.633 -18.219 6.043 1 98.56 168 GLU B O 1
ATOM 2772 N N . ILE B 1 169 ? 0.237 -16.344 7.02 1 98.69 169 ILE B N 1
ATOM 2773 C CA . ILE B 1 169 ? -1.215 -16.484 7.027 1 98.69 169 ILE B CA 1
ATOM 2774 C C . ILE B 1 169 ? -1.717 -16.75 5.609 1 98.69 169 ILE B C 1
ATOM 2776 O O . ILE B 1 169 ? -2.457 -17.703 5.375 1 98.69 169 ILE B O 1
ATOM 2780 N N . THR B 1 170 ? -1.345 -15.938 4.676 1 98.56 170 THR B N 1
ATOM 2781 C CA . THR B 1 170 ? -1.859 -16.047 3.316 1 98.56 170 THR B CA 1
ATOM 2782 C C . THR B 1 170 ? -1.414 -17.359 2.678 1 98.56 170 THR B C 1
ATOM 2784 O O . THR B 1 170 ? -2.227 -18.078 2.092 1 98.56 170 THR B O 1
ATOM 2787 N N . ARG B 1 171 ? -0.155 -17.688 2.803 1 98.12 171 ARG B N 1
ATOM 2788 C CA . ARG B 1 171 ? 0.358 -18.922 2.238 1 98.12 171 ARG B CA 1
ATOM 2789 C C . ARG B 1 171 ? -0.364 -20.141 2.828 1 98.12 171 ARG B C 1
ATOM 2791 O O . ARG B 1 171 ? -0.75 -21.047 2.098 1 98.12 171 ARG B O 1
ATOM 2798 N N . ASN B 1 172 ? -0.465 -20.125 4.098 1 98.25 172 ASN B N 1
ATOM 2799 C CA . ASN B 1 172 ? -1.149 -21.234 4.75 1 98.25 172 ASN B CA 1
ATOM 2800 C C . ASN B 1 172 ? -2.615 -21.312 4.332 1 98.25 172 ASN B C 1
ATOM 2802 O O . ASN B 1 172 ? -3.166 -22.406 4.18 1 98.25 172 ASN B O 1
ATOM 2806 N N . SER B 1 173 ? -3.242 -20.188 4.207 1 97.88 173 SER B N 1
ATOM 2807 C CA . SER B 1 173 ? -4.637 -20.172 3.777 1 97.88 173 SER B CA 1
ATOM 2808 C C . SER B 1 173 ? -4.785 -20.719 2.363 1 97.88 173 SER B C 1
ATOM 2810 O O . SER B 1 173 ? -5.77 -21.391 2.053 1 97.88 173 SER B O 1
ATOM 2812 N N . GLN B 1 174 ? -3.838 -20.406 1.503 1 97 174 GLN B N 1
ATOM 2813 C CA . GLN B 1 174 ? -3.838 -20.969 0.156 1 97 174 GLN B CA 1
ATOM 2814 C C . GLN B 1 174 ? -3.695 -22.484 0.19 1 97 174 GLN B C 1
ATOM 2816 O O . GLN B 1 174 ? -4.379 -23.188 -0.547 1 97 174 GLN B O 1
ATOM 2821 N N . ALA B 1 175 ? -2.814 -22.953 0.999 1 96.81 175 ALA B N 1
ATOM 2822 C CA . ALA B 1 175 ? -2.604 -24.391 1.132 1 96.81 175 ALA B CA 1
ATOM 2823 C C . ALA B 1 175 ? -3.857 -25.078 1.651 1 96.81 175 ALA B C 1
ATOM 2825 O O . ALA B 1 175 ? -4.242 -26.141 1.153 1 96.81 175 ALA B O 1
ATOM 2826 N N . ILE B 1 176 ? -4.465 -24.516 2.676 1 96.31 176 ILE B N 1
ATOM 2827 C CA . ILE B 1 176 ? -5.684 -25.062 3.258 1 96.31 176 ILE B CA 1
ATOM 2828 C C . ILE B 1 176 ? -6.797 -25.078 2.211 1 96.31 176 ILE B C 1
ATOM 2830 O O . ILE B 1 176 ? -7.535 -26.062 2.094 1 96.31 176 ILE B O 1
ATOM 2834 N N . ALA B 1 177 ? -6.945 -23.984 1.458 1 95.75 177 ALA B N 1
ATOM 2835 C CA . ALA B 1 177 ? -7.949 -23.906 0.399 1 95.75 177 ALA B CA 1
ATOM 2836 C C . ALA B 1 177 ? -7.75 -25.031 -0.622 1 95.75 177 ALA B C 1
ATOM 2838 O O . ALA B 1 177 ? -8.719 -25.641 -1.079 1 95.75 177 ALA B O 1
ATOM 2839 N N . ALA B 1 178 ? -6.551 -25.297 -0.959 1 94.06 178 ALA B N 1
ATOM 2840 C CA . ALA B 1 178 ? -6.219 -26.297 -1.965 1 94.06 178 ALA B CA 1
ATOM 2841 C C . ALA B 1 178 ? -6.477 -27.719 -1.438 1 94.06 178 ALA B C 1
ATOM 2843 O O . ALA B 1 178 ? -6.957 -28.578 -2.172 1 94.06 178 ALA B O 1
ATOM 2844 N N . SER B 1 179 ? -6.152 -27.922 -0.177 1 93.69 179 SER B N 1
ATOM 2845 C CA . SER B 1 179 ? -6.254 -29.266 0.379 1 93.69 179 SER B CA 1
ATOM 2846 C C . SER B 1 179 ? -7.684 -29.594 0.801 1 93.69 179 SER B C 1
ATOM 2848 O O . SER B 1 179 ? -8.109 -30.75 0.758 1 93.69 179 SE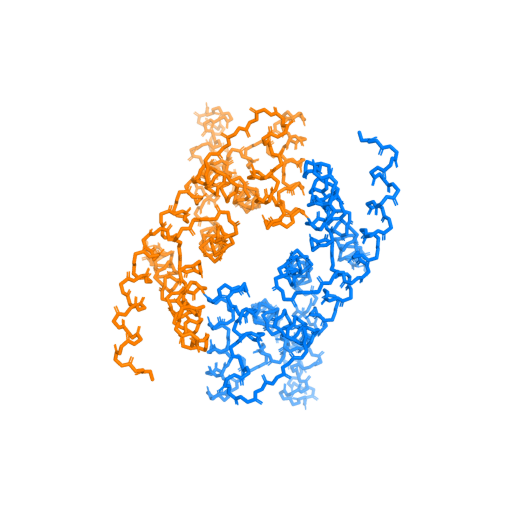R B O 1
ATOM 2850 N N . THR B 1 180 ? -8.445 -28.578 1.192 1 92.62 180 THR B N 1
ATOM 2851 C CA . THR B 1 180 ? -9.781 -28.797 1.722 1 92.62 180 THR B CA 1
ATOM 2852 C C . THR B 1 180 ? -10.844 -28.484 0.673 1 92.62 180 THR B C 1
ATOM 2854 O O . THR B 1 180 ? -12.016 -28.828 0.833 1 92.62 180 THR B O 1
ATOM 2857 N N . PHE B 1 181 ? -10.453 -27.719 -0.349 1 92.69 181 PHE B N 1
ATOM 2858 C CA . PHE B 1 181 ? -11.344 -27.25 -1.4 1 92.69 181 PHE B CA 1
ATOM 2859 C C . PHE B 1 181 ? -12.406 -26.312 -0.83 1 92.69 181 PHE B C 1
ATOM 2861 O O . PHE B 1 181 ? -13.562 -26.359 -1.239 1 92.69 181 PHE B O 1
ATOM 2868 N N . MET B 1 182 ? -12.047 -25.656 0.203 1 94.5 182 MET B N 1
ATOM 2869 C CA . MET B 1 182 ? -12.914 -24.672 0.837 1 94.5 182 MET B CA 1
ATOM 2870 C C . MET B 1 182 ? -12.273 -23.297 0.827 1 94.5 182 MET B C 1
ATOM 2872 O O . MET B 1 182 ? -11.953 -22.75 1.883 1 94.5 182 MET B O 1
ATOM 2876 N N . PRO B 1 183 ? -12.219 -22.688 -0.361 1 95.38 183 PRO B N 1
ATOM 2877 C CA . PRO B 1 183 ? -11.547 -21.391 -0.487 1 95.38 183 PRO B CA 1
ATOM 2878 C C . PRO B 1 183 ? -12.273 -20.266 0.252 1 95.38 183 PRO B C 1
ATOM 2880 O O . PRO B 1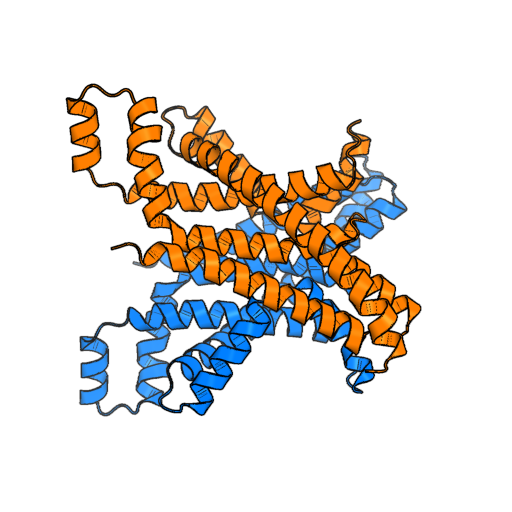 183 ? -11.633 -19.375 0.81 1 95.38 183 PRO B O 1
ATOM 2883 N N . LEU B 1 184 ? -13.578 -20.297 0.299 1 95.5 184 LEU B N 1
ATOM 2884 C CA . LEU B 1 184 ? -14.336 -19.25 0.984 1 95.5 184 LEU B CA 1
ATOM 2885 C C . LEU B 1 184 ? -13.953 -19.188 2.461 1 95.5 184 LEU B C 1
ATOM 2887 O O . LEU B 1 184 ? -13.602 -18.125 2.967 1 95.5 184 LEU B O 1
ATOM 2891 N N . GLU B 1 185 ? -14.023 -20.312 3.094 1 95.56 185 GLU B N 1
ATOM 2892 C CA . GLU B 1 185 ? -13.703 -20.375 4.52 1 95.56 185 GLU B CA 1
ATOM 2893 C C . GLU B 1 185 ? -12.234 -20.031 4.773 1 95.56 185 GLU B C 1
ATOM 2895 O O . GLU B 1 185 ? -11.914 -19.328 5.738 1 95.56 185 GLU B O 1
ATOM 2900 N N . SER B 1 186 ? -11.336 -20.562 3.891 1 97.12 186 SER B N 1
ATOM 2901 C CA . SER B 1 186 ? -9.898 -20.391 4.07 1 97.12 186 SER B CA 1
ATOM 2902 C C . SER B 1 186 ? -9.5 -18.922 3.973 1 97.12 186 SER B C 1
ATOM 2904 O O . SER B 1 186 ? -8.828 -18.391 4.863 1 97.12 186 SER B O 1
ATOM 2906 N N . TYR B 1 187 ? -9.969 -18.234 2.961 1 97.25 187 TYR B N 1
ATOM 2907 C CA . TYR B 1 187 ? -9.562 -16.859 2.744 1 97.25 187 TYR B CA 1
ATOM 2908 C C . TYR B 1 187 ? -10.336 -15.914 3.652 1 97.25 187 TYR B C 1
ATOM 2910 O O . TYR B 1 187 ? -9.82 -14.859 4.047 1 97.25 187 TYR B O 1
ATOM 2918 N N . ALA B 1 188 ? -11.562 -16.203 3.994 1 96.38 188 ALA B N 1
ATOM 2919 C CA . ALA B 1 188 ? -12.281 -15.406 4.984 1 96.38 188 ALA B CA 1
ATOM 2920 C C . ALA B 1 188 ? -11.57 -15.438 6.332 1 96.38 188 ALA B C 1
ATOM 2922 O O . ALA B 1 188 ? -11.453 -14.406 7 1 96.38 188 ALA B O 1
ATOM 2923 N N . LEU B 1 189 ? -11.125 -16.594 6.688 1 96.62 189 LEU B N 1
ATOM 2924 C CA . LEU B 1 189 ? -10.398 -16.719 7.945 1 96.62 189 LEU B CA 1
ATOM 2925 C C . LEU B 1 189 ? -9.086 -15.945 7.898 1 96.62 189 LEU B C 1
ATOM 2927 O O . LEU B 1 189 ? -8.695 -15.32 8.883 1 96.62 189 LEU B O 1
ATOM 2931 N N . ALA B 1 190 ? -8.375 -16.047 6.777 1 98.06 190 ALA B N 1
ATOM 2932 C CA . ALA B 1 190 ? -7.164 -15.242 6.609 1 98.06 190 ALA B CA 1
ATOM 2933 C C . ALA B 1 190 ? -7.453 -13.758 6.816 1 98.06 190 ALA B C 1
ATOM 2935 O O . ALA B 1 190 ? -6.715 -13.07 7.527 1 98.06 190 ALA B O 1
ATOM 2936 N N . GLY B 1 191 ? -8.547 -13.297 6.148 1 98.12 191 GLY B N 1
ATOM 2937 C CA . GLY B 1 191 ? -8.945 -11.914 6.316 1 98.12 191 GLY B CA 1
ATOM 2938 C C . GLY B 1 191 ? -9.211 -11.539 7.766 1 98.12 191 GLY B C 1
ATOM 2939 O O . GLY B 1 191 ? -8.797 -10.469 8.219 1 98.12 191 GLY B O 1
ATOM 2940 N N . LEU B 1 192 ? -9.852 -12.391 8.477 1 97.38 192 LEU B N 1
ATOM 2941 C CA . LEU B 1 192 ? -10.172 -12.141 9.875 1 97.38 192 LEU B CA 1
ATOM 2942 C C . LEU B 1 192 ? -8.898 -12.078 10.719 1 97.38 192 LEU B C 1
ATOM 2944 O O . LEU B 1 192 ? -8.797 -11.258 11.633 1 97.38 192 LEU B O 1
ATOM 2948 N N . PHE B 1 193 ? -7.992 -12.961 10.453 1 98.38 193 PHE B N 1
ATOM 2949 C CA . PHE B 1 193 ? -6.719 -12.945 11.164 1 98.38 193 PHE B CA 1
ATOM 2950 C C . PHE B 1 193 ? -5.984 -11.633 10.93 1 98.38 193 PHE B C 1
ATOM 2952 O O . PHE B 1 193 ? -5.492 -11.016 11.875 1 98.38 193 PHE B O 1
ATOM 2959 N N . TYR B 1 194 ? -5.93 -11.219 9.711 1 98.62 194 TYR B N 1
ATOM 2960 C CA . TYR B 1 194 ? -5.25 -9.969 9.406 1 98.62 194 TYR B CA 1
ATOM 2961 C C . TYR B 1 194 ? -5.961 -8.789 10.062 1 98.62 194 TYR B C 1
ATOM 2963 O O . TYR B 1 194 ? -5.312 -7.859 10.555 1 98.62 194 TYR B O 1
ATOM 2971 N N . LEU B 1 195 ? -7.285 -8.766 10.016 1 97.94 195 LEU B N 1
ATOM 2972 C CA . LEU B 1 195 ? -8.055 -7.695 10.641 1 97.94 195 LEU B CA 1
ATOM 2973 C C . LEU B 1 195 ? -7.746 -7.609 12.133 1 97.94 195 LEU B C 1
ATOM 2975 O O . LEU B 1 195 ? -7.562 -6.512 12.672 1 97.94 195 LEU B O 1
ATOM 2979 N N . ALA B 1 196 ? -7.684 -8.719 12.734 1 97.69 196 ALA B N 1
ATOM 2980 C CA . ALA B 1 196 ? -7.375 -8.766 14.164 1 97.69 196 ALA B CA 1
ATOM 2981 C C . ALA B 1 196 ? -5.98 -8.211 14.445 1 97.69 196 ALA B C 1
ATOM 2983 O O . ALA B 1 196 ? -5.797 -7.41 15.359 1 97.69 196 ALA B O 1
ATOM 2984 N N . LEU B 1 197 ? -5.02 -8.648 13.695 1 98.19 197 LEU B N 1
ATOM 2985 C CA . LEU B 1 197 ? -3.648 -8.188 13.875 1 98.19 197 LEU B CA 1
ATOM 2986 C C . LEU B 1 197 ? -3.541 -6.688 13.617 1 98.19 197 LEU B C 1
ATOM 2988 O O . LEU B 1 197 ? -2.824 -5.98 14.328 1 98.19 197 LEU B O 1
ATOM 2992 N N . ASN B 1 198 ? -4.25 -6.281 12.602 1 96.81 198 ASN B N 1
ATOM 2993 C CA . ASN B 1 198 ? -4.246 -4.855 12.297 1 96.81 198 ASN B CA 1
ATOM 2994 C C . ASN B 1 198 ? -4.852 -4.035 13.43 1 96.81 198 ASN B C 1
ATOM 2996 O O . ASN B 1 198 ? -4.355 -2.955 13.758 1 96.81 198 ASN B O 1
ATOM 3000 N N . LEU B 1 199 ? -5.926 -4.492 14.008 1 94.56 199 LEU B N 1
ATOM 3001 C CA . LEU B 1 199 ? -6.578 -3.805 15.117 1 94.56 199 LEU B CA 1
ATOM 3002 C C . LEU B 1 199 ? -5.656 -3.738 16.328 1 94.56 199 LEU B C 1
ATOM 3004 O O . LEU B 1 199 ? -5.609 -2.719 17.016 1 94.56 199 LEU B O 1
ATOM 3008 N N . VAL B 1 200 ? -4.969 -4.773 16.516 1 95.94 200 VAL B N 1
ATOM 3009 C CA . VAL B 1 200 ? -4.023 -4.801 17.625 1 95.94 200 VAL B CA 1
ATOM 3010 C C . VAL B 1 200 ? -2.922 -3.77 17.391 1 95.94 200 VAL B C 1
ATOM 3012 O O . VAL B 1 200 ? -2.576 -3.006 18.297 1 95.94 200 VAL B O 1
ATOM 3015 N N . LEU B 1 201 ? -2.414 -3.756 16.188 1 95.5 201 LEU B N 1
ATOM 3016 C CA . LEU B 1 201 ? -1.337 -2.828 15.859 1 95.5 201 LEU B CA 1
ATOM 3017 C C . LEU B 1 201 ? -1.815 -1.383 15.961 1 95.5 201 LEU B C 1
ATOM 3019 O O . LEU B 1 201 ? -1.098 -0.521 16.469 1 95.5 201 LEU B O 1
ATOM 3023 N N . LEU B 1 202 ? -2.998 -1.127 15.539 1 92.88 202 LEU B N 1
ATOM 3024 C CA . LEU B 1 202 ? -3.574 0.21 15.633 1 92.88 202 LEU B CA 1
ATOM 3025 C C . LEU B 1 202 ? -3.775 0.61 17.094 1 92.88 202 LEU B C 1
ATOM 3027 O O . LEU B 1 202 ? -3.549 1.765 17.469 1 92.88 202 LEU B O 1
ATOM 3031 N N . GLY B 1 203 ? -4.234 -0.296 17.922 1 91.88 203 GLY B N 1
ATOM 3032 C CA . GLY B 1 203 ? -4.418 -0.042 19.344 1 91.88 203 GLY B CA 1
ATOM 3033 C C . GLY B 1 203 ? -3.125 0.308 20.062 1 91.88 203 GLY B C 1
ATOM 3034 O O . GLY B 1 203 ? -3.09 1.233 20.875 1 91.88 203 GLY B O 1
ATOM 3035 N N . ILE B 1 204 ? -2.09 -0.32 19.672 1 89.38 204 ILE B N 1
ATOM 3036 C CA . ILE B 1 204 ? -0.781 -0.073 20.266 1 89.38 204 ILE B CA 1
ATOM 3037 C C . ILE B 1 204 ? -0.272 1.302 19.844 1 89.38 204 ILE B C 1
ATOM 3039 O O . ILE B 1 204 ? 0.294 2.039 20.656 1 89.38 204 ILE B O 1
ATOM 3043 N N . GLY B 1 205 ? -0.482 1.629 18.641 1 86.25 205 GLY B N 1
ATOM 3044 C CA . GLY B 1 205 ? 0.002 2.889 18.094 1 86.25 205 GLY B CA 1
ATOM 3045 C C . GLY B 1 205 ? -0.759 4.094 18.609 1 86.25 205 GLY B C 1
ATOM 3046 O O . GLY B 1 205 ? -0.193 5.18 18.75 1 86.25 205 GLY B O 1
ATOM 3047 N N . SER B 1 206 ? -2.078 3.943 18.859 1 77.69 206 SER B N 1
ATOM 3048 C CA . SER B 1 206 ? -2.916 5.043 19.328 1 77.69 206 SER B CA 1
ATOM 3049 C C . SER B 1 206 ? -2.811 5.219 20.844 1 77.69 206 SER B C 1
ATOM 3051 O O . SER B 1 206 ? -3.068 6.305 21.359 1 77.69 206 SER B O 1
ATOM 3053 N N . ALA B 1 207 ? -2.689 4.266 21.562 1 66.38 207 ALA B N 1
ATOM 3054 C CA . ALA B 1 207 ? -2.602 4.344 23.016 1 66.38 207 ALA B CA 1
ATOM 3055 C C . ALA B 1 207 ? -1.445 5.242 23.453 1 66.38 207 ALA B C 1
ATOM 3057 O O . ALA B 1 207 ? -1.529 5.922 24.484 1 66.38 207 ALA B O 1
ATOM 3058 N N . ARG B 1 208 ? -0.463 5.402 22.781 1 56.34 208 ARG B N 1
ATOM 3059 C CA . ARG B 1 208 ? 0.661 6.227 23.219 1 56.34 208 ARG B CA 1
ATOM 3060 C C . ARG B 1 208 ? 0.365 7.707 23.016 1 56.34 208 ARG B C 1
ATOM 3062 O O . ARG B 1 208 ? 1.091 8.562 23.531 1 56.34 208 ARG B O 1
ATOM 3069 N N . ARG B 1 209 ? -0.595 8.109 22.234 1 52.41 209 ARG B N 1
ATOM 3070 C CA . ARG B 1 209 ? -0.986 9.508 22.156 1 52.41 209 ARG B CA 1
ATOM 3071 C C . ARG B 1 209 ? -1.522 9.992 23.5 1 52.41 209 ARG B C 1
ATOM 3073 O O . ARG B 1 209 ? -1.573 11.203 23.766 1 52.41 209 ARG B O 1
ATOM 3080 N N . ARG B 1 210 ? -2.219 9.172 24.344 1 43.38 210 ARG B N 1
ATOM 3081 C CA . ARG B 1 210 ? -2.836 9.688 25.562 1 43.38 210 ARG B CA 1
ATOM 3082 C C . ARG B 1 210 ? -1.791 9.938 26.656 1 43.38 210 ARG B C 1
ATOM 3084 O O . ARG B 1 210 ? -2.131 10.086 27.828 1 43.38 210 ARG B O 1
ATOM 3091 N N . VAL B 1 211 ? -0.558 9.922 26.344 1 33.94 211 VAL B N 1
ATOM 3092 C CA . VAL B 1 211 ? 0.15 10.383 27.531 1 33.94 211 VAL B CA 1
ATOM 3093 C C . VAL B 1 211 ? 0.024 11.906 27.656 1 33.94 211 VAL B C 1
ATOM 3095 O O . VAL B 1 211 ? 0.348 12.633 26.719 1 33.94 211 VAL B O 1
ATOM 3098 N N . PRO B 1 212 ? -0.64 12.469 28.641 1 34.34 212 PRO B N 1
ATOM 3099 C CA . PRO B 1 212 ? -0.669 13.875 29.047 1 34.34 212 PRO B CA 1
ATOM 3100 C C . PRO B 1 212 ? 0.724 14.492 29.125 1 34.34 212 PRO B C 1
ATOM 3102 O O . PRO B 1 212 ? 1.701 13.789 29.391 1 34.34 212 PRO B O 1
#

Nearest PDB structures (foldseek):
  4ymw-assembly1_C  TM=8.873E-01  e=3.518E-11  Caldanaerobacter subterraneus subsp. tengcongensis MB4
  3tui-assembly2_E  TM=7.484E-01  e=8.664E-06  Escherichia coli K-12
  3tuz-assembly2_F  TM=7.549E-01  e=8.140E-05  Escherichia coli K-12
  7mc0-assembly1_B  TM=7.587E-01  e=3.797E-04  Neisseria meningitidis MC58
  3dhw-assembly1_B  TM=7.453E-01  e=6.056E-04  Escherichia coli K-12

Solvent-accessible surface area (backbone atoms only — not comparable to full-atom values): 20939 Å² total; per-residue (Å²): 134,56,68,70,54,50,67,54,46,49,61,47,39,53,53,3,43,51,45,39,51,49,45,25,52,50,8,43,52,46,3,52,56,48,3,53,51,34,23,48,27,53,68,42,89,48,64,67,40,26,48,50,32,50,52,51,32,51,48,44,74,31,25,32,64,69,53,50,39,47,32,45,56,62,14,31,45,82,76,73,43,78,56,54,56,64,55,26,40,30,48,43,47,7,55,34,40,11,32,55,41,8,53,53,41,43,61,23,48,71,67,55,56,62,68,62,52,51,51,36,52,73,72,64,48,49,72,66,51,38,38,69,69,45,44,44,54,51,13,52,63,72,34,40,70,61,51,44,51,49,47,51,48,43,48,36,52,43,50,59,38,33,80,61,70,44,67,18,33,50,34,38,26,52,51,46,16,68,75,67,70,39,36,45,64,26,38,51,50,38,36,51,52,38,32,51,53,42,51,51,52,49,49,61,57,53,58,65,67,70,62,128,134,56,70,70,55,49,66,56,46,47,62,48,39,53,53,3,43,51,45,41,50,49,45,26,52,52,9,43,52,46,2,52,57,47,3,53,52,36,22,50,26,53,68,42,91,46,65,66,40,27,49,49,30,49,53,51,32,50,47,43,73,30,25,32,66,68,54,50,41,48,32,46,57,63,13,32,45,80,74,73,45,80,57,53,57,65,55,26,43,29,48,43,47,8,54,33,39,12,31,54,41,8,52,52,41,43,60,24,47,71,68,56,57,61,68,63,52,51,50,37,53,74,72,63,50,50,72,66,50,38,39,69,70,45,43,46,54,51,13,51,65,72,32,40,70,61,51,42,51,51,48,51,48,43,47,36,52,44,51,60,37,34,81,61,68,44,68,18,32,52,34,37,25,51,51,47,15,69,74,67,69,39,36,44,64,27,38,51,48,38,39,50,52,40,32,52,53,40,51,51,52,50,52,61,56,53,58,66,68,70,62,128

Organism: NCBI:txid207340

Foldseek 3Di:
DDPVLCVQQVVLQVVLAVLLVVLLVLLLVLQLVLLLVLLCLCPDPDPVSVVVSVVLLCVLVVDDLLVQLCCQAPPCVVVVDHDDLSCSSSVSSNSSSSSQSNVLLNVLLVVFDPVQVVVCVVVVHDPVCCSVPGSRVSSCVVSLVVSLVSSLVSSVVSLSSLVVPDSHLNVSLVVSCVVVVCNPVSVVVSVVSSVVVSVVSVVVSPVVVPPD/DDPVLCVQQVVLQVVLAVLLVVLLVLLLVLQLVLLLVLLCLCPDPDPVSVVVSVVLLCVLVVDDLLVQLCCQAPPCVVVVDHDDLSCSSSVSSNSSSSSQSNVLLNVLLVVFDPVLVVVCVVVVHDPVRCSVPGSRVSSCVVSLVVSLVSSLVSSVVSLSSLVNPDSHLNVSLVVSCVVVVCNPVSVVVSVVSSVVVSVVSVVVSPVVVPPD

InterPro domains:
  IPR000515 ABC transporter type 1, transmembrane domain MetI-like [PF00528] (34-204)
  IPR000515 ABC transporter type 1, transmembrane domain MetI-like [PS50928] (17-205)
  IPR000515 ABC transporter type 1, transmembrane domain MetI-like [cd06261] (17-201)
  IPR010065 Amino acid ABC transporter, permease protein, 3-TM domain [TIGR01726] (10-107)
  IPR035906 MetI-like superfamily [G3DSA:1.10.3720.10] (1-211)
  IPR035906 MetI-like superfamily [SSF161098] (10-198)
  IPR043429 ABC transporter membrane protein permease protein ArtM/GltK/GlnP/TcyL/YhdX-like [PTHR30614] (12-201)

Secondary structure (DSSP, 8-state):
--HHHHHHHHHHHHHHHHHHHHHHHHHHHHHHHHHHHHHHHHT-S-HHHHHHHHHHHHHHHHS-HHHHHHIIIIIGGGGT----HHHHHHHHHHHHHHHHHHHHHHHHHTTS-HHHHHHHHHTT--HHHHIIIIIHHHHHHHTHHHHHHHHHHHHHHGGGGGGGT--SHHHHHHHHHHHHS-HHHHHHHHHHHHHHHHHHHHHHHHHGGG--/--HHHHHHHHHHHHHHHHHHHHHHHHHHHHHHHHHHHHHHHHT-S-HHHHHHHHHHHHHHHHS-HHHHHHIIIIIGGGGT----HHHHHHHHHHHHHHHHHHHHHHHHHTTS-HHHHHHHHHTT--HHHHIIIIIHHHHHHHTHHHHHHHHHHHHHHGGGGGGGT--SHHHHHHHHHHHHS-HHHHHHHHHHHHHHHHHHHHHHHHHGGG--

pLDDT: mean 94.84, std 8.92, range [33.94, 98.94]

Sequence (424 aa):
MDAAFLAEAWPALLRGAGNTILVSLAGIAIGFSLGALIAAAATARSAGARLFARLYVSFFRGVPLLVQLLLSYYALPFLGLHLSPWVAAVGTLGLCCAAYAGEILRGGLSTVPRPALEAALLAGLTPRQTFLRIRLPIALAAMRPALVGEATMILKASALVSVVGISEITRNSQAIAASTFMPLESYALAGLFYLALNLVLLGIGSARRRVPMDAAFLAEAWPALLRGAGNTILVSLAGIAIGFSLGALIAAAATARSAGARLFARLYVSFFRGVPLLVQLLLSYYALPFLGLHLSPWVAAVGTLGLCCAAYAGEILRGGLSTVPRPALEAALLAGLTPRQTFLRIRLPIALAAMRPALVGEATMILKASALVSVVGISEITRNSQAIAASTFMPLESYALAGLFYLALNLVLLGIGSARRRVP

Radius of gyration: 22.83 Å; Cα contacts (8 Å, |Δi|>4): 616; chains: 2; bounding box: 58×62×58 Å

=== Feature glossary ===
Feature key, reading from the visual/contextual features back to the raw sequence:

Rendered structure images. Structure images are PyMOL renders from six orthogonal camera directions. Cartoon representation draws helices as coils and strands as arrows; sticks shows the backbone as bonds; surface shows the solvent-excluded envelope. Rainbow coloring maps sequence position to hue (blue→red, N→C); chain coloring assigns a distinct color per polypeptide.

Contact-map, Ramachandran, and PAE plots. Three diagnostic plots accompany the record. The Cα contact map visualizes the tertiary structure as a 2D adjacency matrix (8 Å cutoff, sequence-local contacts suppressed). The Ramachandran plot shows the distribution of backbone (φ, ψ) torsions, with points in the α and β basins reflecting secondary structure content. The PAE plot shows AlphaFold's inter-residue confidence as a color matrix.

InterPro / GO / CATH / organism. The annotation block draws on four external resources. InterPro: which protein families and domains the sequence belongs to. GO: standardized terms for what the protein does, what process it participates in, and where in the cell it acts. CATH: which structural fold it has in the CATH hierarchy. Organism: the species of origin.

Nearest PDB structures. Structural nearest neighbors (via Foldseek easy-search vs the PDB). Reported per hit: target PDB id, E-value, and alignment TM-score. A TM-score above ~0.5 is the conventional threshold for 'same fold'.

Predicted aligned error. Predicted aligned error is AlphaFold's pairwise confidence. Unlike pLDDT (per-residue), PAE is per-residue-pair and captures whether two parts of the structure are correctly placed relative to each other. Units are ångströms of expected positional error.

Solvent-accessible surface area. SASA measures how much of the protein is reachable by solvent. It is computed by rolling a water-sized probe over the atomic surface and summing the exposed area (Å²). Per-residue SASA distinguishes core (buried, low SASA) from surface (exposed, high SASA) residues; total SASA is a whole-molecule size measure.

B-factor. Crystallographic B-factors measure how much each atom's electron density is smeared out, in Å². They rise in mobile loops and surface residues and fall in the buried interior. In AlphaFold models this column is repurposed to hold pLDDT instead.

pLDDT. For AlphaFold models, the B-factor field carries pLDDT — the model's own estimate of local accuracy on a 0–100 scale. Regions with pLDDT<50 should be treated as essentially unmodeled; they often correspond to intrinsically disordered segments.

Backbone torsions (φ/ψ). φ (phi) and ψ (psi) are the two rotatable backbone dihedrals per residue: φ is the C(i-1)–N–Cα–C torsion, ψ is the N–Cα–C–N(i+1) torsion, both in degrees on (−180°, 180°]. α-helical residues cluster near (−60°, −45°); β-strand residues near (−120°, +130°). A Ramachandran plot is simply a scatter of (φ, ψ) for every residue.

Radius of gyration, Cα contacts, bounding box. Radius of gyration (Rg) is the root-mean-square distance of Cα atoms from their centroid — a single number for overall size and compactness. A globular domain of N residues has Rg ≈ 2.2·N^0.38 Å; an extended or disordered chain has a much larger Rg. The Cα contact count is the number of residue pairs whose Cα atoms are within 8 Å and are more than four positions apart in sequence — a standard proxy for tertiary packing density. The bounding box is the smallest axis-aligned box enclosing all Cα atoms.

Secondary structure (3-state, P-SEA). Three-state secondary structure (P-SEA) collapses the eight DSSP classes into helix (a), strand (b), and coil (c). P-SEA assigns these from Cα geometry alone — distances and angles — without requiring backbone oxygens, so it works on any Cα trace.

Secondary structure (8-state, DSSP). Secondary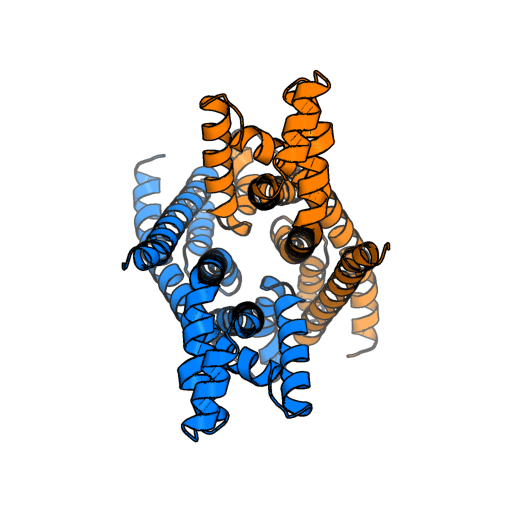 structure is the local, repeating backbone conformation. DSSP classifies it into eight states by reading the hydrogen-bond network: three helix types (H, G, I), two β types (E, B), two non-regular types (T, S), and unstructured coil (-).

Foldseek 3Di. The Foldseek 3Di string encodes local tertiary geometry as a 20-letter alphabet — one character per residue — derived from the relative positions of nearby Cα atoms. Unlike the amino-acid sequence, 3Di is a direct function of the 3D structure, so two proteins with the same fold have similar 3Di strings even at low sequence identity.

mmCIF coordinates. Structure coordinates are given as an mmCIF _atom_site loop: one row per atom with element, residue name, chain id, sequence number, and x/y/z position in Å. Only the four main-chain atoms per residue are included here; side chains are omitted to keep the record compact.

Sequence. This is the polypeptide sequence — one letter per residue, N-terminus first. Length ranges from a few dozen residues for small domains to over a thousand for large multi-domain proteins.